Protein 6EEL (pdb70)

Radius of gyration: 20.66 Å; Cα contacts (8 Å, |Δi|>4): 1045; chains: 3; bounding box: 49×52×55 Å

B-factor: mean 29.21, std 15.61, range [9.11, 120.94]

CATH classification: 2.60.40.150

Structure (mmCIF, N/CA/C/O backbone):
data_6EEL
#
_entry.id   6EEL
#
_cell.length_a   47.350
_cell.length_b   83.110
_cell.length_c   94.280
_cell.angle_alpha   90.000
_cell.angle_beta   90.000
_cell.angle_gamma   90.000
#
_symmetry.space_group_name_H-M   'P 21 21 21'
#
loop_
_entity.id
_entity.type
_entity.pdbx_description
1 polymer Myoferlin
2 non-polymer 'STRONTIUM ION'
3 water water
#
loop_
_atom_site.group_PDB
_atom_site.id
_atom_site.type_symbol
_atom_site.label_atom_id
_atom_site.label_alt_id
_atom_site.label_comp_id
_atom_site.label_asym_id
_atom_site.label_entity_id
_atom_site.label_seq_id
_atom_site.pdbx_PDB_ins_code
_atom_site.Cartn_x
_atom_site.Cartn_y
_atom_site.Cartn_z
_atom_site.occupancy
_atom_site.B_iso_or_equiv
_atom_site.auth_seq_id
_atom_site.auth_comp_id
_atom_site.auth_asym_id
_atom_site.auth_atom_id
_atom_site.pdbx_PDB_model_num
ATOM 1 N N . ALA A 1 1 ? 16.147 15.010 -41.292 1.00 91.80 4 ALA A N 1
ATOM 2 C CA . ALA A 1 1 ? 15.532 14.579 -40.020 1.00 84.77 4 ALA A CA 1
ATOM 3 C C . ALA A 1 1 ? 14.209 13.791 -40.283 1.00 81.35 4 ALA A C 1
ATOM 4 O O . ALA A 1 1 ? 13.355 14.164 -41.091 1.00 83.89 4 ALA A O 1
ATOM 6 N N . ILE A 1 2 ? 14.031 12.704 -39.545 1.00 77.96 5 ILE A N 1
ATOM 7 C CA . ILE A 1 2 ? 12.874 11.789 -39.672 1.00 74.23 5 ILE A CA 1
ATOM 8 C C . ILE A 1 2 ? 11.595 12.230 -38.893 1.00 60.81 5 ILE A C 1
ATOM 9 O O . ILE A 1 2 ? 11.679 12.818 -37.816 1.00 65.74 5 ILE A O 1
ATOM 14 N N . THR A 1 3 ? 10.419 11.918 -39.429 1.00 53.18 6 THR A N 1
ATOM 15 C CA . THR A 1 3 ? 9.158 12.187 -38.745 1.00 47.08 6 THR A CA 1
ATOM 16 C C . THR A 1 3 ? 8.862 11.061 -37.758 1.00 41.78 6 THR A C 1
ATOM 17 O O . THR A 1 3 ? 9.139 9.891 -37.992 1.00 44.77 6 THR A O 1
ATOM 21 N N . HIS A 1 4 ? 8.339 11.468 -36.615 1.00 37.11 7 HIS A N 1
ATOM 22 C CA . HIS A 1 4 ? 7.870 10.558 -35.577 1.00 34.83 7 HIS A CA 1
ATOM 23 C C . HIS A 1 4 ? 6.437 10.859 -35.217 1.00 29.41 7 HIS A C 1
ATOM 24 O O . HIS A 1 4 ? 5.992 12.023 -35.355 1.00 27.66 7 HIS A O 1
ATOM 31 N N . MET A 1 5 ? 5.704 9.806 -34.869 1.00 26.94 8 MET A N 1
ATOM 32 C CA . MET A 1 5 ? 4.251 9.922 -34.585 1.00 23.77 8 MET A CA 1
ATOM 33 C C . MET A 1 5 ? 3.946 9.255 -33.261 1.00 22.27 8 MET A C 1
ATOM 34 O O . MET A 1 5 ? 4.598 8.277 -32.899 1.00 24.16 8 MET A O 1
ATOM 39 N N . LEU A 1 6 ? 3.017 9.817 -32.529 1.00 19.54 9 LEU A N 1
ATOM 40 C CA . LEU A 1 6 ? 2.455 9.171 -31.391 1.00 18.11 9 LEU A CA 1
ATOM 41 C C . LEU A 1 6 ? 1.334 8.267 -31.847 1.00 17.07 9 LEU A C 1
ATOM 42 O O . LEU A 1 6 ? 0.392 8.716 -32.493 1.00 16.11 9 LEU A O 1
ATOM 47 N N . ARG A 1 7 ? 1.408 7.000 -31.484 1.00 17.09 10 ARG A N 1
ATOM 48 C CA . ARG A 1 7 ? 0.385 5.998 -31.872 1.00 17.61 10 ARG A CA 1
ATOM 49 C C . ARG A 1 7 ? -0.489 5.697 -30.668 1.00 14.93 10 ARG A C 1
ATOM 50 O O . ARG A 1 7 ? 0.054 5.342 -29.641 1.00 15.57 10 ARG A O 1
ATOM 58 N N . VAL A 1 8 ? -1.793 5.844 -30.808 1.00 13.59 11 VAL A N 1
ATOM 59 C CA . VAL A 1 8 ? -2.748 5.531 -29.730 1.00 12.94 11 VAL A CA 1
ATOM 60 C C . VAL A 1 8 ? -3.738 4.516 -30.211 1.00 13.08 11 VAL A C 1
ATOM 61 O O . VAL A 1 8 ? -4.423 4.739 -31.212 1.00 14.60 11 VAL A O 1
ATOM 65 N N . ILE A 1 9 ? -3.762 3.364 -29.545 1.00 14.42 12 ILE A N 1
ATOM 66 C CA . ILE A 1 9 ? -4.800 2.352 -29.783 1.00 14.29 12 ILE A CA 1
ATOM 67 C C . ILE A 1 9 ? -5.811 2.446 -28.680 1.00 12.86 12 ILE A C 1
ATOM 68 O O . ILE A 1 9 ? -5.466 2.267 -27.485 1.00 12.64 12 ILE A O 1
ATOM 73 N N . VAL A 1 10 ? -7.036 2.772 -29.029 1.00 12.55 13 VAL A N 1
ATOM 74 C CA . VAL A 1 10 ? -8.145 2.828 -28.060 1.00 13.06 13 VAL A CA 1
ATOM 75 C C . VAL A 1 10 ? -8.730 1.419 -28.067 1.00 12.56 13 VAL A C 1
ATOM 76 O O . VAL A 1 10 ? -9.407 1.002 -29.006 1.00 12.71 13 VAL A O 1
ATOM 80 N N . GLU A 1 11 ? -8.507 0.684 -26.990 1.00 13.36 14 GLU A N 1
ATOM 81 C CA . GLU A 1 11 ? -8.883 -0.731 -26.990 1.00 15.70 14 GLU A CA 1
ATOM 82 C C . GLU A 1 11 ? -10.365 -0.902 -26.580 1.00 16.07 14 GLU A C 1
ATOM 83 O O . GLU A 1 11 ? -11.181 -1.380 -27.378 1.00 16.18 14 GLU A O 1
ATOM 89 N N . SER A 1 12 ? -10.694 -0.553 -25.347 1.00 15.34 15 SER A N 1
ATOM 90 C CA . SER A 1 12 ? -12.002 -0.833 -24.752 1.00 17.00 15 SER A CA 1
ATOM 91 C C . SER A 1 12 ? -12.201 0.034 -23.539 1.00 17.41 15 SER A C 1
ATOM 92 O O . SER A 1 12 ? -11.250 0.689 -23.078 1.00 16.66 15 SER A O 1
ATOM 95 N N . ALA A 1 13 ? -13.437 0.063 -23.047 1.00 17.70 16 ALA A N 1
ATOM 96 C CA . ALA A 1 13 ? -13.750 0.628 -21.781 1.00 17.08 16 ALA A CA 1
ATOM 97 C C . ALA A 1 13 ? -14.722 -0.308 -21.053 1.00 19.01 16 ALA A C 1
ATOM 98 O O . ALA A 1 13 ? -15.432 -1.097 -21.690 1.00 22.29 16 ALA A O 1
ATOM 100 N N . SER A 1 14 ? -14.742 -0.200 -19.724 1.00 19.15 17 SER A N 1
ATOM 101 C CA . SER A 1 14 ? -15.547 -1.036 -18.887 1.00 21.43 17 SER A CA 1
ATOM 102 C C . SER A 1 14 ? -16.277 -0.300 -17.834 1.00 23.57 17 SER A C 1
ATOM 103 O O . SER A 1 14 ? -15.810 0.715 -17.362 1.00 22.73 17 SER A O 1
ATOM 106 N N . ASN A 1 15 ? -17.443 -0.832 -17.480 1.00 19.72 18 ASN A N 1
ATOM 107 C CA . ASN A 1 15 ? -18.278 -0.317 -16.380 1.00 24.10 18 ASN A CA 1
ATOM 108 C C . ASN A 1 15 ? -18.646 1.160 -16.598 1.00 22.14 18 ASN A C 1
ATOM 109 O O . ASN A 1 15 ? -18.651 1.941 -15.640 1.00 23.49 18 ASN A O 1
ATOM 114 N N . ILE A 1 16 ? -18.982 1.514 -17.830 1.00 20.40 19 ILE A N 1
ATOM 115 C CA . ILE A 1 16 ? -19.617 2.781 -18.103 1.00 22.44 19 ILE A CA 1
ATOM 116 C C . ILE A 1 16 ? -20.903 2.842 -17.239 1.00 25.16 19 ILE A C 1
ATOM 117 O O . ILE A 1 16 ? -21.680 1.872 -17.219 1.00 26.16 19 ILE A O 1
ATOM 122 N N . PRO A 1 17 ? -21.150 3.959 -16.532 1.00 24.94 20 PRO A N 1
ATOM 123 C CA . PRO A 1 17 ? -22.370 4.027 -15.715 1.00 30.10 20 PRO A CA 1
ATOM 124 C C . PRO A 1 17 ? -23.662 3.893 -16.521 1.00 27.29 20 PRO A C 1
ATOM 125 O O . PRO A 1 17 ? -23.754 4.412 -17.656 1.00 27.06 20 PRO A O 1
ATOM 129 N N . LYS A 1 18 ? -24.614 3.193 -15.936 1.00 29.84 21 LYS A N 1
ATOM 130 C CA . LYS A 1 18 ? -25.940 3.014 -16.540 1.00 32.19 21 LYS A CA 1
ATOM 131 C C . LYS A 1 18 ? -26.667 4.336 -16.613 1.00 35.49 21 LYS A C 1
ATOM 132 O O . LYS A 1 18 ? -26.465 5.209 -15.771 1.00 39.76 21 LYS A O 1
ATOM 138 N N . THR A 1 19 ? -27.548 4.461 -17.586 1.00 35.54 22 THR A N 1
ATOM 139 C CA . THR A 1 19 ? -28.408 5.626 -17.736 1.00 33.37 22 THR A CA 1
ATOM 140 C C . THR A 1 19 ? -29.787 5.238 -17.272 1.00 33.77 22 THR A C 1
ATOM 141 O O . THR A 1 19 ? -30.159 4.080 -17.326 1.00 32.26 22 THR A O 1
ATOM 145 N N . LYS A 1 20 ? -30.567 6.222 -16.853 1.00 34.77 23 LYS A N 1
ATOM 146 C CA . LYS A 1 20 ? -31.888 5.965 -16.290 1.00 37.03 23 LYS A CA 1
ATOM 147 C C . LYS A 1 20 ? -32.782 5.213 -17.305 1.00 36.84 23 LYS A C 1
ATOM 148 O O . LYS A 1 20 ? -33.508 4.262 -16.962 1.00 35.85 23 LYS A O 1
ATOM 154 N N . PHE A 1 21 ? -32.733 5.664 -18.552 1.00 34.72 24 PHE A N 1
ATOM 155 C CA . PHE A 1 21 ? -33.518 5.068 -19.607 1.00 34.38 24 PHE A CA 1
ATOM 156 C C . PHE A 1 21 ? -32.534 4.675 -20.669 1.00 32.67 24 PHE A C 1
ATOM 157 O O . PHE A 1 21 ? -31.513 5.358 -20.858 1.00 34.46 24 PHE A O 1
ATOM 165 N N . GLY A 1 22 ? -32.790 3.527 -21.307 1.00 31.94 25 GLY A N 1
ATOM 166 C CA . GLY A 1 22 ? -31.932 3.039 -22.367 1.00 30.66 25 GLY A CA 1
ATOM 167 C C . GLY A 1 22 ? -30.502 2.785 -21.886 1.00 30.73 25 GLY A C 1
ATOM 168 O O . GLY A 1 22 ? -30.247 2.385 -20.707 1.00 29.10 25 GLY A O 1
ATOM 169 N N . LYS A 1 23 ? -29.565 3.019 -22.796 1.00 27.12 26 LYS A N 1
ATOM 170 C CA . LYS A 1 23 ? -28.157 2.792 -22.552 1.00 26.31 26 LYS A CA 1
ATOM 171 C C . LYS A 1 23 ? -27.306 3.837 -23.217 1.00 24.82 26 LYS A C 1
ATOM 172 O O . LYS A 1 23 ? -27.673 4.358 -24.321 1.00 23.30 26 LYS A O 1
ATOM 178 N N . PRO A 1 24 ? -26.169 4.118 -22.609 1.00 22.32 27 PRO A N 1
ATOM 179 C CA . PRO A 1 24 ? -25.207 5.041 -23.191 1.00 21.56 27 PRO A CA 1
ATOM 180 C C . PRO A 1 24 ? -24.539 4.507 -24.471 1.00 19.92 27 PRO A C 1
ATOM 181 O O . PRO A 1 24 ? -24.520 3.295 -24.733 1.00 22.58 27 PRO A O 1
ATOM 185 N N . ASP A 1 25 ? -24.065 5.447 -25.261 1.00 18.27 28 ASP A N 1
ATOM 186 C CA . ASP A 1 25 ? -23.516 5.234 -26.605 1.00 17.42 28 ASP A CA 1
ATOM 187 C C . ASP A 1 25 ? -22.085 5.817 -26.630 1.00 15.68 28 ASP A C 1
ATOM 188 O O . ASP A 1 25 ? -21.875 6.965 -27.041 1.00 16.06 28 ASP A O 1
ATOM 193 N N . PRO A 1 26 ? -21.131 5.061 -26.098 1.00 14.32 29 PRO A N 1
ATOM 194 C CA . PRO A 1 26 ? -19.812 5.700 -25.873 1.00 15.03 29 PRO A CA 1
ATOM 195 C C . PRO A 1 26 ? -19.005 6.046 -27.103 1.00 14.87 29 PRO A C 1
ATOM 196 O O . PRO A 1 26 ? -18.973 5.297 -28.099 1.00 14.73 29 PRO A O 1
ATOM 200 N N . ILE A 1 27 ? -18.291 7.163 -26.966 1.00 15.72 30 ILE A N 1
ATOM 201 C CA . ILE A 1 27 ? -17.407 7.712 -27.991 1.00 15.47 30 ILE A CA 1
ATOM 202 C C . ILE A 1 27 ? -16.265 8.437 -27.309 1.00 13.78 30 ILE A C 1
ATOM 203 O O . ILE A 1 27 ? -16.454 9.179 -26.298 1.00 16.76 30 ILE A O 1
ATOM 208 N N . VAL A 1 28 ? -15.058 8.181 -27.785 1.00 13.70 31 VAL A N 1
ATOM 209 C CA . VAL A 1 28 ? -13.845 8.625 -27.082 1.00 13.46 31 VAL A CA 1
ATOM 210 C C . VAL A 1 28 ? -13.184 9.693 -27.929 1.00 14.92 31 VAL A C 1
ATOM 211 O O . VAL A 1 28 ? -13.058 9.550 -29.150 1.00 14.12 31 VAL A O 1
ATOM 215 N N . SER A 1 29 ? -12.804 10.778 -27.272 1.00 13.44 32 SER A N 1
ATOM 216 C CA . SER A 1 29 ? -12.009 11.855 -27.874 1.00 14.64 32 SER A CA 1
ATOM 217 C C . SER A 1 29 ? -10.593 11.698 -27.317 1.00 15.22 32 SER A C 1
ATOM 218 O O . SER A 1 29 ? -10.410 11.588 -26.087 1.00 14.46 32 SER A O 1
ATOM 221 N N . VAL A 1 30 ? -9.594 11.682 -28.221 1.00 13.21 33 VAL A N 1
ATOM 222 C CA . VAL A 1 30 ? -8.179 11.595 -27.822 1.00 13.92 33 VAL A CA 1
ATOM 223 C C . VAL A 1 30 ? -7.522 12.890 -28.233 1.00 16.76 33 VAL A C 1
ATOM 224 O O . VAL A 1 30 ? -7.621 13.276 -29.380 1.00 15.72 33 VAL A O 1
ATOM 228 N N . ILE A 1 31 ? -6.911 13.576 -27.259 1.00 15.68 34 ILE A N 1
ATOM 229 C CA . ILE A 1 31 ? -6.388 14.902 -27.487 1.00 17.55 34 ILE A CA 1
ATOM 230 C C . ILE A 1 31 ? -4.925 14.932 -27.150 1.00 19.26 34 ILE A C 1
ATOM 231 O O . ILE A 1 31 ? -4.550 14.670 -26.024 1.00 15.94 34 ILE A O 1
ATOM 236 N N . PHE A 1 32 ? -4.095 15.249 -28.153 1.00 19.16 35 PHE A N 1
ATOM 237 C CA . PHE A 1 32 ? -2.686 15.448 -27.956 1.00 16.99 35 PHE A CA 1
ATOM 238 C C . PHE A 1 32 ? -2.270 16.808 -28.443 1.00 17.35 35 PHE A C 1
ATOM 239 O O . PHE A 1 32 ? -2.408 17.106 -29.601 1.00 15.19 35 PHE A O 1
ATOM 247 N N . LYS A 1 33 ? -1.754 17.630 -27.521 1.00 18.71 36 LYS A N 1
ATOM 248 C CA . LYS A 1 33 ? -1.417 19.041 -27.813 1.00 21.65 36 LYS A CA 1
ATOM 249 C C . LYS A 1 33 ? -2.509 19.790 -28.579 1.00 23.53 36 LYS A C 1
ATOM 250 O O . LYS A 1 33 ? -2.262 20.391 -29.628 1.00 23.81 36 LYS A O 1
ATOM 256 N N . ASP A 1 34 ? -3.726 19.716 -28.076 1.00 24.02 37 ASP A N 1
ATOM 257 C CA . ASP A 1 34 ? -4.898 20.378 -28.671 1.00 29.61 37 ASP A CA 1
ATOM 258 C C . ASP A 1 34 ? -5.358 19.849 -30.076 1.00 29.54 37 ASP A C 1
ATOM 259 O O . ASP A 1 34 ? -6.225 20.421 -30.658 1.00 36.24 37 ASP A O 1
ATOM 264 N N . GLU A 1 35 ? -4.769 18.771 -30.601 1.00 25.38 38 GLU A N 1
ATOM 265 C CA . GLU A 1 35 ? -5.258 18.073 -31.772 1.00 25.78 38 GLU A CA 1
ATOM 266 C C . GLU A 1 35 ? -6.161 16.970 -31.254 1.00 20.37 38 GLU A C 1
ATOM 267 O O . GLU A 1 35 ? -5.700 16.117 -30.489 1.00 16.61 38 GLU A O 1
ATOM 273 N N . LYS A 1 36 ? -7.419 16.979 -31.668 1.00 17.66 39 LYS A N 1
ATOM 274 C CA . LYS A 1 36 ? -8.408 16.021 -31.223 1.00 18.94 39 LYS A CA 1
ATOM 275 C C . LYS A 1 36 ? -8.793 15.017 -32.310 1.00 17.85 39 LYS A C 1
ATOM 276 O O . LYS A 1 36 ? -9.078 15.440 -33.394 1.00 17.16 39 LYS A O 1
ATOM 282 N N . LYS A 1 37 ? -8.739 13.732 -31.995 1.00 15.23 40 LYS A N 1
ATOM 283 C CA . LYS A 1 37 ? -9.285 12.708 -32.914 1.00 15.28 40 LYS A CA 1
ATOM 284 C C . LYS A 1 37 ? -10.249 11.821 -32.170 1.00 15.26 40 LYS A C 1
ATOM 285 O O . LYS A 1 37 ? -9.999 11.457 -31.001 1.00 14.73 40 LYS A O 1
ATOM 291 N N . LYS A 1 38 ? -11.346 11.498 -32.807 1.00 14.32 41 LYS A N 1
ATOM 292 C CA . LYS A 1 38 ? -12.360 10.681 -32.146 1.00 15.90 41 LYS A CA 1
ATOM 293 C C . LYS A 1 38 ? -12.408 9.239 -32.684 1.00 13.45 41 LYS A C 1
ATOM 294 O O . LYS A 1 38 ? -12.086 8.971 -33.854 1.00 14.43 41 LYS A O 1
ATOM 300 N N . THR A 1 39 ? -12.875 8.343 -31.826 1.00 12.96 42 THR A N 1
ATOM 301 C CA . THR A 1 39 ? -13.298 7.002 -32.253 1.00 12.42 42 THR A CA 1
ATOM 302 C C . THR A 1 39 ? -14.686 7.060 -32.825 1.00 15.79 42 THR A C 1
ATOM 303 O O . THR A 1 39 ? -15.400 8.084 -32.732 1.00 13.81 42 THR A O 1
ATOM 307 N N . LYS A 1 40 ? -15.102 5.920 -33.372 1.00 18.52 43 LYS A N 1
ATOM 308 C CA . LYS A 1 40 ? -16.484 5.707 -33.699 1.00 20.57 43 LYS A CA 1
ATOM 309 C C . LYS A 1 40 ? -17.254 5.661 -32.399 1.00 18.92 43 LYS A C 1
ATOM 310 O O . LYS A 1 40 ? -16.675 5.403 -31.311 1.00 14.99 43 LYS A O 1
ATOM 316 N N . LYS A 1 41 ? -18.559 5.898 -32.489 1.00 19.29 44 LYS A N 1
ATOM 317 C CA . LYS A 1 41 ? -19.421 5.573 -31.330 1.00 21.26 44 LYS A CA 1
ATOM 318 C C . LYS A 1 41 ? -19.740 4.076 -31.287 1.00 17.26 44 LYS A C 1
ATOM 319 O O . LYS A 1 41 ? -19.742 3.424 -32.316 1.00 17.85 44 LYS A O 1
ATOM 325 N N . VAL A 1 42 ? -20.027 3.548 -30.110 1.00 16.49 45 VAL A N 1
ATOM 326 C CA . VAL A 1 42 ? -20.575 2.189 -29.971 1.00 20.84 45 VAL A CA 1
ATOM 327 C C . VAL A 1 42 ? -21.966 2.315 -29.371 1.00 21.20 45 VAL A C 1
ATOM 328 O O . VAL A 1 42 ? -22.103 2.940 -28.288 1.00 20.29 45 VAL A O 1
ATOM 332 N N . ASP A 1 43 ? -22.985 1.791 -30.023 1.00 18.16 46 ASP A N 1
ATOM 333 C CA . ASP A 1 43 ? -24.371 1.949 -29.528 1.00 19.72 46 ASP A CA 1
ATOM 334 C C . ASP A 1 43 ? -24.712 1.058 -28.339 1.00 19.53 46 ASP A C 1
ATOM 335 O O . ASP A 1 43 ? -24.330 -0.090 -28.294 1.00 17.86 46 ASP A O 1
ATOM 340 N N . ASN A 1 44 ? -25.390 1.656 -27.364 1.00 20.07 47 ASN A N 1
ATOM 341 C CA . ASN A 1 44 ? -26.057 0.981 -26.252 1.00 23.44 47 ASN A CA 1
ATOM 342 C C . ASN A 1 44 ? -25.199 -0.060 -25.577 1.00 22.23 47 ASN A C 1
ATOM 343 O O . ASN A 1 44 ? -25.488 -1.258 -25.590 1.00 23.22 47 ASN A O 1
ATOM 348 N N . GLU A 1 45 ? -24.127 0.412 -24.983 1.00 21.97 48 GLU A N 1
ATOM 349 C CA . GLU A 1 45 ? -23.094 -0.484 -24.511 1.00 22.66 48 GLU A CA 1
ATOM 350 C C . GLU A 1 45 ? -22.392 0.040 -23.263 1.00 20.96 48 GLU A C 1
ATOM 351 O O . GLU A 1 45 ? -21.920 1.180 -23.235 1.00 20.66 48 GLU A O 1
ATOM 357 N N . LEU A 1 46 ? -22.364 -0.802 -22.213 1.00 21.20 49 LEU A N 1
ATOM 358 C CA . LEU A 1 46 ? -21.703 -0.464 -20.956 1.00 21.12 49 LEU A CA 1
ATOM 359 C C . LEU A 1 46 ? -20.230 -0.846 -20.957 1.00 19.08 49 LEU A C 1
ATOM 360 O O . LEU A 1 46 ? -19.446 -0.322 -20.145 1.00 18.22 49 LEU A O 1
ATOM 365 N N . ASN A 1 47 ? -19.842 -1.735 -21.860 1.00 17.88 50 ASN A N 1
ATOM 366 C CA . ASN A 1 47 ? -18.486 -2.235 -21.915 1.00 18.28 50 ASN A CA 1
ATOM 367 C C . ASN A 1 47 ? -17.970 -2.219 -23.347 1.00 17.68 50 ASN A C 1
ATOM 368 O O . ASN A 1 47 ? -17.726 -3.253 -23.947 1.00 20.19 50 ASN A O 1
ATOM 373 N N . PRO A 1 48 ? -17.853 -1.029 -23.931 1.00 17.04 51 PRO A N 1
ATOM 374 C CA . PRO A 1 48 ? -17.582 -0.968 -25.371 1.00 16.36 51 PRO A CA 1
ATOM 375 C C . PRO A 1 48 ? -16.185 -1.403 -25.766 1.00 16.60 51 PRO A C 1
ATOM 376 O O . PRO A 1 48 ? -15.275 -1.292 -24.985 1.00 17.79 51 PRO A O 1
ATOM 380 N N . VAL A 1 49 ? -16.043 -1.929 -26.968 1.00 16.20 52 VAL A N 1
ATOM 381 C CA . VAL A 1 49 ? -14.765 -2.258 -27.538 1.00 14.80 52 VAL A CA 1
ATOM 382 C C . VAL A 1 49 ? -14.620 -1.526 -28.867 1.00 14.47 52 VAL A C 1
ATOM 383 O O . VAL A 1 49 ? -15.556 -1.552 -29.677 1.00 14.66 52 VAL A O 1
ATOM 387 N N . TRP A 1 50 ? -13.462 -0.911 -29.115 1.00 12.64 53 TRP A N 1
ATOM 388 C CA . TRP A 1 50 ? -13.158 -0.197 -30.348 1.00 12.29 53 TRP A CA 1
ATOM 389 C C . TRP A 1 50 ? -12.028 -0.894 -31.142 1.00 12.60 53 TRP A C 1
ATOM 390 O O . TRP A 1 50 ? -12.194 -1.175 -32.324 1.00 11.63 53 TRP A O 1
ATOM 401 N N . ASN A 1 51 ? -10.874 -1.137 -30.514 1.00 12.39 54 ASN A N 1
ATOM 402 C CA . ASN A 1 51 ? -9.668 -1.560 -31.238 1.00 13.29 54 ASN A CA 1
ATOM 403 C C . ASN A 1 51 ? -9.368 -0.620 -32.459 1.00 13.82 54 ASN A C 1
ATOM 404 O O . ASN A 1 51 ? -9.083 -1.048 -33.596 1.00 13.05 54 ASN A O 1
ATOM 409 N N . GLU A 1 52 ? -9.440 0.673 -32.184 1.00 13.92 55 GLU A N 1
ATOM 410 C CA . GLU A 1 52 ? -9.197 1.697 -33.202 1.00 14.30 55 GLU A CA 1
ATOM 411 C C . GLU A 1 52 ? -7.832 2.367 -32.987 1.00 13.01 55 GLU A C 1
ATOM 412 O O . GLU A 1 52 ? -7.380 2.559 -31.855 1.00 16.25 55 GLU A O 1
ATOM 418 N N . ILE A 1 53 ? -7.140 2.671 -34.050 1.00 14.18 56 ILE A N 1
ATOM 419 C CA . ILE A 1 53 ? -5.782 3.175 -33.985 1.00 14.21 56 ILE A CA 1
ATOM 420 C C . ILE A 1 53 ? -5.769 4.597 -34.557 1.00 15.57 56 ILE A C 1
ATOM 421 O O . ILE A 1 53 ? -6.331 4.846 -35.669 1.00 16.24 56 ILE A O 1
ATOM 426 N N . LEU A 1 54 ? -5.142 5.490 -33.803 1.00 14.76 57 LEU A N 1
ATOM 427 C CA . LEU A 1 54 ? -5.017 6.922 -34.117 1.00 15.52 57 LEU A CA 1
ATOM 428 C C . LEU A 1 54 ? -3.542 7.287 -34.110 1.00 16.29 57 LEU A C 1
ATOM 429 O O . LEU A 1 54 ? -2.795 6.778 -33.273 1.00 15.29 57 LEU A O 1
ATOM 434 N N . GLU A 1 55 ? -3.085 8.125 -35.031 1.00 17.16 58 GLU A N 1
ATOM 435 C CA . GLU A 1 55 ? -1.654 8.532 -34.975 1.00 20.02 58 GLU A CA 1
ATOM 436 C C . GLU A 1 55 ? -1.535 10.048 -35.101 1.00 19.26 58 GLU A C 1
ATOM 437 O O . GLU A 1 55 ? -2.112 10.607 -36.021 1.00 19.11 58 GLU A O 1
ATOM 443 N N . PHE A 1 56 ? -0.766 10.652 -34.206 1.00 16.86 59 PHE A N 1
ATOM 444 C CA . PHE A 1 56 ? -0.524 12.086 -34.174 1.00 18.43 59 PHE A CA 1
ATOM 445 C C . PHE A 1 56 ? 0.916 12.449 -34.610 1.00 19.80 59 PHE A C 1
ATOM 446 O O . PHE A 1 56 ? 1.870 11.925 -34.051 1.00 20.16 59 PHE A O 1
ATOM 454 N N . ASP A 1 57 ? 1.042 13.388 -35.545 1.00 20.82 60 ASP A N 1
ATOM 455 C CA . ASP A 1 57 ? 2.319 13.924 -35.966 1.00 24.31 60 ASP A CA 1
ATOM 456 C C . ASP A 1 57 ? 2.940 14.687 -34.785 1.00 25.08 60 ASP A C 1
ATOM 457 O O . ASP A 1 57 ? 2.319 15.601 -34.255 1.00 23.51 60 ASP A O 1
ATOM 462 N N . LEU A 1 58 ? 4.122 14.277 -34.338 1.00 24.55 61 LEU A N 1
ATOM 463 C CA . LEU A 1 58 ? 4.835 15.019 -33.287 1.00 24.09 61 LEU A CA 1
ATOM 464 C C . LEU A 1 58 ? 5.445 16.337 -33.782 1.00 27.36 61 LEU A C 1
ATOM 465 O O . LEU A 1 58 ? 5.900 17.141 -32.990 1.00 29.68 61 LEU A O 1
ATOM 470 N N . ARG A 1 59 ? 5.539 16.496 -35.078 1.00 28.99 62 ARG A N 1
ATOM 471 C CA . ARG A 1 59 ? 5.985 17.733 -35.723 1.00 32.82 62 ARG A CA 1
ATOM 472 C C . ARG A 1 59 ? 7.373 18.149 -35.270 1.00 34.90 62 ARG A C 1
ATOM 473 O O . ARG A 1 59 ? 7.633 19.312 -35.126 1.00 37.86 62 ARG A O 1
ATOM 481 N N . GLY A 1 60 ? 8.266 17.178 -35.076 1.00 33.43 63 GLY A N 1
ATOM 482 C CA . GLY A 1 60 ? 9.629 17.428 -34.637 1.00 36.73 63 GLY A CA 1
ATOM 483 C C . GLY A 1 60 ? 9.838 17.769 -33.164 1.00 34.59 63 GLY A C 1
ATOM 484 O O . GLY A 1 60 ? 10.917 18.112 -32.782 1.00 35.85 63 GLY A O 1
ATOM 485 N N . ILE A 1 61 ? 8.813 17.682 -32.348 1.00 33.16 64 ILE A N 1
ATOM 486 C CA . ILE A 1 61 ? 8.961 18.009 -30.961 1.00 34.46 64 ILE A CA 1
ATOM 487 C C . ILE A 1 61 ? 8.951 16.703 -30.161 1.00 31.36 64 ILE A C 1
ATOM 488 O O . ILE A 1 61 ? 7.956 15.957 -30.184 1.00 32.83 64 ILE A O 1
ATOM 493 N N . PRO A 1 62 ? 10.045 16.434 -29.435 1.00 30.56 65 PRO A N 1
ATOM 494 C CA . PRO A 1 62 ? 10.114 15.143 -28.755 1.00 29.27 65 PRO A CA 1
ATOM 495 C C . PRO A 1 62 ? 9.203 15.114 -27.554 1.00 25.97 65 PRO A C 1
ATOM 496 O O . PRO A 1 62 ? 8.831 16.146 -27.051 1.00 24.66 65 PRO A O 1
ATOM 500 N N . LEU A 1 63 ? 8.839 13.913 -27.129 1.00 24.52 66 LEU A N 1
ATOM 501 C CA . LEU A 1 63 ? 8.144 13.734 -25.878 1.00 24.39 66 LEU A CA 1
ATOM 502 C C . LEU A 1 63 ? 9.152 14.089 -24.790 1.00 24.04 66 LEU A C 1
ATOM 503 O O . LEU A 1 63 ? 10.362 13.975 -25.011 1.00 26.80 66 LEU A O 1
ATOM 508 N N . ASP A 1 64 ? 8.672 14.585 -23.663 1.00 22.99 67 ASP A N 1
ATOM 509 C CA . ASP A 1 64 ? 9.536 14.942 -22.531 1.00 21.91 67 ASP A CA 1
ATOM 510 C C . ASP A 1 64 ? 8.814 14.579 -21.232 1.00 20.76 67 ASP A C 1
ATOM 511 O O . ASP A 1 64 ? 7.708 14.010 -21.248 1.00 19.56 67 ASP A O 1
ATOM 516 N N . PHE A 1 65 ? 9.439 14.948 -20.109 1.00 21.20 68 PHE A N 1
ATOM 517 C CA . PHE A 1 65 ? 8.886 14.672 -18.789 1.00 21.03 68 PHE A CA 1
ATOM 518 C C . PHE A 1 65 ? 7.431 15.103 -18.562 1.00 19.62 68 PHE A C 1
ATOM 519 O O . PHE A 1 65 ? 6.762 14.528 -17.747 1.00 18.94 68 PHE A O 1
ATOM 527 N N . SER A 1 66 ? 6.978 16.133 -19.272 1.00 19.86 69 SER A N 1
ATOM 528 C CA . SER A 1 66 ? 5.638 16.701 -19.076 1.00 20.09 69 SER A CA 1
ATOM 529 C C . SER A 1 66 ? 4.630 16.242 -20.110 1.00 18.72 69 SER A C 1
ATOM 530 O O . SER A 1 66 ? 3.469 16.612 -20.035 1.00 18.65 69 SER A O 1
ATOM 533 N N . SER A 1 67 ? 5.010 15.424 -21.075 1.00 17.56 70 SER A N 1
ATOM 534 C CA . SER A 1 67 ? 4.061 15.093 -22.174 1.00 16.56 70 SER A CA 1
ATOM 535 C C . SER A 1 67 ? 2.916 14.269 -21.611 1.00 15.78 70 SER A C 1
ATOM 536 O O . SER A 1 67 ? 3.098 13.411 -20.703 1.00 14.90 70 SER A O 1
ATOM 539 N N . SER A 1 68 ? 1.734 14.535 -22.133 1.00 16.19 71 SER A N 1
ATOM 540 C CA . SER A 1 68 ? 0.521 13.886 -21.683 1.00 19.08 71 SER A CA 1
ATOM 541 C C . SER A 1 68 ? -0.506 13.788 -22.794 1.00 18.66 71 SER A C 1
ATOM 542 O O . SER A 1 68 ? -0.431 14.516 -23.779 1.00 22.12 71 SER A O 1
ATOM 545 N N . LEU A 1 69 ? -1.471 12.888 -22.573 1.00 20.46 72 LEU A N 1
ATOM 546 C CA . LEU A 1 69 ? -2.554 12.603 -23.511 1.00 19.13 72 LEU A CA 1
ATOM 547 C C . LEU A 1 69 ? -3.864 12.836 -22.776 1.00 17.63 72 LEU A C 1
ATOM 548 O O . LEU A 1 69 ? -4.003 12.420 -21.624 1.00 17.89 72 LEU A O 1
ATOM 553 N N . GLY A 1 70 ? -4.816 13.495 -23.423 1.00 15.75 73 GLY A N 1
ATOM 554 C CA . GLY A 1 70 ? -6.128 13.729 -22.821 1.00 16.38 73 GLY A CA 1
ATOM 555 C C . GLY A 1 70 ? -7.133 12.720 -23.406 1.00 14.81 73 GLY A C 1
ATOM 556 O O . GLY A 1 70 ? -7.090 12.424 -24.605 1.00 13.84 73 GLY A O 1
ATOM 557 N N . ILE A 1 71 ? -8.024 12.203 -22.552 1.00 14.52 74 ILE A N 1
ATOM 558 C CA . ILE A 1 71 ? -9.072 11.292 -22.962 1.00 16.06 74 ILE A CA 1
ATOM 559 C C . ILE A 1 71 ? -10.387 11.823 -22.447 1.00 14.67 74 ILE A C 1
ATOM 560 O O . ILE A 1 71 ? -10.493 12.189 -21.269 1.00 14.08 74 ILE A O 1
ATOM 565 N N . ILE A 1 72 ? -11.383 11.880 -23.298 1.00 12.80 75 ILE A N 1
ATOM 566 C CA . ILE A 1 72 ? -12.723 12.240 -22.881 1.00 15.33 75 ILE A CA 1
ATOM 567 C C . ILE A 1 72 ? -13.652 11.175 -23.456 1.00 15.17 75 ILE A C 1
ATOM 568 O O . ILE A 1 72 ? -13.619 10.911 -24.672 1.00 15.34 75 ILE A O 1
ATOM 573 N N . VAL A 1 73 ? -14.453 10.549 -22.600 1.00 17.65 76 VAL A N 1
ATOM 574 C CA . VAL A 1 73 ? -15.449 9.541 -23.046 1.00 15.87 76 VAL A CA 1
ATOM 575 C C . VAL A 1 73 ? -16.791 10.191 -22.827 1.00 17.25 76 VAL A C 1
ATOM 576 O O . VAL A 1 73 ? -17.089 10.695 -21.743 1.00 15.21 76 VAL A O 1
ATOM 580 N N . LYS A 1 74 ? -17.591 10.224 -23.892 1.00 17.12 77 LYS A N 1
ATOM 581 C CA . LYS A 1 74 ? -1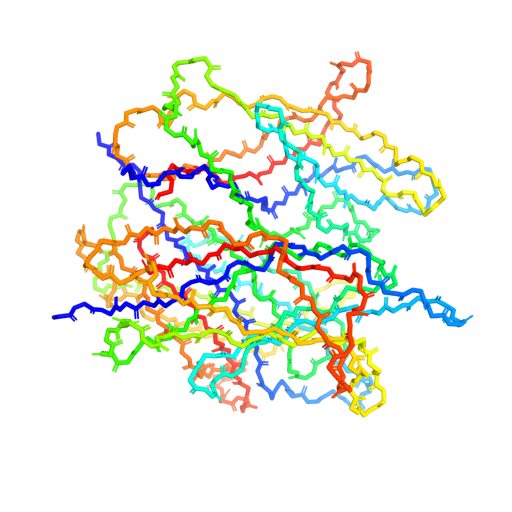8.906 10.819 -23.856 1.00 19.15 77 LYS A CA 1
ATOM 582 C C . LYS A 1 74 ? -19.934 9.813 -24.379 1.00 20.34 77 LYS A C 1
ATOM 583 O O . LYS A 1 74 ? -19.581 8.808 -25.004 1.00 18.21 77 LYS A O 1
ATOM 589 N N . ASP A 1 75 ? -21.198 10.127 -24.103 1.00 17.91 78 ASP A N 1
ATOM 590 C CA . ASP A 1 75 ? -22.377 9.352 -24.486 1.00 18.45 78 ASP A CA 1
ATOM 591 C C . ASP A 1 75 ? -22.971 10.139 -25.647 1.00 19.80 78 ASP A C 1
ATOM 592 O O . ASP A 1 75 ? -23.506 11.269 -25.449 1.00 20.40 78 ASP A O 1
ATOM 597 N N . PHE A 1 76 ? -22.915 9.545 -26.837 1.00 26.74 79 PHE A N 1
ATOM 598 C CA . PHE A 1 76 ? -23.335 10.224 -28.010 1.00 28.70 79 PHE A CA 1
ATOM 599 C C . PHE A 1 76 ? -24.816 10.608 -27.928 1.00 31.59 79 PHE A C 1
ATOM 600 O O . PHE A 1 76 ? -25.668 9.783 -27.581 1.00 31.74 79 PHE A O 1
ATOM 608 N N . GLU A 1 77 ? -25.089 11.871 -28.253 1.00 35.30 80 GLU A N 1
ATOM 609 C CA . GLU A 1 77 ? -26.445 12.414 -28.430 1.00 40.67 80 GLU A CA 1
ATOM 610 C C . GLU A 1 77 ? -26.581 12.823 -29.880 1.00 44.40 80 GLU A C 1
ATOM 611 O O . GLU A 1 77 ? -25.782 13.620 -30.384 1.00 43.82 80 GLU A O 1
ATOM 617 N N . THR A 1 78 ? -27.594 12.277 -30.549 1.00 49.01 81 THR A N 1
ATOM 618 C CA . THR A 1 78 ? -27.886 12.671 -31.910 1.00 54.40 81 THR A CA 1
ATOM 619 C C . THR A 1 78 ? -28.218 14.172 -31.969 1.00 60.17 81 THR A C 1
ATOM 620 O O . THR A 1 78 ? -27.691 14.869 -32.830 1.00 61.48 81 THR A O 1
ATOM 624 N N . ILE A 1 79 ? -29.016 14.672 -31.019 1.00 63.03 82 ILE A N 1
ATOM 625 C CA . ILE A 1 79 ? -29.345 16.106 -30.922 1.00 69.27 82 ILE A CA 1
ATOM 626 C C . ILE A 1 79 ? -28.336 16.918 -30.068 1.00 65.07 82 ILE A C 1
ATOM 627 O O . ILE A 1 79 ? -28.307 16.804 -28.855 1.00 61.34 82 ILE A O 1
ATOM 632 N N . GLY A 1 80 ? -27.499 17.730 -30.718 1.00 66.81 83 GLY A N 1
ATOM 633 C CA . GLY A 1 80 ? -26.573 18.638 -30.034 1.00 67.56 83 GLY A CA 1
ATOM 634 C C . GLY A 1 80 ? -25.383 17.967 -29.340 1.00 60.93 83 GLY A C 1
ATOM 635 O O . GLY A 1 80 ? -24.900 16.893 -29.754 1.00 53.78 83 GLY A O 1
ATOM 636 N N . GLN A 1 81 ? -24.934 18.596 -28.252 1.00 59.08 84 GLN A N 1
ATOM 637 C CA . GLN A 1 81 ? -23.694 18.234 -27.572 1.00 53.78 84 GLN A CA 1
ATOM 638 C C . GLN A 1 81 ? -23.763 16.864 -26.837 1.00 46.68 84 GLN A C 1
ATOM 639 O O . GLN A 1 81 ? -24.726 16.563 -26.137 1.00 46.68 84 GLN A O 1
ATOM 645 N N . ASN A 1 82 ? -22.736 16.032 -27.004 1.00 41.59 85 ASN A N 1
ATOM 646 C CA . ASN A 1 82 ? -22.740 14.735 -26.364 1.00 36.03 85 ASN A CA 1
ATOM 647 C C . ASN A 1 82 ? -22.535 14.868 -24.860 1.00 35.27 85 ASN A C 1
ATOM 648 O O . ASN A 1 82 ? -21.973 15.837 -24.400 1.00 37.02 85 ASN A O 1
ATOM 653 N N . LYS A 1 83 ? -22.944 13.854 -24.112 1.00 32.73 86 LYS A N 1
ATOM 654 C CA . LYS A 1 83 ? -22.923 13.909 -22.678 1.00 32.95 86 LYS A CA 1
ATOM 655 C C . LYS A 1 83 ? -21.665 13.325 -22.079 1.00 27.30 86 LYS A C 1
ATOM 656 O O . LYS A 1 83 ? -21.291 12.164 -22.349 1.00 23.39 86 LYS A O 1
ATOM 662 N N . LEU A 1 84 ? -21.042 14.090 -21.175 1.00 25.63 87 LEU A N 1
ATOM 663 C CA . LEU A 1 84 ? -19.839 13.639 -20.525 1.00 23.38 87 LEU A CA 1
ATOM 664 C C . LEU A 1 84 ? -20.018 12.359 -19.724 1.00 22.47 87 LEU A C 1
ATOM 665 O O . LEU A 1 84 ? -20.949 12.249 -18.931 1.00 23.74 87 LEU A O 1
ATOM 670 N N . ILE A 1 85 ? -19.137 11.383 -19.925 1.00 19.86 88 ILE A N 1
ATOM 671 C CA . ILE A 1 85 ? -19.056 10.252 -19.022 1.00 19.81 88 ILE A CA 1
ATOM 672 C C . ILE A 1 85 ? -17.871 10.442 -18.090 1.00 18.75 88 ILE A C 1
ATOM 673 O O . ILE A 1 85 ? -18.034 10.469 -16.867 1.00 19.08 88 ILE A O 1
ATOM 678 N N . GLY A 1 86 ? -16.696 10.678 -18.668 1.00 17.34 89 GLY A N 1
ATOM 679 C CA . GLY A 1 86 ? -15.565 10.946 -17.848 1.00 16.55 89 GLY A CA 1
ATOM 680 C C . GLY A 1 86 ? -14.316 11.283 -18.645 1.00 16.32 89 GLY A C 1
ATOM 681 O O . GLY A 1 86 ? -14.255 11.059 -19.879 1.00 15.99 89 GLY A O 1
ATOM 682 N N . THR A 1 87 ? -13.337 11.831 -17.947 1.00 15.80 90 THR A N 1
ATOM 683 C CA . THR A 1 87 ? -12.074 12.196 -18.511 1.00 15.15 90 THR A CA 1
ATOM 684 C C . THR A 1 87 ? -10.905 11.467 -17.852 1.00 16.20 90 THR A C 1
ATOM 685 O O . THR A 1 87 ? -11.001 10.973 -16.727 1.00 15.38 90 THR A O 1
ATOM 689 N N . ALA A 1 88 ? -9.782 11.426 -18.563 1.00 16.55 91 ALA A N 1
ATOM 690 C CA . ALA A 1 88 ? -8.495 11.081 -17.947 1.00 15.83 91 ALA A CA 1
ATOM 691 C C . ALA A 1 88 ? -7.374 11.829 -18.634 1.00 17.10 91 ALA A C 1
ATOM 692 O O . ALA A 1 88 ? -7.470 12.101 -19.837 1.00 18.57 91 ALA A O 1
ATOM 694 N N . THR A 1 89 ? -6.320 12.130 -17.874 1.00 15.22 92 THR A N 1
ATOM 695 C CA . THR A 1 89 ? -5.085 12.622 -18.438 1.00 16.85 92 THR A CA 1
ATOM 696 C C . THR A 1 89 ? -4.017 11.551 -18.175 1.00 19.61 92 THR A C 1
ATOM 697 O O . THR A 1 89 ? -3.923 10.995 -17.060 1.00 16.79 92 THR A O 1
ATOM 701 N N . VAL A 1 90 ? -3.256 11.196 -19.212 1.00 16.97 93 VAL A N 1
ATOM 702 C CA . VAL A 1 90 ? -2.344 10.070 -19.117 1.00 18.75 93 VAL A CA 1
ATOM 703 C C . VAL A 1 90 ? -0.912 10.585 -19.311 1.00 18.78 93 VAL A C 1
ATOM 704 O O . VAL A 1 90 ? -0.629 11.187 -20.313 1.00 18.92 93 VAL A O 1
ATOM 708 N N . ALA A 1 91 ? -0.036 10.369 -18.338 1.00 20.02 94 ALA A N 1
ATOM 709 C CA . ALA A 1 91 ? 1.367 10.745 -18.413 1.00 21.39 94 ALA A CA 1
ATOM 710 C C . ALA A 1 91 ? 2.115 9.871 -19.443 1.00 21.65 94 ALA A C 1
ATOM 711 O O . ALA A 1 91 ? 2.015 8.621 -19.424 1.00 21.50 94 ALA A O 1
ATOM 713 N N . LEU A 1 92 ? 2.825 10.533 -20.348 1.00 19.59 95 LEU A N 1
ATOM 714 C CA . LEU A 1 92 ? 3.557 9.852 -21.456 1.00 20.21 95 LEU A CA 1
ATOM 715 C C . LEU A 1 92 ? 5.053 9.790 -21.224 1.00 21.56 95 LEU A C 1
ATOM 716 O O . LEU A 1 92 ? 5.809 9.410 -22.119 1.00 21.27 95 LEU A O 1
ATOM 721 N N . LYS A 1 93 ? 5.487 10.158 -20.031 1.00 21.70 96 LYS A N 1
ATOM 722 C CA . LYS A 1 93 ? 6.913 10.207 -19.732 1.00 25.99 96 LYS A CA 1
ATOM 723 C C . LYS A 1 93 ? 7.601 8.843 -19.895 1.00 25.86 96 LYS A C 1
ATOM 724 O O . LYS A 1 93 ? 8.785 8.848 -20.196 1.00 26.29 96 LYS A O 1
ATOM 730 N N . ASP A 1 94 ? 6.890 7.706 -19.756 1.00 24.07 97 ASP A N 1
ATOM 731 C CA . ASP A 1 94 ? 7.498 6.401 -19.942 1.00 26.94 97 ASP A CA 1
ATOM 732 C C . ASP A 1 94 ? 7.886 6.132 -21.400 1.00 27.40 97 ASP A C 1
ATOM 733 O O . ASP A 1 94 ? 8.697 5.227 -21.656 1.00 29.40 97 ASP A O 1
ATOM 738 N N . LEU A 1 95 ? 7.369 6.937 -22.329 1.00 24.75 98 LEU A N 1
ATOM 739 C CA . LEU A 1 95 ? 7.752 6.828 -23.748 1.00 26.01 98 LEU A CA 1
ATOM 740 C C . LEU A 1 95 ? 8.901 7.710 -24.194 1.00 27.19 98 LEU A C 1
ATOM 741 O O . LEU A 1 95 ? 9.285 7.676 -25.361 1.00 26.94 98 LEU A O 1
ATOM 746 N N . THR A 1 96 ? 9.470 8.493 -23.300 1.00 28.52 99 THR A N 1
ATOM 747 C CA . THR A 1 96 ? 10.564 9.393 -23.670 1.00 31.63 99 THR A CA 1
ATOM 748 C C . THR A 1 96 ? 11.852 8.681 -24.053 1.00 34.95 99 THR A C 1
ATOM 749 O O . THR A 1 96 ? 12.158 7.580 -23.617 1.00 33.62 99 THR A O 1
ATOM 753 N N . GLY A 1 97 ? 12.635 9.370 -24.866 1.00 41.94 100 GLY A N 1
ATOM 754 C CA . GLY A 1 97 ? 13.864 8.851 -25.397 1.00 47.78 100 GLY A CA 1
ATOM 755 C C . GLY A 1 97 ? 13.664 8.577 -26.866 1.00 51.69 100 GLY A C 1
ATOM 756 O O . GLY A 1 97 ? 12.585 8.755 -27.407 1.00 55.64 100 GLY A O 1
ATOM 757 N N . ASP A 1 98 ? 14.692 8.022 -27.476 1.00 61.13 101 ASP A N 1
ATOM 758 C CA . ASP A 1 98 ? 14.781 7.855 -28.931 1.00 63.41 101 ASP A CA 1
ATOM 759 C C . ASP A 1 98 ? 14.466 6.407 -29.381 1.00 63.81 101 ASP A C 1
ATOM 760 O O . ASP A 1 98 ? 14.714 6.034 -30.543 1.00 66.02 101 ASP A O 1
ATOM 765 N N . GLN A 1 99 ? 13.932 5.586 -28.479 1.00 52.69 102 GLN A N 1
ATOM 766 C CA . GLN A 1 99 ? 13.656 4.179 -28.743 1.00 57.76 102 GLN A CA 1
ATOM 767 C C . GLN A 1 99 ? 12.158 4.007 -28.995 1.00 54.88 102 GLN A C 1
ATOM 768 O O . GLN A 1 99 ? 11.367 4.303 -28.109 1.00 48.68 102 GLN A O 1
ATOM 774 N N . SER A 1 100 ? 11.795 3.566 -30.205 1.00 53.97 103 SER A N 1
ATOM 775 C CA . SER A 1 100 ? 10.423 3.185 -30.531 1.00 51.86 103 SER A CA 1
ATOM 776 C C . SER A 1 100 ? 10.020 2.059 -29.589 1.00 53.55 103 SER A C 1
ATOM 777 O O . SER A 1 100 ? 10.735 1.065 -29.409 1.00 51.20 103 SER A O 1
ATOM 780 N N . ARG A 1 101 ? 8.880 2.252 -28.936 1.00 48.87 104 ARG A N 1
ATOM 781 C CA . ARG A 1 101 ? 8.349 1.283 -27.996 1.00 45.65 104 ARG A CA 1
ATOM 782 C C . ARG A 1 101 ? 6.842 1.516 -27.899 1.00 40.77 104 ARG A C 1
ATOM 783 O O . ARG A 1 101 ? 6.421 2.651 -28.127 1.00 40.07 104 ARG A O 1
ATOM 791 N N . SER A 1 102 ? 6.081 0.485 -27.550 1.00 33.84 105 SER A N 1
ATOM 792 C CA . SER A 1 102 ? 4.692 0.661 -27.149 1.00 33.30 105 SER A CA 1
ATOM 793 C C . SER A 1 102 ? 4.494 0.074 -25.767 1.00 26.70 105 SER A C 1
ATOM 794 O O . SER A 1 102 ? 5.187 -0.885 -25.378 1.00 27.10 105 SER A O 1
ATOM 797 N N . LEU A 1 103 ? 3.579 0.679 -25.024 1.00 22.56 106 LEU A N 1
ATOM 798 C CA . LEU A 1 103 ? 3.250 0.244 -23.705 1.00 21.27 106 LEU A CA 1
ATOM 799 C C . LEU A 1 103 ? 1.735 0.132 -23.523 1.00 18.89 106 LEU A C 1
ATOM 800 O O . LEU A 1 103 ? 0.986 0.914 -24.092 1.00 16.98 106 LEU A O 1
ATOM 805 N N . PRO A 1 104 ? 1.299 -0.826 -22.695 1.00 19.11 107 PRO A N 1
ATOM 806 C CA . PRO A 1 104 ? -0.097 -0.879 -22.334 1.00 18.29 107 PRO A CA 1
ATOM 807 C C . PRO A 1 104 ? -0.388 0.162 -21.225 1.00 17.24 107 PRO A C 1
ATOM 808 O O . PRO A 1 104 ? 0.417 0.352 -20.349 1.00 16.68 107 PRO A O 1
ATOM 812 N N . TYR A 1 105 ? -1.548 0.784 -21.316 1.00 16.23 108 TYR A N 1
ATOM 813 C CA . TYR A 1 105 ? -2.088 1.648 -20.287 1.00 18.02 108 TYR A CA 1
ATOM 814 C C . TYR A 1 105 ? -3.507 1.167 -19.910 1.00 18.07 108 TYR A C 1
ATOM 815 O O . TYR A 1 105 ? -4.484 1.576 -20.522 1.00 13.83 108 TYR A O 1
ATOM 824 N N . LYS A 1 106 ? -3.571 0.274 -18.951 1.00 18.69 109 LYS A N 1
ATOM 825 C CA . LYS A 1 106 ? -4.819 -0.411 -18.598 1.00 22.16 109 LYS A CA 1
ATOM 826 C C . LYS A 1 106 ? -5.470 0.176 -17.363 1.00 21.57 109 LYS A C 1
ATOM 827 O O . LYS A 1 106 ? -4.791 0.739 -16.470 1.00 18.10 109 LYS A O 1
ATOM 833 N N . LEU A 1 107 ? -6.774 0.010 -17.295 1.00 18.64 110 LEU A N 1
ATOM 834 C CA . LEU A 1 107 ? -7.573 0.408 -16.146 1.00 20.50 110 LEU A CA 1
ATOM 835 C C . LEU A 1 107 ? -7.366 1.866 -15.748 1.00 19.39 110 LEU A C 1
ATOM 836 O O . LEU A 1 107 ? -7.235 2.209 -14.556 1.00 17.24 110 LEU A O 1
ATOM 841 N N . ILE A 1 108 ? -7.407 2.728 -16.753 1.00 15.61 111 ILE A N 1
ATOM 842 C CA . ILE A 1 108 ? -7.332 4.165 -16.517 1.00 17.81 111 ILE A CA 1
ATOM 843 C C . ILE A 1 108 ? -8.678 4.640 -16.038 1.00 18.80 111 ILE A C 1
ATOM 844 O O . ILE A 1 108 ? -9.661 4.523 -16.783 1.00 15.38 111 ILE A O 1
ATOM 849 N N . SER A 1 109 ? -8.714 5.181 -14.821 1.00 17.66 112 SER A N 1
ATOM 850 C CA . SER A 1 109 ? -9.982 5.675 -14.253 1.00 20.27 112 SER A CA 1
ATOM 851 C C . SER A 1 109 ? -10.490 6.885 -15.018 1.00 18.31 112 SER A C 1
ATOM 852 O O . SER A 1 109 ? -9.728 7.845 -15.285 1.00 18.34 112 SER A O 1
ATOM 855 N N . LEU A 1 110 ? -11.797 6.855 -15.329 1.00 17.33 113 LEU A N 1
ATOM 856 C CA . LEU A 1 110 ? -12.480 8.011 -15.906 1.00 18.49 113 LEU A CA 1
ATOM 857 C C . LEU A 1 110 ? -13.159 8.825 -14.812 1.00 19.99 113 LEU A C 1
ATOM 858 O O . LEU A 1 110 ? -13.858 8.271 -13.969 1.00 19.84 113 LEU A O 1
ATOM 863 N N . LEU A 1 111 ? -12.909 10.147 -14.796 1.00 18.06 114 LEU A N 1
ATOM 864 C CA . LEU A 1 111 ? -13.323 11.011 -13.768 1.00 20.43 114 LEU A CA 1
ATOM 865 C C . LEU A 1 111 ? -14.459 11.901 -14.304 1.00 21.30 114 LEU A C 1
ATOM 866 O O . LEU A 1 111 ? -14.429 12.369 -15.437 1.00 18.92 114 LEU A O 1
ATOM 871 N N . ASN A 1 112 ? -15.453 12.128 -13.470 1.00 24.48 115 ASN A N 1
ATOM 872 C CA . ASN A 1 112 ? -16.606 12.961 -13.868 1.00 27.19 115 ASN A CA 1
ATOM 873 C C . ASN A 1 112 ? -16.225 14.442 -13.749 1.00 28.41 115 ASN A C 1
ATOM 874 O O . ASN A 1 112 ? -15.092 14.777 -13.407 1.00 27.77 115 ASN A O 1
ATOM 879 N N . GLU A 1 113 ? -17.131 15.328 -14.060 1.00 40.12 116 GLU A N 1
ATOM 880 C CA . GLU A 1 113 ? -16.805 16.763 -14.026 1.00 44.50 116 GLU A CA 1
ATOM 881 C C . GLU A 1 113 ? -16.406 17.261 -12.646 1.00 47.26 116 GLU A C 1
ATOM 882 O O . GLU A 1 113 ? -15.599 18.190 -12.554 1.00 44.84 116 GLU A O 1
ATOM 888 N N . LYS A 1 114 ? -16.888 16.631 -11.577 1.00 44.29 117 LYS A N 1
ATOM 889 C CA . LYS A 1 114 ? -16.423 16.966 -10.231 1.00 43.61 117 LYS A CA 1
ATOM 890 C C . LYS A 1 114 ? -15.066 16.347 -9.899 1.00 40.27 117 LYS A C 1
ATOM 891 O O . LYS A 1 114 ? -14.580 16.495 -8.805 1.00 46.20 117 LYS A O 1
ATOM 897 N N . GLY A 1 115 ? -14.435 15.660 -10.833 1.00 34.34 118 GLY A N 1
ATOM 898 C CA . GLY A 1 115 ? -13.170 14.977 -10.567 1.00 33.18 118 GLY A CA 1
ATOM 899 C C . GLY A 1 115 ? -13.281 13.640 -9.810 1.00 32.35 118 GLY A C 1
ATOM 900 O O . GLY A 1 115 ? -12.282 13.107 -9.368 1.00 31.19 118 GLY A O 1
ATOM 901 N N . GLN A 1 116 ? -14.490 13.092 -9.690 1.00 33.61 119 GLN A N 1
ATOM 902 C CA . GLN A 1 116 ? -14.719 11.851 -8.960 1.00 32.25 119 GLN A CA 1
ATOM 903 C C . GLN A 1 116 ? -14.596 10.637 -9.830 1.00 27.73 119 GLN A C 1
ATOM 904 O O . GLN A 1 116 ? -14.968 10.673 -11.012 1.00 27.26 119 GLN A O 1
ATOM 910 N N . ASP A 1 117 ? -14.066 9.565 -9.265 1.00 26.75 120 ASP A N 1
ATOM 911 C CA . ASP A 1 117 ? -14.002 8.289 -10.009 1.00 25.22 120 ASP A CA 1
ATOM 912 C C . ASP A 1 117 ? -15.399 7.773 -10.271 1.00 26.38 120 ASP A C 1
ATOM 913 O O . ASP A 1 117 ? -16.156 7.627 -9.371 1.00 27.64 120 ASP A O 1
ATOM 918 N N . THR A 1 118 ? -15.738 7.517 -11.526 1.00 24.27 121 THR A N 1
ATOM 919 C CA . THR A 1 118 ? -17.058 7.021 -11.894 1.00 25.02 121 THR A CA 1
ATOM 920 C C . THR A 1 118 ? -17.197 5.519 -11.741 1.00 26.91 121 THR A C 1
ATOM 921 O O . THR A 1 118 ? -18.316 4.981 -11.974 1.00 28.70 121 THR A O 1
ATOM 925 N N . GLY A 1 119 ? -16.089 4.819 -11.482 1.00 23.93 122 GLY A N 1
ATOM 926 C CA . GLY A 1 119 ? -16.058 3.374 -11.550 1.00 24.65 122 GLY A CA 1
ATOM 927 C C . GLY A 1 119 ? -15.802 2.862 -12.966 1.00 22.51 122 GLY A C 1
ATOM 928 O O . GLY A 1 119 ? -15.567 1.659 -13.140 1.00 22.69 122 GLY A O 1
ATOM 929 N N . ALA A 1 120 ? -15.827 3.724 -13.971 1.00 19.33 123 ALA A N 1
ATOM 930 C CA . ALA A 1 120 ? -15.522 3.284 -15.338 1.00 18.46 123 ALA A CA 1
ATOM 931 C C . ALA A 1 120 ? -14.057 3.417 -15.624 1.00 17.36 123 ALA A C 1
ATOM 932 O O . ALA A 1 120 ? -13.362 4.269 -14.983 1.00 15.99 123 ALA A O 1
ATOM 934 N N . THR A 1 121 ? -13.574 2.574 -16.521 1.00 15.31 124 THR A N 1
ATOM 935 C CA . THR A 1 121 ? -12.148 2.616 -16.936 1.00 15.85 124 THR A CA 1
ATOM 936 C C . THR A 1 121 ? -12.034 2.538 -18.446 1.00 15.56 124 THR A C 1
ATOM 937 O O . THR A 1 121 ? -12.967 2.035 -19.131 1.00 18.61 124 THR A O 1
ATOM 941 N N . ILE A 1 122 ? -10.869 2.983 -18.946 1.00 13.58 125 ILE A N 1
ATOM 942 C CA . ILE A 1 122 ? -10.506 2.758 -20.316 1.00 14.64 125 ILE A CA 1
ATOM 943 C C . ILE A 1 122 ? -9.116 2.097 -20.426 1.00 14.16 125 ILE A C 1
ATOM 944 O O . ILE A 1 122 ? -8.211 2.365 -19.583 1.00 14.76 125 ILE A O 1
ATOM 949 N N . ASP A 1 123 ? -8.961 1.233 -21.451 1.00 14.45 126 ASP A N 1
ATOM 950 C CA . ASP A 1 123 ? -7.673 0.594 -21.769 1.00 14.39 126 ASP A CA 1
ATOM 951 C C . ASP A 1 123 ? -7.142 1.103 -23.090 1.00 14.15 126 ASP A C 1
ATOM 952 O O . ASP A 1 123 ? -7.865 1.072 -24.130 1.00 13.98 126 ASP A O 1
ATOM 957 N N . LEU A 1 124 ? -5.870 1.535 -23.068 1.00 14.93 127 LEU A N 1
ATOM 958 C CA . LEU A 1 124 ? -5.137 2.001 -24.247 1.00 15.02 127 LEU A CA 1
ATOM 959 C C . LEU A 1 124 ? -3.834 1.249 -24.423 1.00 16.22 127 LEU A C 1
ATOM 960 O O . LEU A 1 124 ? -3.325 0.575 -23.506 1.00 16.54 127 LEU A O 1
ATOM 965 N N . VAL A 1 125 ? -3.321 1.335 -25.652 1.00 16.66 128 VAL A N 1
ATOM 966 C CA . VAL A 1 125 ? -1.938 1.066 -25.957 1.00 18.04 128 VAL A CA 1
ATOM 967 C C . VAL A 1 125 ? -1.387 2.351 -26.583 1.00 18.21 128 VAL A C 1
ATOM 968 O O . VAL A 1 125 ? -1.973 2.867 -27.505 1.00 19.58 128 VAL A O 1
ATOM 972 N N . ILE A 1 126 ? -0.271 2.851 -26.080 1.00 18.87 129 ILE A N 1
ATOM 973 C CA . ILE A 1 126 ? 0.326 4.074 -26.570 1.00 19.29 129 ILE A CA 1
ATOM 974 C C . ILE A 1 126 ? 1.746 3.760 -26.919 1.00 20.99 129 ILE A C 1
ATOM 975 O O . ILE A 1 126 ? 2.466 3.083 -26.144 1.00 20.35 129 ILE A O 1
ATOM 980 N N . GLY A 1 127 ? 2.170 4.238 -28.086 1.00 21.33 130 GLY A N 1
ATOM 981 C CA . GLY A 1 127 ? 3.527 4.101 -28.529 1.00 22.58 130 GLY A CA 1
ATOM 982 C C . GLY A 1 127 ? 4.125 5.324 -29.237 1.00 26.17 130 GLY A C 1
ATOM 983 O O . GLY A 1 127 ? 3.434 6.232 -29.691 1.00 21.86 130 GLY A O 1
ATOM 984 N N . TYR A 1 128 ? 5.449 5.322 -29.265 1.00 30.44 131 TYR A N 1
ATOM 985 C CA . TYR A 1 128 ? 6.309 6.363 -29.841 1.00 34.30 131 TYR A CA 1
ATOM 986 C C . TYR A 1 128 ? 6.729 5.688 -31.129 1.00 36.95 131 TYR A C 1
ATOM 987 O O . TYR A 1 128 ? 7.557 4.802 -31.114 1.00 36.19 131 TYR A O 1
ATOM 996 N N . ASP A 1 129 ? 6.062 6.044 -32.239 1.00 48.59 132 ASP A N 1
ATOM 997 C CA . ASP A 1 129 ? 5.738 5.193 -33.403 1.00 53.20 132 ASP A CA 1
ATOM 998 C C . ASP A 1 129 ? 5.791 3.702 -33.216 1.00 57.00 132 ASP A C 1
ATOM 999 O O . ASP A 1 129 ? 5.022 3.061 -33.826 1.00 60.12 132 ASP A O 1
ATOM 1004 N N . ALA B 1 1 ? 14.988 -14.401 -45.534 1.00 49.21 4 ALA B N 1
ATOM 1005 C CA . ALA B 1 1 ? 14.402 -13.220 -46.300 1.00 58.73 4 ALA B CA 1
ATOM 1006 C C . ALA B 1 1 ? 13.477 -12.363 -45.396 1.00 48.49 4 ALA B C 1
ATOM 1007 O O . ALA B 1 1 ? 12.549 -12.904 -44.826 1.00 52.70 4 ALA B O 1
ATOM 1009 N N . ILE B 1 2 ? 13.780 -11.079 -45.204 1.00 47.85 5 ILE B N 1
ATOM 1010 C CA . ILE B 1 2 ? 13.158 -10.280 -44.096 1.00 48.91 5 ILE B CA 1
ATOM 1011 C C . ILE B 1 2 ? 11.857 -9.550 -44.527 1.00 52.64 5 ILE B C 1
ATOM 1012 O O . ILE B 1 2 ? 11.773 -9.079 -45.667 1.00 42.67 5 ILE B O 1
ATOM 1017 N N . THR B 1 3 ? 10.836 -9.515 -43.662 1.00 40.27 6 THR B N 1
ATOM 1018 C CA . THR B 1 3 ? 9.493 -9.080 -44.137 1.00 38.90 6 THR B CA 1
ATOM 1019 C C . THR B 1 3 ? 9.386 -7.597 -43.914 1.00 34.35 6 THR B C 1
ATOM 1020 O O . THR B 1 3 ? 9.800 -7.135 -42.861 1.00 31.40 6 THR B O 1
ATOM 1024 N N . HIS B 1 4 ? 8.874 -6.857 -44.877 1.00 28.56 7 HIS B N 1
ATOM 1025 C CA . HIS B 1 4 ? 8.541 -5.420 -44.719 1.00 25.92 7 HIS B CA 1
ATOM 1026 C C . HIS B 1 4 ? 7.137 -5.229 -45.271 1.00 23.68 7 HIS B C 1
ATOM 1027 O O . HIS B 1 4 ? 6.750 -5.911 -46.254 1.00 20.85 7 HIS B O 1
ATOM 1034 N N . MET B 1 5 ? 6.342 -4.391 -44.601 1.00 21.60 8 MET B N 1
ATOM 1035 C CA . MET B 1 5 ? 4.940 -4.195 -44.972 1.00 21.56 8 MET B CA 1
ATOM 1036 C C . MET B 1 5 ? 4.615 -2.741 -45.069 1.00 20.35 8 MET B C 1
ATOM 1037 O O . MET B 1 5 ? 5.149 -1.970 -44.283 1.00 20.82 8 MET B O 1
ATOM 1042 N N . LEU B 1 6 ? 3.777 -2.380 -46.033 1.00 18.90 9 LEU B N 1
ATOM 1043 C CA . LEU B 1 6 ? 3.214 -1.084 -46.078 1.00 19.03 9 LEU B CA 1
ATOM 1044 C C . LEU B 1 6 ? 1.987 -1.067 -45.172 1.00 18.24 9 LEU B C 1
ATOM 1045 O O . LEU B 1 6 ? 1.057 -1.861 -45.326 1.00 17.50 9 LEU B O 1
ATOM 1050 N N . ARG B 1 7 ? 1.975 -0.115 -44.251 1.00 17.78 10 ARG B N 1
ATOM 1051 C CA . ARG B 1 7 ? 0.923 0.020 -43.255 1.00 18.46 10 ARG B CA 1
ATOM 1052 C C . ARG B 1 7 ? 0.069 1.225 -43.656 1.00 16.63 10 ARG B C 1
ATOM 1053 O O . ARG B 1 7 ? 0.606 2.329 -43.800 1.00 16.91 10 ARG B O 1
ATOM 1061 N N . VAL B 1 8 ? -1.227 1.032 -43.819 1.00 15.25 11 VAL B N 1
ATOM 1062 C CA . VAL B 1 8 ? -2.147 2.127 -44.149 1.00 14.73 11 VAL B CA 1
ATOM 1063 C C . VAL B 1 8 ? -3.212 2.218 -43.070 1.00 14.64 11 VAL B C 1
ATOM 1064 O O . VAL B 1 8 ? -3.928 1.253 -42.851 1.00 14.73 11 VAL B O 1
ATOM 1068 N N . ILE B 1 9 ? -3.254 3.359 -42.387 1.00 14.89 12 ILE B N 1
ATOM 1069 C CA . ILE B 1 9 ? -4.304 3.688 -41.494 1.00 15.02 12 ILE B CA 1
ATOM 1070 C C . ILE B 1 9 ? -5.305 4.587 -42.180 1.00 14.52 12 ILE B C 1
ATOM 1071 O O . ILE B 1 9 ? -4.952 5.660 -42.636 1.00 14.73 12 ILE B O 1
ATOM 1076 N N . VAL B 1 10 ? -6.541 4.103 -42.292 1.00 14.22 13 VAL B N 1
ATOM 1077 C CA . VAL B 1 10 ? -7.621 4.873 -42.856 1.00 13.95 13 VAL B CA 1
ATOM 1078 C C . VAL B 1 10 ? -8.259 5.617 -41.707 1.00 14.39 13 VAL B C 1
ATOM 1079 O O . VAL B 1 10 ? -8.931 5.016 -40.874 1.00 14.58 13 VAL B O 1
ATOM 1083 N N . GLU B 1 11 ? -8.051 6.922 -41.624 1.00 14.93 14 GLU B N 1
ATOM 1084 C CA . GLU B 1 11 ? -8.526 7.638 -40.431 1.00 16.31 14 GLU B CA 1
ATOM 1085 C C . GLU B 1 11 ? -10.003 8.078 -40.558 1.00 15.86 14 GLU B C 1
ATOM 1086 O O . GLU B 1 11 ? -10.853 7.618 -39.819 1.00 15.50 14 GLU B O 1
ATOM 1092 N N . SER B 1 12 ? -10.287 8.946 -41.531 1.00 16.08 15 SER B N 1
ATOM 1093 C CA . SER B 1 12 ? -11.601 9.593 -41.653 1.00 16.29 15 SER B CA 1
ATOM 1094 C C . SER B 1 12 ? -11.711 10.259 -43.014 1.00 16.61 15 SER B C 1
ATOM 1095 O O . SER B 1 12 ? -10.733 10.368 -43.725 1.00 16.49 15 SER B O 1
ATOM 1098 N N . ALA B 1 13 ? -12.929 10.651 -43.332 1.00 16.82 16 ALA B N 1
ATOM 1099 C CA . ALA B 1 13 ? -13.212 11.470 -44.481 1.00 18.30 16 ALA B CA 1
ATOM 1100 C C . ALA B 1 13 ? -14.206 12.550 -44.104 1.00 19.61 16 ALA B C 1
ATOM 1101 O O . ALA B 1 13 ? -14.948 12.382 -43.146 1.00 19.14 16 ALA B O 1
ATOM 1103 N N . SER B 1 14 ? -14.187 13.643 -44.869 1.00 21.82 17 SER B N 1
ATOM 1104 C CA A SER B 1 14 ? -15.010 14.796 -44.598 0.29 23.56 17 SER B CA 1
ATOM 1105 C CA B SER B 1 14 ? -15.014 14.793 -44.597 0.71 23.46 17 SER B CA 1
ATOM 1106 C C . SER B 1 14 ? -15.698 15.302 -45.839 1.00 24.72 17 SER B C 1
ATOM 1107 O O . SER B 1 14 ? -15.155 15.219 -46.940 1.00 23.06 17 SER B O 1
ATOM 1112 N N . ASN B 1 15 ? -16.888 15.857 -45.625 1.00 22.78 18 ASN B N 1
ATOM 1113 C CA . ASN B 1 15 ? -17.676 16.472 -46.676 1.00 23.39 18 ASN B CA 1
ATOM 1114 C C . ASN B 1 15 ? -18.002 15.527 -47.821 1.00 23.03 18 ASN B C 1
ATOM 1115 O O . ASN B 1 15 ? -17.993 15.917 -48.968 1.00 21.26 18 ASN B O 1
ATOM 1120 N N . ILE B 1 16 ? -18.334 14.282 -47.481 1.00 23.91 19 ILE B N 1
ATOM 1121 C CA . ILE B 1 16 ? -18.928 13.370 -48.457 1.00 23.11 19 ILE B CA 1
ATOM 1122 C C . ILE B 1 16 ? -20.185 14.029 -49.020 1.00 25.15 19 ILE B C 1
ATOM 1123 O O . ILE B 1 16 ? -20.988 14.498 -48.238 1.00 23.48 19 ILE B O 1
ATOM 1128 N N . PRO B 1 17 ? -20.379 14.043 -50.366 1.00 23.95 20 PRO B N 1
ATOM 1129 C CA . PRO B 1 17 ? -21.589 14.646 -50.915 1.00 26.62 20 PRO B CA 1
ATOM 1130 C C . PRO B 1 17 ? -22.884 14.035 -50.398 1.00 27.89 20 PRO B C 1
ATOM 1131 O O . PRO B 1 17 ? -22.966 12.794 -50.247 1.00 26.61 20 PRO B O 1
ATOM 1135 N N . LYS B 1 18 ? -23.855 14.892 -50.133 1.00 29.48 21 LYS B N 1
ATOM 1136 C CA . LYS B 1 18 ? -25.174 14.469 -49.698 1.00 34.82 21 LYS B CA 1
ATOM 1137 C C . LYS B 1 18 ? -25.845 13.675 -50.810 1.00 34.92 21 LYS B C 1
ATOM 1138 O O . LYS B 1 18 ? -25.603 13.895 -52.012 1.00 35.45 21 LYS B O 1
ATOM 1144 N N . THR B 1 19 ? -26.732 12.783 -50.395 1.00 35.45 22 THR B N 1
ATOM 1145 C CA . THR B 1 19 ? -27.565 12.037 -51.306 1.00 38.06 22 THR B CA 1
ATOM 1146 C C . THR B 1 19 ? -28.925 12.702 -51.289 1.00 43.90 22 THR B C 1
ATOM 1147 O O . THR B 1 19 ? -29.317 13.319 -50.275 1.00 49.84 22 THR B O 1
ATOM 1151 N N . LYS B 1 20 ? -29.646 12.546 -52.390 1.00 44.49 23 LYS B N 1
ATOM 1152 C CA . LYS B 1 20 ? -30.939 13.129 -52.535 1.00 47.64 23 LYS B CA 1
ATOM 1153 C C . LYS B 1 20 ? -31.883 12.769 -51.364 1.00 48.15 23 LYS B C 1
ATOM 1154 O O . LYS B 1 20 ? -32.619 13.626 -50.828 1.00 46.52 23 LYS B O 1
ATOM 1160 N N . PHE B 1 21 ? -31.883 11.488 -51.014 1.00 42.04 24 PHE B N 1
ATOM 1161 C CA . PHE B 1 21 ? -32.724 10.984 -49.934 1.00 42.65 24 PHE B CA 1
ATOM 1162 C C . PHE B 1 21 ? -31.779 10.284 -48.995 1.00 40.08 24 PHE B C 1
ATOM 1163 O O . PHE B 1 21 ? -30.778 9.705 -49.444 1.00 37.10 24 PHE B O 1
ATOM 1171 N N . GLY B 1 22 ? -32.041 10.366 -47.695 1.00 39.55 25 GLY B N 1
ATOM 1172 C CA . GLY B 1 22 ? -31.226 9.732 -46.692 1.00 38.41 25 GLY B CA 1
ATOM 1173 C C . GLY B 1 22 ? -29.771 10.145 -46.720 1.00 37.40 25 GLY B C 1
ATOM 1174 O O . GLY B 1 22 ? -29.479 11.339 -46.962 1.00 35.88 25 GLY B O 1
ATOM 1175 N N . LYS B 1 23 ? -28.870 9.182 -46.472 1.00 36.46 26 LYS B N 1
ATOM 1176 C CA . LYS B 1 23 ? -27.450 9.491 -46.357 1.00 37.14 26 LYS 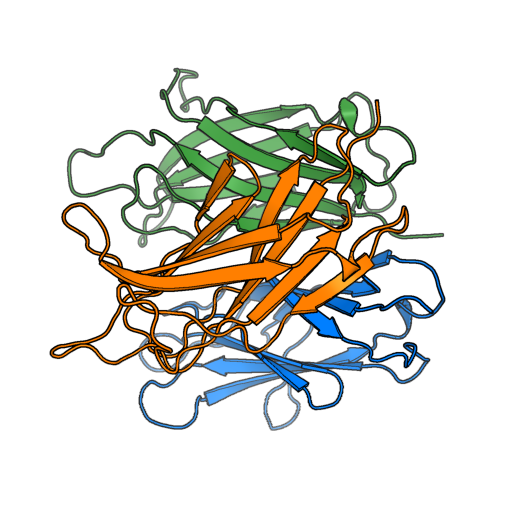B CA 1
ATOM 1177 C C . LYS B 1 23 ? -26.593 8.385 -46.913 1.00 33.91 26 LYS B C 1
ATOM 1178 O O . LYS B 1 23 ? -26.953 7.204 -46.851 1.00 33.08 26 LYS B O 1
ATOM 1184 N N . PRO B 1 24 ? -25.432 8.762 -47.435 1.00 32.41 27 PRO B N 1
ATOM 1185 C CA . PRO B 1 24 ? -24.475 7.794 -47.949 1.00 26.18 27 PRO B CA 1
ATOM 1186 C C . PRO B 1 24 ? -23.821 6.981 -46.829 1.00 25.31 27 PRO B C 1
ATOM 1187 O O . PRO B 1 24 ? -23.823 7.362 -45.634 1.00 24.24 27 PRO B O 1
ATOM 1191 N N . ASP B 1 25 ? -23.319 5.822 -47.241 1.00 23.86 28 ASP B N 1
ATOM 1192 C CA . ASP B 1 25 ? -22.808 4.775 -46.374 1.00 24.45 28 ASP B CA 1
ATOM 1193 C C . ASP B 1 25 ? -21.355 4.476 -46.844 1.00 23.26 28 ASP B C 1
ATOM 1194 O O . ASP B 1 25 ? -21.111 3.531 -47.599 1.00 22.93 28 ASP B O 1
ATOM 1199 N N . PRO B 1 26 ? -20.417 5.323 -46.443 1.00 23.36 29 PRO B N 1
ATOM 1200 C CA . PRO B 1 26 ? -19.088 5.216 -47.071 1.00 22.81 29 PRO B CA 1
ATOM 1201 C C . PRO B 1 26 ? -18.273 3.994 -46.714 1.00 19.20 29 PRO B C 1
ATOM 1202 O O . PRO B 1 26 ? -18.273 3.499 -45.567 1.00 19.57 29 PRO B O 1
ATOM 1206 N N . ILE B 1 27 ? -17.519 3.555 -47.712 1.00 17.36 30 ILE B N 1
ATOM 1207 C CA . ILE B 1 27 ? -16.607 2.400 -47.595 1.00 17.04 30 ILE B CA 1
ATOM 1208 C C . ILE B 1 27 ? -15.427 2.632 -48.509 1.00 15.60 30 ILE B C 1
ATOM 1209 O O . ILE B 1 27 ? -15.584 3.095 -49.691 1.00 16.85 30 ILE B O 1
ATOM 1214 N N . VAL B 1 28 ? -14.243 2.374 -47.970 1.00 14.30 31 VAL B N 1
ATOM 1215 C CA . VAL B 1 28 ? -12.987 2.776 -48.659 1.00 14.21 31 VAL B CA 1
ATOM 1216 C C . VAL B 1 28 ? -12.295 1.496 -49.165 1.00 13.78 31 VAL B C 1
ATOM 1217 O O . VAL B 1 28 ? -12.217 0.519 -48.447 1.00 10.89 31 VAL B O 1
ATOM 1221 N N . SER B 1 29 ? -11.872 1.531 -50.419 1.00 14.94 32 SER B N 1
ATOM 1222 C CA . SER B 1 29 ? -11.024 0.516 -51.031 1.00 13.91 32 SER B CA 1
ATOM 1223 C C . SER B 1 29 ? -9.585 1.102 -51.067 1.00 15.30 32 SER B C 1
ATOM 1224 O O . SER B 1 29 ? -9.387 2.226 -51.551 1.00 15.19 32 SER B O 1
ATOM 1227 N N . VAL B 1 30 ? -8.603 0.341 -50.581 1.00 14.37 33 VAL B N 1
ATOM 1228 C CA . VAL B 1 30 ? -7.207 0.670 -50.693 1.00 16.08 33 VAL B CA 1
ATOM 1229 C C . VAL B 1 30 ? -6.531 -0.313 -51.616 1.00 15.82 33 VAL B C 1
ATOM 1230 O O . VAL B 1 30 ? -6.596 -1.504 -51.396 1.00 16.68 33 VAL B O 1
ATOM 1234 N N . ILE B 1 31 ? -5.880 0.210 -52.659 1.00 15.72 34 ILE B N 1
ATOM 1235 C CA . ILE B 1 31 ? -5.234 -0.607 -53.666 1.00 18.74 34 ILE B CA 1
ATOM 1236 C C . ILE B 1 31 ? -3.768 -0.331 -53.692 1.00 19.11 34 ILE B C 1
ATOM 1237 O O . ILE B 1 31 ? -3.384 0.784 -53.938 1.00 19.06 34 ILE B O 1
ATOM 1242 N N . PHE B 1 32 ? -2.971 -1.373 -53.440 1.00 18.49 35 PHE B N 1
ATOM 1243 C CA . PHE B 1 32 ? -1.548 -1.269 -53.568 1.00 17.10 35 PHE B CA 1
ATOM 1244 C C . PHE B 1 32 ? -1.065 -2.366 -54.481 1.00 17.78 35 PHE B C 1
ATOM 1245 O O . PHE B 1 32 ? -1.230 -3.526 -54.173 1.00 17.46 35 PHE B O 1
ATOM 1253 N N . LYS B 1 33 ? -0.447 -1.977 -55.616 1.00 19.45 36 LYS B N 1
ATOM 1254 C CA . LYS B 1 33 ? -0.101 -2.873 -56.686 1.00 21.58 36 LYS B CA 1
ATOM 1255 C C . LYS B 1 33 ? -1.375 -3.663 -57.042 1.00 22.50 36 LYS B C 1
ATOM 1256 O O . LYS B 1 33 ? -2.471 -3.058 -57.113 1.00 23.11 36 LYS B O 1
ATOM 1262 N N . ASP B 1 34 ? -1.272 -4.965 -57.177 1.00 22.87 37 ASP B N 1
ATOM 1263 C CA . ASP B 1 34 ? -2.437 -5.740 -57.620 1.00 23.47 37 ASP B CA 1
ATOM 1264 C C . ASP B 1 34 ? -3.227 -6.283 -56.405 1.00 22.83 37 ASP B C 1
ATOM 1265 O O . ASP B 1 34 ? -3.796 -7.343 -56.492 1.00 22.64 37 ASP B O 1
ATOM 1270 N N . GLU B 1 35 ? -3.382 -5.522 -55.331 1.00 22.17 38 GLU B N 1
ATOM 1271 C CA . GLU B 1 35 ? -4.010 -6.027 -54.109 1.00 23.45 38 GLU B CA 1
ATOM 1272 C C . GLU B 1 35 ? -4.985 -5.003 -53.584 1.00 19.33 38 GLU B C 1
ATOM 1273 O O . GLU B 1 35 ? -4.625 -3.872 -53.434 1.00 20.39 38 GLU B O 1
ATOM 1279 N N . LYS B 1 36 ? -6.214 -5.401 -53.331 1.00 19.29 39 LYS B N 1
ATOM 1280 C CA . LYS B 1 36 ? -7.271 -4.502 -52.880 1.00 19.23 39 LYS B CA 1
ATOM 1281 C C . LYS B 1 36 ? -7.737 -4.913 -51.510 1.00 17.51 39 LYS B C 1
ATOM 1282 O O . LYS B 1 36 ? -8.070 -6.105 -51.346 1.00 16.95 39 LYS B O 1
ATOM 1288 N N . LYS B 1 37 ? -7.834 -3.981 -50.569 1.00 14.20 40 LYS B N 1
ATOM 1289 C CA . LYS B 1 37 ? -8.408 -4.260 -49.251 1.00 14.55 40 LYS B CA 1
ATOM 1290 C C . LYS B 1 37 ? -9.391 -3.196 -48.895 1.00 16.15 40 LYS B C 1
ATOM 1291 O O . LYS B 1 37 ? -9.145 -2.011 -49.136 1.00 16.76 40 LYS B O 1
ATOM 1297 N N . LYS B 1 38 ? -10.492 -3.583 -48.274 1.00 15.84 41 LYS B N 1
ATOM 1298 C CA . LYS B 1 38 ? -11.552 -2.627 -47.953 1.00 16.98 41 LYS B CA 1
ATOM 1299 C C . LYS B 1 38 ? -11.673 -2.407 -46.441 1.00 15.45 41 LYS B C 1
ATOM 1300 O O . LYS B 1 38 ? -11.309 -3.269 -45.609 1.00 15.64 41 LYS B O 1
ATOM 1306 N N . THR B 1 39 ? -12.202 -1.252 -46.082 1.00 15.03 42 THR B N 1
ATOM 1307 C CA . THR B 1 39 ? -12.569 -0.948 -44.691 1.00 14.29 42 THR B CA 1
ATOM 1308 C C . THR B 1 39 ? -13.970 -1.513 -44.445 1.00 14.86 42 THR B C 1
ATOM 1309 O O . THR B 1 39 ? -14.663 -1.937 -45.385 1.00 12.95 42 THR B O 1
ATOM 1313 N N . LYS B 1 40 ? -14.425 -1.391 -43.190 1.00 13.93 43 LYS B N 1
ATOM 1314 C CA . LYS B 1 40 ? -15.793 -1.541 -42.865 1.00 14.21 43 LYS B CA 1
ATOM 1315 C C . LYS B 1 40 ? -16.575 -0.403 -43.565 1.00 14.48 43 LYS B C 1
ATOM 1316 O O . LYS B 1 40 ? -16.008 0.669 -43.908 1.00 13.89 43 LYS B O 1
ATOM 1322 N N . LYS B 1 41 ? -17.863 -0.621 -43.771 1.00 17.01 44 LYS B N 1
ATOM 1323 C CA . LYS B 1 41 ? -18.731 0.534 -44.134 1.00 19.78 44 LYS B CA 1
ATOM 1324 C C . LYS B 1 41 ? -19.101 1.340 -42.899 1.00 20.17 44 LYS B C 1
ATOM 1325 O O . LYS B 1 41 ? -19.169 0.787 -41.799 1.00 21.96 44 LYS B O 1
ATOM 1331 N N . VAL B 1 42 ? -19.374 2.634 -43.066 1.00 23.53 45 VAL B N 1
ATOM 1332 C CA . VAL B 1 42 ? -19.957 3.448 -41.998 1.00 23.70 45 VAL B CA 1
ATOM 1333 C C . VAL B 1 42 ? -21.342 3.862 -42.485 1.00 25.03 45 VAL B C 1
ATOM 1334 O O . VAL B 1 42 ? -21.466 4.469 -43.542 1.00 23.16 45 VAL B O 1
ATOM 1338 N N . ASP B 1 43 ? -22.378 3.544 -41.714 1.00 25.62 46 ASP B N 1
ATOM 1339 C CA . ASP B 1 43 ? -23.750 3.874 -42.110 1.00 29.47 46 ASP B CA 1
ATOM 1340 C C . ASP B 1 43 ? -24.085 5.361 -41.929 1.00 29.54 46 ASP B C 1
ATOM 1341 O O . ASP B 1 43 ? -23.703 5.970 -40.921 1.00 28.54 46 ASP B O 1
ATOM 1346 N N . ASN B 1 44 ? -24.770 5.896 -42.938 1.00 31.52 47 ASN B N 1
ATOM 1347 C CA . ASN B 1 44 ? -25.424 7.199 -42.907 1.00 32.22 47 ASN B CA 1
ATOM 1348 C C . ASN B 1 44 ? -24.574 8.301 -42.305 1.00 35.52 47 ASN B C 1
ATOM 1349 O O . ASN B 1 44 ? -24.890 8.876 -41.247 1.00 34.01 47 ASN B O 1
ATOM 1354 N N . GLU B 1 45 ? -23.492 8.603 -43.002 1.00 28.80 48 GLU B N 1
ATOM 1355 C CA . GLU B 1 45 ? -22.530 9.521 -42.471 1.00 29.25 48 GLU B CA 1
ATOM 1356 C C . GLU B 1 45 ? -21.819 10.349 -43.536 1.00 28.93 48 GLU B C 1
ATOM 1357 O O . GLU B 1 45 ? -21.317 9.791 -44.515 1.00 26.66 48 GLU B O 1
ATOM 1363 N N . LEU B 1 46 ? -21.808 11.678 -43.370 1.00 26.36 49 LEU B N 1
ATOM 1364 C CA . LEU B 1 46 ? -21.131 12.595 -44.282 1.00 25.23 49 LEU B CA 1
ATOM 1365 C C . LEU B 1 46 ? -19.665 12.810 -43.909 1.00 24.77 49 LEU B C 1
ATOM 1366 O O . LEU B 1 46 ? -18.868 13.237 -44.750 1.00 20.01 49 LEU B O 1
ATOM 1371 N N . ASN B 1 47 ? -19.319 12.494 -42.660 1.00 22.57 50 ASN B N 1
ATOM 1372 C CA . ASN B 1 47 ? -17.992 12.697 -42.152 1.00 21.60 50 ASN B CA 1
ATOM 1373 C C . ASN B 1 47 ? -17.510 11.443 -41.426 1.00 22.07 50 ASN B C 1
ATOM 1374 O O . ASN B 1 47 ? -17.311 11.429 -40.219 1.00 23.49 50 ASN B O 1
ATOM 1379 N N . PRO B 1 48 ? -17.390 10.337 -42.147 1.00 19.31 51 PRO B N 1
ATOM 1380 C CA . PRO B 1 48 ? -17.153 9.049 -41.506 1.00 18.00 51 PRO B CA 1
ATOM 1381 C C . PRO B 1 48 ? -15.784 8.919 -40.880 1.00 17.41 51 PRO B C 1
ATOM 1382 O O . PRO B 1 48 ? -14.847 9.583 -41.295 1.00 16.15 51 PRO B O 1
ATOM 1386 N N . VAL B 1 49 ? -15.725 8.115 -39.835 1.00 18.62 52 VAL B N 1
ATOM 1387 C CA . VAL B 1 49 ? -14.467 7.814 -39.175 1.00 18.34 52 VAL B CA 1
ATOM 1388 C C . VAL B 1 49 ? -14.311 6.291 -39.161 1.00 16.40 52 VAL B C 1
ATOM 1389 O O . VAL B 1 49 ? -15.274 5.575 -38.851 1.00 16.90 52 VAL B O 1
ATOM 1393 N N . TRP B 1 50 ? -13.125 5.813 -39.488 1.00 15.31 53 TRP B N 1
ATOM 1394 C CA . TRP B 1 50 ? -12.798 4.370 -39.485 1.00 14.93 53 TRP B CA 1
ATOM 1395 C C . TRP B 1 50 ? -11.743 4.033 -38.419 1.00 13.75 53 TRP B C 1
ATOM 1396 O O . TRP B 1 50 ? -11.957 3.149 -37.612 1.00 13.10 53 TRP B O 1
ATOM 1407 N N . ASN B 1 51 ? -10.600 4.719 -38.451 1.00 12.59 54 ASN B N 1
ATOM 1408 C CA . ASN B 1 51 ? -9.441 4.349 -37.610 1.00 12.51 54 ASN B CA 1
ATOM 1409 C C . ASN B 1 51 ? -9.081 2.866 -37.742 1.00 11.27 54 ASN B C 1
ATOM 1410 O O . ASN B 1 51 ? -8.859 2.149 -36.761 1.00 13.00 54 ASN B O 1
ATOM 1415 N N . GLU B 1 52 ? -9.016 2.416 -38.972 1.00 15.44 55 GLU B N 1
ATOM 1416 C CA . GLU B 1 52 ? -8.689 1.035 -39.309 1.00 15.23 55 GLU B CA 1
ATOM 1417 C C . GLU B 1 52 ? -7.288 0.911 -39.885 1.00 14.82 55 GLU B C 1
ATOM 1418 O O . GLU B 1 52 ? -6.797 1.814 -40.573 1.00 14.65 55 GLU B O 1
ATOM 1424 N N . ILE B 1 53 ? -6.646 -0.224 -39.694 1.00 15.24 56 ILE B N 1
ATOM 1425 C CA . ILE B 1 53 ? -5.287 -0.427 -40.142 1.00 15.45 56 ILE B CA 1
ATOM 1426 C C . ILE B 1 53 ? -5.316 -1.598 -41.138 1.00 15.26 56 ILE B C 1
ATOM 1427 O O . ILE B 1 53 ? -5.870 -2.670 -40.856 1.00 15.23 56 ILE B O 1
ATOM 1432 N N . LEU B 1 54 ? -4.635 -1.385 -42.259 1.00 15.04 57 LEU B N 1
ATOM 1433 C CA . LEU B 1 54 ? -4.423 -2.356 -43.339 1.00 16.67 57 LEU B CA 1
ATOM 1434 C C . LEU B 1 54 ? -2.950 -2.541 -43.578 1.00 17.78 57 LEU B C 1
ATOM 1435 O O . LEU B 1 54 ? -2.214 -1.590 -43.496 1.00 19.38 57 LEU B O 1
ATOM 1440 N N . GLU B 1 55 ? -2.491 -3.767 -43.815 1.00 18.64 58 GLU B N 1
ATOM 1441 C CA . GLU B 1 55 ? -1.078 -3.983 -44.082 1.00 18.28 58 GLU B CA 1
ATOM 1442 C C . GLU B 1 55 ? -0.882 -4.808 -45.355 1.00 19.67 58 GLU B C 1
ATOM 1443 O O . GLU B 1 55 ? -1.546 -5.847 -45.531 1.00 18.90 58 GLU B O 1
ATOM 1449 N N . PHE B 1 56 ? -0.017 -4.317 -46.240 1.00 16.61 59 PHE B N 1
ATOM 1450 C CA . PHE B 1 56 ? 0.320 -5.000 -47.482 1.00 16.74 59 PHE B CA 1
ATOM 1451 C C . PHE B 1 56 ? 1.782 -5.486 -47.449 1.00 17.90 59 PHE B C 1
ATOM 1452 O O . PHE B 1 56 ? 2.726 -4.692 -47.227 1.00 16.72 59 PHE B O 1
ATOM 1460 N N . ASP B 1 57 ? 2.009 -6.798 -47.617 1.00 18.09 60 ASP B N 1
ATOM 1461 C CA . ASP B 1 57 ? 3.360 -7.338 -47.611 1.00 19.39 60 ASP B CA 1
ATOM 1462 C C . ASP B 1 57 ? 4.026 -6.853 -48.927 1.00 19.61 60 ASP B C 1
ATOM 1463 O O . ASP B 1 57 ? 3.500 -7.041 -50.003 1.00 19.87 60 ASP B O 1
ATOM 1468 N N . LEU B 1 58 ? 5.144 -6.173 -48.825 1.00 18.88 61 LEU B N 1
ATOM 1469 C CA . LEU B 1 58 ? 5.909 -5.696 -49.966 1.00 21.28 61 LEU B CA 1
ATOM 1470 C C . LEU B 1 58 ? 6.659 -6.831 -50.673 1.00 21.63 61 LEU B C 1
ATOM 1471 O O . LEU B 1 58 ? 7.131 -6.630 -51.809 1.00 21.57 61 LEU B O 1
ATOM 1476 N N . ARG B 1 59 ? 6.828 -7.984 -49.984 1.00 20.45 62 ARG B N 1
ATOM 1477 C CA . ARG B 1 59 ? 7.336 -9.195 -50.623 1.00 22.57 62 ARG B CA 1
ATOM 1478 C C . ARG B 1 59 ? 8.713 -8.980 -51.283 1.00 23.12 62 ARG B C 1
ATOM 1479 O O . ARG B 1 59 ? 8.977 -9.470 -52.367 1.00 23.60 62 ARG B O 1
ATOM 1487 N N . GLY B 1 60 ? 9.563 -8.219 -50.591 1.00 22.57 63 GLY B N 1
ATOM 1488 C CA . GLY B 1 60 ? 10.917 -7.959 -51.003 1.00 22.82 63 GLY B CA 1
ATOM 1489 C C . GLY B 1 60 ? 11.100 -6.901 -52.059 1.00 24.71 63 GLY B C 1
ATOM 1490 O O . GLY B 1 60 ? 12.229 -6.718 -52.518 1.00 26.58 63 GLY B O 1
ATOM 1491 N N . ILE B 1 61 ? 10.055 -6.201 -52.482 1.00 23.73 64 ILE B N 1
ATOM 1492 C CA . ILE B 1 61 ? 10.240 -5.158 -53.436 1.00 24.89 64 ILE B CA 1
ATOM 1493 C C . ILE B 1 61 ? 10.105 -3.823 -52.707 1.00 25.60 64 ILE B C 1
ATOM 1494 O O . ILE B 1 61 ? 9.010 -3.511 -52.197 1.00 22.54 64 ILE B O 1
ATOM 1499 N N . PRO B 1 62 ? 11.176 -3.016 -52.673 1.00 28.18 65 PRO B N 1
ATOM 1500 C CA . PRO B 1 62 ? 11.077 -1.776 -51.904 1.00 29.85 65 PRO B CA 1
ATOM 1501 C C . PRO B 1 62 ? 10.216 -0.744 -52.615 1.00 27.74 65 PRO B C 1
ATOM 1502 O O . PRO B 1 62 ? 9.999 -0.840 -53.771 1.00 24.87 65 PRO B O 1
ATOM 1506 N N . LEU B 1 63 ? 9.748 0.222 -51.854 1.00 27.22 66 LEU B N 1
ATOM 1507 C CA . LEU B 1 63 ? 9.083 1.387 -52.408 1.00 27.76 66 LEU B CA 1
ATOM 1508 C C . LEU B 1 63 ? 10.157 2.166 -53.163 1.00 30.68 66 LEU B C 1
ATOM 1509 O O . LEU B 1 63 ? 11.349 2.040 -52.855 1.00 29.61 66 LEU B O 1
ATOM 1514 N N . ASP B 1 64 ? 9.748 2.904 -54.182 1.00 29.86 67 ASP B N 1
ATOM 1515 C CA . ASP B 1 64 ? 10.655 3.778 -54.937 1.00 33.88 67 ASP B CA 1
ATOM 1516 C C . ASP B 1 64 ? 9.966 5.103 -55.253 1.00 34.66 67 ASP B C 1
ATOM 1517 O O . ASP B 1 64 ? 8.810 5.333 -54.827 1.00 30.44 67 ASP B O 1
ATOM 1522 N N . PHE B 1 65 ? 10.643 5.951 -55.999 1.00 34.64 68 PHE B N 1
ATOM 1523 C CA . PHE B 1 65 ? 10.103 7.268 -56.371 1.00 40.03 68 PHE B CA 1
ATOM 1524 C C . PHE B 1 65 ? 8.715 7.250 -57.031 1.00 35.67 68 PHE B C 1
ATOM 1525 O O . PHE B 1 65 ? 7.990 8.215 -56.934 1.00 34.04 68 PHE B O 1
ATOM 1533 N N . SER B 1 66 ? 8.359 6.156 -57.689 1.00 34.75 69 SER B N 1
ATOM 1534 C CA . SER B 1 66 ? 7.085 6.050 -58.403 1.00 36.12 69 SER B CA 1
ATOM 1535 C C . SER B 1 66 ? 5.997 5.304 -57.641 1.00 31.04 69 SER B C 1
ATOM 1536 O O . SER B 1 66 ? 4.878 5.221 -58.109 1.00 31.92 69 SER B O 1
ATOM 1539 N N . SER B 1 67 ? 6.266 4.821 -56.440 1.00 28.56 70 SER B N 1
ATOM 1540 C CA . SER B 1 67 ? 5.254 4.043 -55.702 1.00 25.64 70 SER B CA 1
ATOM 1541 C C . SER B 1 67 ? 4.071 4.913 -55.374 1.00 25.12 70 SER B C 1
ATOM 1542 O O . SER B 1 67 ? 4.198 6.121 -55.104 1.00 25.14 70 SER B O 1
ATOM 1545 N N . SER B 1 68 ? 2.896 4.300 -55.409 1.00 24.77 71 SER B N 1
ATOM 1546 C CA . SER B 1 68 ? 1.650 4.990 -55.162 1.00 24.31 71 SER B CA 1
ATOM 1547 C C . SER B 1 68 ? 0.596 4.064 -54.612 1.00 24.46 71 SER B C 1
ATOM 1548 O O . SER B 1 68 ? 0.713 2.839 -54.713 1.00 24.04 71 SER B O 1
ATOM 1551 N N . LEU B 1 69 ? -0.424 4.689 -54.025 1.00 22.81 72 LEU B N 1
ATOM 1552 C CA . LEU B 1 69 ? -1.543 4.018 -53.374 1.00 23.80 72 LEU B CA 1
ATOM 1553 C C . LEU B 1 69 ? -2.814 4.510 -54.028 1.00 22.44 72 LEU B C 1
ATOM 1554 O O . LEU B 1 69 ? -2.961 5.698 -54.309 1.00 24.28 72 LEU B O 1
ATOM 1559 N N . GLY B 1 70 ? -3.734 3.605 -54.305 1.00 20.51 73 GLY B N 1
ATOM 1560 C CA . GLY B 1 70 ? -5.024 3.948 -54.919 1.00 20.89 73 GLY B CA 1
ATOM 1561 C C . GLY B 1 70 ? -6.095 3.956 -53.804 1.00 19.41 73 GLY B C 1
ATOM 1562 O O . GLY B 1 70 ? -6.103 3.094 -52.974 1.00 18.11 73 GLY B O 1
ATOM 1563 N N . ILE B 1 71 ? -6.998 4.936 -53.828 1.00 18.68 74 ILE B N 1
ATOM 1564 C CA . ILE B 1 71 ? -8.083 5.066 -52.898 1.00 18.50 74 ILE B CA 1
ATOM 1565 C C . ILE B 1 71 ? -9.386 5.186 -53.678 1.00 18.07 74 ILE B C 1
ATOM 1566 O O . ILE B 1 71 ? -9.459 5.953 -54.640 1.00 18.70 74 ILE B O 1
ATOM 1571 N N . ILE B 1 72 ? -10.392 4.427 -53.268 1.00 16.81 75 ILE B N 1
ATOM 1572 C CA . ILE B 1 72 ? -11.721 4.532 -53.865 1.00 17.89 75 ILE B CA 1
ATOM 1573 C C . ILE B 1 72 ? -12.679 4.619 -52.704 1.00 16.86 75 ILE B C 1
ATOM 1574 O O . ILE B 1 72 ? -12.614 3.762 -51.799 1.00 17.13 75 ILE B O 1
ATOM 1579 N N . VAL B 1 73 ? -13.542 5.622 -52.675 1.00 17.71 76 VAL B N 1
ATOM 1580 C CA . VAL B 1 73 ? -14.611 5.708 -51.650 1.00 16.89 76 VAL B CA 1
ATOM 1581 C C . VAL B 1 73 ? -15.891 5.472 -52.409 1.00 17.85 76 VAL B C 1
ATOM 1582 O O . VAL B 1 73 ? -16.167 6.109 -53.421 1.00 18.22 76 VAL B O 1
ATOM 1586 N N . LYS B 1 74 ? -16.690 4.550 -51.903 1.00 18.05 77 LYS B N 1
ATOM 1587 C CA . LYS B 1 74 ? -17.998 4.231 -52.452 1.00 19.71 77 LYS B CA 1
ATOM 1588 C C . LYS B 1 74 ? -19.058 4.311 -51.365 1.00 19.64 77 LYS B C 1
ATOM 1589 O O . LYS B 1 74 ? -18.741 4.307 -50.183 1.00 19.61 77 LYS B O 1
ATOM 1595 N N . ASP B 1 75 ? -20.303 4.370 -51.806 1.00 21.86 78 ASP B N 1
ATOM 1596 C CA . ASP B 1 75 ? -21.506 4.431 -50.989 1.00 21.71 78 ASP B CA 1
ATOM 1597 C C . ASP B 1 75 ? -22.103 3.036 -51.066 1.00 22.52 78 ASP B C 1
ATOM 1598 O O . ASP B 1 75 ? -22.606 2.622 -52.146 1.00 23.06 78 ASP B O 1
ATOM 1603 N N . PHE B 1 76 ? -22.078 2.332 -49.937 1.00 29.18 79 PHE B N 1
ATOM 1604 C CA . PHE B 1 76 ? -22.529 0.981 -49.891 1.00 31.10 79 PHE B CA 1
ATOM 1605 C C . PHE B 1 76 ? -23.974 0.832 -50.351 1.00 33.85 79 PHE B C 1
ATOM 1606 O O . PHE B 1 76 ? -24.850 1.565 -49.901 1.00 35.55 79 PHE B O 1
ATOM 1614 N N . GLU B 1 77 ? -24.178 -0.128 -51.256 1.00 36.37 80 GLU B N 1
ATOM 1615 C CA . GLU B 1 77 ? -25.498 -0.597 -51.694 1.00 43.15 80 GLU B CA 1
ATOM 1616 C C . GLU B 1 77 ? -25.636 -2.050 -51.235 1.00 44.59 80 GLU B C 1
ATOM 1617 O O . GLU B 1 77 ? -24.786 -2.900 -51.563 1.00 42.44 80 GLU B O 1
ATOM 1623 N N . THR B 1 78 ? -26.709 -2.323 -50.502 1.00 47.24 81 THR B N 1
ATOM 1624 C CA . THR B 1 78 ? -27.040 -3.671 -50.091 1.00 52.26 81 THR B CA 1
ATOM 1625 C C . THR B 1 78 ? -27.202 -4.596 -51.313 1.00 54.51 81 THR B C 1
ATOM 1626 O O . THR B 1 78 ? -26.640 -5.663 -51.315 1.00 54.65 81 THR B O 1
ATOM 1630 N N . ILE B 1 79 ? -27.915 -4.143 -52.347 1.00 58.11 82 ILE B N 1
ATOM 1631 C CA . ILE B 1 79 ? -28.101 -4.911 -53.590 1.00 63.43 82 ILE B CA 1
ATOM 1632 C C . ILE B 1 79 ? -26.993 -4.603 -54.651 1.00 60.65 82 ILE B C 1
ATOM 1633 O O . ILE B 1 79 ? -26.964 -3.504 -55.242 1.00 60.90 82 ILE B O 1
ATOM 1638 N N . GLY B 1 80 ? -26.076 -5.557 -54.865 1.00 58.07 83 GLY B N 1
ATOM 1639 C CA . GLY B 1 80 ? -25.099 -5.449 -55.961 1.00 56.79 83 GLY B CA 1
ATOM 1640 C C . GLY B 1 80 ? -23.961 -4.445 -55.748 1.00 50.01 83 GLY B C 1
ATOM 1641 O O . GLY B 1 80 ? -23.572 -4.163 -54.600 1.00 46.35 83 GLY B O 1
ATOM 1642 N N . GLN B 1 81 ? -23.467 -3.870 -56.853 1.00 48.74 84 GLN B N 1
ATOM 1643 C CA . GLN B 1 81 ? -22.250 -3.041 -56.852 1.00 43.86 84 GLN B CA 1
ATOM 1644 C C . GLN B 1 81 ? -22.447 -1.681 -56.121 1.00 38.55 84 GLN B C 1
ATOM 1645 O O . GLN B 1 81 ? -23.441 -0.987 -56.308 1.00 39.02 84 GLN B O 1
ATOM 1651 N N . ASN B 1 82 ? -21.495 -1.299 -55.276 1.00 34.65 85 ASN B N 1
ATOM 1652 C CA . ASN B 1 82 ? -21.628 -0.057 -54.527 1.00 31.12 85 ASN B CA 1
ATOM 1653 C C . ASN B 1 82 ? -21.437 1.136 -55.443 1.00 31.84 85 ASN B C 1
ATOM 1654 O O . ASN B 1 82 ? -20.828 1.028 -56.504 1.00 33.67 85 ASN B O 1
ATOM 1659 N N . LYS B 1 83 ? -21.918 2.297 -55.015 1.00 31.17 86 LYS B N 1
ATOM 1660 C CA . LYS B 1 83 ? -21.867 3.493 -55.844 1.00 32.24 86 LYS B CA 1
ATOM 1661 C C . LYS B 1 83 ? -20.637 4.330 -55.616 1.00 30.67 86 LYS B C 1
ATOM 1662 O O . LYS B 1 83 ? -20.332 4.735 -54.478 1.00 28.45 86 LYS B O 1
ATOM 1668 N N . LEU B 1 84 ? -19.948 4.678 -56.714 1.00 23.60 87 LEU B N 1
ATOM 1669 C CA . LEU B 1 84 ? -18.757 5.500 -56.638 1.00 22.41 87 LEU B CA 1
ATOM 1670 C C . LEU B 1 84 ? -19.017 6.869 -56.004 1.00 21.34 87 LEU B C 1
ATOM 1671 O O . LEU B 1 84 ? -19.942 7.562 -56.372 1.00 21.72 87 LEU B O 1
ATOM 1676 N N . ILE B 1 85 ? -18.187 7.242 -55.039 1.00 20.00 88 ILE B N 1
ATOM 1677 C CA . ILE B 1 85 ? -18.184 8.604 -54.518 1.00 19.98 88 ILE B CA 1
ATOM 1678 C C . ILE B 1 85 ? -16.988 9.337 -55.146 1.00 20.01 88 ILE B C 1
ATOM 1679 O O . ILE B 1 85 ? -17.166 10.355 -55.808 1.00 19.88 88 ILE B O 1
ATOM 1684 N N . GLY B 1 86 ? -15.798 8.763 -54.992 1.00 19.29 89 GLY B N 1
ATOM 1685 C CA . GLY B 1 86 ? -14.659 9.375 -55.536 1.00 20.01 89 GLY B CA 1
ATOM 1686 C C . GLY B 1 86 ? -13.387 8.599 -55.347 1.00 20.09 89 GLY B C 1
ATOM 1687 O O . GLY B 1 86 ? -13.339 7.653 -54.562 1.00 19.34 89 GLY B O 1
ATOM 1688 N N . THR B 1 87 ? -12.364 8.990 -56.104 1.00 20.42 90 THR B N 1
ATOM 1689 C CA . THR B 1 87 ? -11.095 8.292 -56.121 1.00 20.42 90 THR B CA 1
ATOM 1690 C C . THR B 1 87 ? -9.936 9.239 -55.796 1.00 21.90 90 THR B C 1
ATOM 1691 O O . THR B 1 87 ? -10.059 10.462 -55.922 1.00 23.75 90 THR B O 1
ATOM 1695 N N . ALA B 1 88 ? -8.786 8.669 -55.455 1.00 21.70 91 ALA B N 1
ATOM 1696 C CA . ALA B 1 88 ? -7.535 9.414 -55.337 1.00 22.70 91 ALA B CA 1
ATOM 1697 C C . ALA B 1 88 ? -6.349 8.469 -55.558 1.00 20.79 91 ALA B C 1
ATOM 1698 O O . ALA B 1 88 ? -6.434 7.275 -55.221 1.00 19.95 91 ALA B O 1
ATOM 1700 N N . THR B 1 89 ? -5.251 9.035 -56.027 1.00 20.23 92 THR B N 1
ATOM 1701 C CA . THR B 1 89 ? -3.975 8.374 -56.057 1.00 19.57 92 THR B CA 1
ATOM 1702 C C . THR B 1 89 ? -3.052 9.164 -55.130 1.00 19.76 92 THR B C 1
ATOM 1703 O O . THR B 1 89 ? -2.993 10.365 -55.176 1.00 19.92 92 THR B O 1
ATOM 1707 N N . VAL B 1 90 ? -2.318 8.444 -54.276 1.00 19.07 93 VAL B N 1
ATOM 1708 C CA . VAL B 1 90 ? -1.476 9.062 -53.289 1.00 19.70 93 VAL B CA 1
ATOM 1709 C C . VAL 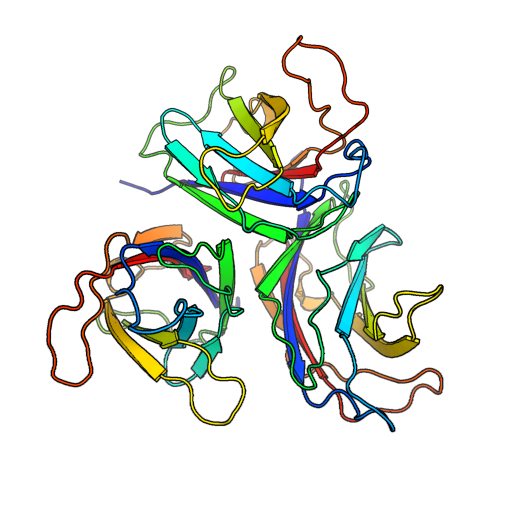B 1 90 ? -0.025 8.684 -53.587 1.00 19.58 93 VAL B C 1
ATOM 1710 O O . VAL B 1 90 ? 0.297 7.509 -53.606 1.00 19.18 93 VAL B O 1
ATOM 1714 N N . ALA B 1 91 ? 0.854 9.665 -53.832 1.00 20.95 94 ALA B N 1
ATOM 1715 C CA . ALA B 1 91 ? 2.271 9.401 -54.070 1.00 21.23 94 ALA B CA 1
ATOM 1716 C C . ALA B 1 91 ? 2.951 8.974 -52.764 1.00 20.58 94 ALA B C 1
ATOM 1717 O O . ALA B 1 91 ? 2.796 9.651 -51.734 1.00 21.20 94 ALA B O 1
ATOM 1719 N N . LEU B 1 92 ? 3.701 7.859 -52.821 1.00 25.97 95 LEU B N 1
ATOM 1720 C CA . LEU B 1 92 ? 4.385 7.287 -51.653 1.00 25.05 95 LEU B CA 1
ATOM 1721 C C . LEU B 1 92 ? 5.877 7.541 -51.641 1.00 26.43 95 LEU B C 1
ATOM 1722 O O . LEU B 1 92 ? 6.605 6.981 -50.804 1.00 25.89 95 LEU B O 1
ATOM 1727 N N . LYS B 1 93 ? 6.345 8.407 -52.544 1.00 28.33 96 LYS B N 1
ATOM 1728 C CA . LYS B 1 93 ? 7.756 8.672 -52.663 1.00 31.00 96 LYS B CA 1
ATOM 1729 C C . LYS B 1 93 ? 8.402 9.189 -51.393 1.00 30.69 96 LYS B C 1
ATOM 1730 O O . LYS B 1 93 ? 9.545 8.941 -51.188 1.00 30.95 96 LYS B O 1
ATOM 1736 N N . ASP B 1 94 ? 7.664 9.862 -50.527 1.00 30.06 97 ASP B N 1
ATOM 1737 C CA . ASP B 1 94 ? 8.218 10.399 -49.256 1.00 32.08 97 ASP B CA 1
ATOM 1738 C C . ASP B 1 94 ? 8.527 9.269 -48.254 1.00 30.86 97 ASP B C 1
ATOM 1739 O O . ASP B 1 94 ? 9.257 9.507 -47.306 1.00 32.15 97 ASP B O 1
ATOM 1744 N N . LEU B 1 95 ? 8.059 8.050 -48.508 1.00 28.77 98 LEU B N 1
ATOM 1745 C CA . LEU B 1 95 ? 8.426 6.887 -47.697 1.00 30.03 98 LEU B CA 1
ATOM 1746 C C . LEU B 1 95 ? 9.621 6.076 -48.178 1.00 32.48 98 LEU B C 1
ATOM 1747 O O . LEU B 1 95 ? 9.963 5.069 -47.610 1.00 32.80 98 LEU B O 1
ATOM 1752 N N . THR B 1 96 ? 10.261 6.498 -49.262 1.00 35.88 99 THR B N 1
ATOM 1753 C CA . THR B 1 96 ? 11.476 5.836 -49.751 1.00 37.90 99 THR B CA 1
ATOM 1754 C C . THR B 1 96 ? 12.670 5.900 -48.810 1.00 41.85 99 THR B C 1
ATOM 1755 O O . THR B 1 96 ? 12.844 6.821 -48.081 1.00 39.52 99 THR B O 1
ATOM 1759 N N . GLY B 1 97 ? 13.520 4.898 -48.909 1.00 49.92 100 GLY B N 1
ATOM 1760 C CA . GLY B 1 97 ? 14.688 4.764 -48.052 1.00 67.17 100 GLY B CA 1
ATOM 1761 C C . GLY B 1 97 ? 14.435 3.596 -47.109 1.00 78.79 100 GLY B C 1
ATOM 1762 O O . GLY B 1 97 ? 13.363 2.982 -47.129 1.00 93.99 100 GLY B O 1
ATOM 1763 N N . ASP B 1 98 ? 15.405 3.307 -46.262 1.00 90.34 101 ASP B N 1
ATOM 1764 C CA . ASP B 1 98 ? 15.442 2.036 -45.511 1.00 81.78 101 ASP B CA 1
ATOM 1765 C C . ASP B 1 98 ? 14.976 2.178 -44.044 1.00 74.28 101 ASP B C 1
ATOM 1766 O O . ASP B 1 98 ? 15.092 1.235 -43.266 1.00 70.97 101 ASP B O 1
ATOM 1771 N N . GLN B 1 99 ? 14.423 3.339 -43.694 1.00 70.55 102 GLN B N 1
ATOM 1772 C CA . GLN B 1 99 ? 14.114 3.674 -42.306 1.00 68.75 102 GLN B CA 1
ATOM 1773 C C . GLN B 1 99 ? 12.603 3.567 -42.127 1.00 56.62 102 GLN B C 1
ATOM 1774 O O . GLN B 1 99 ? 11.831 4.227 -42.853 1.00 52.60 102 GLN B O 1
ATOM 1780 N N . SER B 1 100 ? 12.195 2.691 -41.196 1.00 51.46 103 SER B N 1
ATOM 1781 C CA . SER B 1 100 ? 10.809 2.578 -40.774 1.00 47.16 103 SER B CA 1
ATOM 1782 C C . SER B 1 100 ? 10.353 3.956 -40.254 1.00 44.23 103 SER B C 1
ATOM 1783 O O . SER B 1 100 ? 11.024 4.584 -39.417 1.00 46.97 103 SER B O 1
ATOM 1786 N N . ARG B 1 101 ? 9.250 4.427 -40.801 1.00 36.93 104 ARG B N 1
ATOM 1787 C CA . ARG B 1 101 ? 8.696 5.706 -40.478 1.00 35.24 104 ARG B CA 1
ATOM 1788 C C . ARG B 1 101 ? 7.260 5.741 -40.973 1.00 30.56 104 ARG B C 1
ATOM 1789 O O . ARG B 1 101 ? 6.921 5.017 -41.895 1.00 28.51 104 ARG B O 1
ATOM 1797 N N . SER B 1 102 ? 6.456 6.604 -40.382 1.00 28.15 105 SER B N 1
ATOM 1798 C CA . SER B 1 102 ? 5.106 6.889 -40.828 1.00 25.75 105 SER B CA 1
ATOM 1799 C C . SER B 1 102 ? 4.954 8.360 -41.083 1.00 24.47 105 SER B C 1
ATOM 1800 O O . SER B 1 102 ? 5.629 9.158 -40.468 1.00 24.61 105 SER B O 1
ATOM 1803 N N . LEU B 1 103 ? 4.071 8.690 -42.024 1.00 22.70 106 LEU B N 1
ATOM 1804 C CA . LEU B 1 103 ? 3.715 10.059 -42.270 1.00 22.61 106 LEU B CA 1
ATOM 1805 C C . LEU B 1 103 ? 2.212 10.254 -42.353 1.00 20.38 106 LEU B C 1
ATOM 1806 O O . LEU B 1 103 ? 1.501 9.363 -42.777 1.00 19.54 106 LEU B O 1
ATOM 1811 N N . PRO B 1 104 ? 1.728 11.456 -41.949 1.00 20.48 107 PRO B N 1
ATOM 1812 C CA . PRO B 1 104 ? 0.355 11.790 -42.206 1.00 20.04 107 PRO B CA 1
ATOM 1813 C C . PRO B 1 104 ? 0.147 12.187 -43.642 1.00 20.54 107 PRO B C 1
ATOM 1814 O O . PRO B 1 104 ? 1.004 12.884 -44.209 1.00 22.76 107 PRO B O 1
ATOM 1818 N N . TYR B 1 105 ? -0.989 11.794 -44.207 1.00 20.39 108 TYR B N 1
ATOM 1819 C CA . TYR B 1 105 ? -1.433 12.270 -45.526 1.00 21.38 108 TYR B CA 1
ATOM 1820 C C . TYR B 1 105 ? -2.865 12.802 -45.358 1.00 21.77 108 TYR B C 1
ATOM 1821 O O . TYR B 1 105 ? -3.875 12.066 -45.473 1.00 18.89 108 TYR B O 1
ATOM 1830 N N . LYS B 1 106 ? -2.923 14.120 -45.105 1.00 22.09 109 LYS B N 1
ATOM 1831 C CA . LYS B 1 106 ? -4.196 14.773 -44.810 1.00 24.40 109 LYS B CA 1
ATOM 1832 C C . LYS B 1 106 ? -4.800 15.443 -46.029 1.00 22.67 109 LYS B C 1
ATOM 1833 O O . LYS B 1 106 ? -4.107 15.851 -46.932 1.00 22.07 109 LYS B O 1
ATOM 1839 N N . LEU B 1 107 ? -6.117 15.582 -45.990 1.00 22.12 110 LEU B N 1
ATOM 1840 C CA . LEU B 1 107 ? -6.850 16.390 -46.966 1.00 23.09 110 LEU B CA 1
ATOM 1841 C C . LEU B 1 107 ? -6.601 15.945 -48.405 1.00 20.98 110 LEU B C 1
ATOM 1842 O O . LEU B 1 107 ? -6.397 16.767 -49.300 1.00 22.33 110 LEU B O 1
ATOM 1847 N N . ILE B 1 108 ? -6.661 14.640 -48.614 1.00 18.17 111 ILE B N 1
ATOM 1848 C CA . ILE B 1 108 ? -6.532 14.068 -49.950 1.00 19.00 111 ILE B CA 1
ATOM 1849 C C . ILE B 1 108 ? -7.860 14.246 -50.665 1.00 18.48 111 ILE B C 1
ATOM 1850 O O . ILE B 1 108 ? -8.878 13.704 -50.213 1.00 15.58 111 ILE B O 1
ATOM 1855 N N . SER B 1 109 ? -7.845 15.017 -51.752 1.00 18.92 112 SER B N 1
ATOM 1856 C CA A SER B 1 109 ? -9.066 15.279 -52.522 0.50 20.38 112 SER B CA 1
ATOM 1857 C CA B SER B 1 109 ? -9.064 15.273 -52.510 0.50 20.19 112 SER B CA 1
ATOM 1858 C C . SER B 1 109 ? -9.561 14.019 -53.221 1.00 19.37 112 SER B C 1
ATOM 1859 O O . SER B 1 109 ? -8.771 13.300 -53.873 1.00 20.93 112 SER B O 1
ATOM 1864 N N . LEU B 1 110 ? -10.856 13.767 -53.124 1.00 20.62 113 LEU B N 1
ATOM 1865 C CA . LEU B 1 110 ? -11.527 12.682 -53.855 1.00 19.45 113 LEU B CA 1
ATOM 1866 C C . LEU B 1 110 ? -12.164 13.212 -55.155 1.00 22.52 113 LEU B C 1
ATOM 1867 O O . LEU B 1 110 ? -12.840 14.207 -55.133 1.00 24.49 113 LEU B O 1
ATOM 1872 N N . LEU B 1 111 ? -11.916 12.556 -56.268 1.00 21.75 114 LEU B N 1
ATOM 1873 C CA A LEU B 1 111 ? -12.385 12.955 -57.583 0.17 23.29 114 LEU B CA 1
ATOM 1874 C CA B LEU B 1 111 ? -12.400 12.972 -57.598 0.83 23.74 114 LEU B CA 1
ATOM 1875 C C . LEU B 1 111 ? -13.535 12.046 -58.044 1.00 22.98 114 LEU B C 1
ATOM 1876 O O . LEU B 1 111 ? -13.495 10.851 -57.847 1.00 23.14 114 LEU B O 1
ATOM 1885 N N . ASN B 1 112 ? -14.560 12.636 -58.636 1.00 23.15 115 ASN B N 1
ATOM 1886 C CA . ASN B 1 112 ? -15.783 11.911 -58.979 1.00 24.58 115 ASN B CA 1
ATOM 1887 C C . ASN B 1 112 ? -15.585 11.174 -60.297 1.00 25.12 115 ASN B C 1
ATOM 1888 O O . ASN B 1 112 ? -14.500 11.226 -60.869 1.00 24.62 115 ASN B O 1
ATOM 1893 N N . GLU B 1 113 ? -16.598 10.460 -60.773 1.00 28.31 116 GLU B N 1
ATOM 1894 C CA . GLU B 1 113 ? -16.392 9.669 -61.995 1.00 35.31 116 GLU B CA 1
ATOM 1895 C C . GLU B 1 113 ? -16.064 10.519 -63.217 1.00 35.14 116 GLU B C 1
ATOM 1896 O O . GLU B 1 113 ? -15.355 10.054 -64.117 1.00 39.16 116 GLU B O 1
ATOM 1902 N N . LYS B 1 114 ? -16.513 11.775 -63.247 1.00 33.04 117 LYS B N 1
ATOM 1903 C CA . LYS B 1 114 ? -16.104 12.679 -64.332 1.00 34.65 117 LYS B CA 1
ATOM 1904 C C . LYS B 1 114 ? -14.705 13.273 -64.113 1.00 33.08 117 LYS B C 1
ATOM 1905 O O . LYS B 1 114 ? -14.271 14.098 -64.863 1.00 35.39 117 LYS B O 1
ATOM 1911 N N . GLY B 1 115 ? -14.005 12.861 -63.096 1.00 30.36 118 GLY B N 1
ATOM 1912 C CA . GLY B 1 115 ? -12.680 13.425 -62.776 1.00 31.95 118 GLY B CA 1
ATOM 1913 C C . GLY B 1 115 ? -12.672 14.786 -62.069 1.00 34.31 118 GLY B C 1
ATOM 1914 O O . GLY B 1 115 ? -11.630 15.411 -61.976 1.00 34.99 118 GLY B O 1
ATOM 1915 N N . GLN B 1 116 ? -13.818 15.234 -61.560 1.00 31.35 119 GLN B N 1
ATOM 1916 C CA . GLN B 1 116 ? -13.963 16.548 -60.939 1.00 32.96 119 GLN B CA 1
ATOM 1917 C C . GLN B 1 116 ? -13.814 16.487 -59.422 1.00 33.41 119 GLN B C 1
ATOM 1918 O O . GLN B 1 116 ? -14.024 15.468 -58.816 1.00 25.87 119 GLN B O 1
ATOM 1924 N N . ASP B 1 117 ? -13.438 17.571 -58.765 1.00 30.46 120 ASP B N 1
ATOM 1925 C CA . ASP B 1 117 ? -13.351 17.580 -57.310 1.00 30.60 120 ASP B CA 1
ATOM 1926 C C . ASP B 1 117 ? -14.752 17.394 -56.698 1.00 33.43 120 ASP B C 1
ATOM 1927 O O . ASP B 1 117 ? -15.628 18.155 -57.037 1.00 32.06 120 ASP B O 1
ATOM 1932 N N . THR B 1 118 ? -14.934 16.414 -55.814 1.00 26.21 121 THR B N 1
ATOM 1933 C CA . THR B 1 118 ? -16.231 16.231 -55.158 1.00 26.31 121 THR B CA 1
ATOM 1934 C C . THR B 1 118 ? -16.489 17.182 -53.989 1.00 27.38 121 THR B C 1
ATOM 1935 O O . THR B 1 118 ? -17.570 17.211 -53.464 1.00 27.03 121 THR B O 1
ATOM 1939 N N . GLY B 1 119 ? -15.450 17.889 -53.561 1.00 28.12 122 GLY B N 1
ATOM 1940 C CA . GLY B 1 119 ? -15.439 18.618 -52.316 1.00 27.69 122 GLY B CA 1
ATOM 1941 C C . GLY B 1 119 ? -15.131 17.739 -51.113 1.00 24.43 122 GLY B C 1
ATOM 1942 O O . GLY B 1 119 ? -14.954 18.259 -50.051 1.00 26.55 122 GLY B O 1
ATOM 1943 N N . ALA B 1 120 ? -15.057 16.424 -51.266 1.00 22.83 123 ALA B N 1
ATOM 1944 C CA . ALA B 1 120 ? -14.743 15.545 -50.143 1.00 21.07 123 ALA B CA 1
ATOM 1945 C C . ALA B 1 120 ? -13.243 15.315 -50.068 1.00 20.75 123 ALA B C 1
ATOM 1946 O O . ALA B 1 120 ? -12.533 15.349 -51.081 1.00 18.86 123 ALA B O 1
ATOM 1948 N N . THR B 1 121 ? -12.806 14.994 -48.859 1.00 19.99 124 THR B N 1
ATOM 1949 C CA . THR B 1 121 ? -11.405 14.588 -48.606 1.00 20.43 124 THR B CA 1
ATOM 1950 C C . THR B 1 121 ? -11.326 13.391 -47.716 1.00 19.66 124 THR B C 1
ATOM 1951 O O . THR B 1 121 ? -12.280 13.087 -46.980 1.00 20.54 124 THR B O 1
ATOM 1955 N N . ILE B 1 122 ? -10.172 12.733 -47.757 1.00 18.55 125 ILE B N 1
ATOM 1956 C CA . ILE B 1 122 ? -9.858 11.644 -46.861 1.00 18.96 125 ILE B CA 1
ATOM 1957 C C . ILE B 1 122 ? -8.482 11.886 -46.200 1.00 15.81 125 ILE B C 1
ATOM 1958 O O . ILE B 1 122 ? -7.572 12.459 -46.815 1.00 16.64 125 ILE B O 1
ATOM 1963 N N . ASP B 1 123 ? -8.370 11.457 -44.955 1.00 16.50 126 ASP B N 1
ATOM 1964 C CA . ASP B 1 123 ? -7.134 11.516 -44.165 1.00 16.88 126 ASP B CA 1
ATOM 1965 C C . ASP B 1 123 ? -6.621 10.093 -43.898 1.00 15.78 126 ASP B C 1
ATOM 1966 O O . ASP B 1 123 ? -7.383 9.223 -43.376 1.00 14.57 126 ASP B O 1
ATOM 1971 N N . LEU B 1 124 ? -5.331 9.894 -44.229 1.00 16.59 127 LEU B N 1
ATOM 1972 C CA . LEU B 1 124 ? -4.617 8.662 -43.980 1.00 15.66 127 LEU B CA 1
ATOM 1973 C C . LEU B 1 124 ? -3.356 8.881 -43.165 1.00 15.13 127 LEU B C 1
ATOM 1974 O O . LEU B 1 124 ? -2.841 9.988 -43.081 1.00 16.60 127 LEU B O 1
ATOM 1979 N N . VAL B 1 125 ? -2.862 7.787 -42.586 1.00 15.02 128 VAL B N 1
ATOM 1980 C CA . VAL B 1 125 ? -1.480 7.693 -42.129 1.00 16.02 128 VAL B CA 1
ATOM 1981 C C . VAL B 1 125 ? -0.876 6.489 -42.814 1.00 15.98 128 VAL B C 1
ATOM 1982 O O . VAL B 1 125 ? -1.440 5.437 -42.819 1.00 16.57 128 VAL B O 1
ATOM 1986 N N . ILE B 1 126 ? 0.269 6.663 -43.434 1.00 17.34 129 ILE B N 1
ATOM 1987 C CA . ILE B 1 126 ? 0.904 5.612 -44.244 1.00 17.59 129 ILE B CA 1
ATOM 1988 C C . ILE B 1 126 ? 2.296 5.476 -43.742 1.00 19.66 129 ILE B C 1
ATOM 1989 O O . ILE B 1 126 ? 2.993 6.485 -43.533 1.00 20.97 129 ILE B O 1
ATOM 1994 N N . GLY B 1 127 ? 2.702 4.226 -43.531 1.00 20.81 130 GLY B N 1
ATOM 1995 C CA . GLY B 1 127 ? 4.013 3.911 -43.063 1.00 23.53 130 GLY B CA 1
ATOM 1996 C C . GLY B 1 127 ? 4.649 2.666 -43.638 1.00 27.71 130 GLY B C 1
ATOM 1997 O O . GLY B 1 127 ? 4.016 1.842 -44.309 1.00 26.51 130 GLY B O 1
ATOM 1998 N N . TYR B 1 128 ? 5.954 2.621 -43.478 1.00 34.39 131 TYR B N 1
ATOM 1999 C CA . TYR B 1 128 ? 6.855 1.602 -44.047 1.00 43.39 131 TYR B CA 1
ATOM 2000 C C . TYR B 1 128 ? 7.190 0.832 -42.777 1.00 48.29 131 TYR B C 1
ATOM 2001 O O . TYR B 1 128 ? 7.989 1.301 -42.005 1.00 42.50 131 TYR B O 1
ATOM 2010 N N . ASP B 1 129 ? 6.493 -0.282 -42.555 1.00 64.67 132 ASP B N 1
ATOM 2011 C CA . ASP B 1 129 ? 6.224 -0.815 -41.195 1.00 72.86 132 ASP B CA 1
ATOM 2012 C C . ASP B 1 129 ? 7.529 -1.120 -40.400 1.00 71.20 132 ASP B C 1
ATOM 2013 O O . ASP B 1 129 ? 7.857 -2.252 -40.018 1.00 76.22 132 ASP B O 1
ATOM 2018 N N . ALA C 1 1 ? 15.263 -1.831 -19.345 1.00 81.86 4 ALA C N 1
ATOM 2019 C CA . ALA C 1 1 ? 14.832 -3.019 -20.160 1.00 78.92 4 ALA C CA 1
ATOM 2020 C C . ALA C 1 1 ? 13.412 -2.784 -20.749 1.00 78.19 4 ALA C C 1
ATOM 2021 O O . ALA C 1 1 ? 12.479 -2.334 -20.060 1.00 74.11 4 ALA C O 1
ATOM 2023 N N . ILE C 1 2 ? 13.271 -3.068 -22.040 1.00 77.03 5 ILE C N 1
ATOM 2024 C CA . ILE C 1 2 ? 12.114 -2.594 -22.847 1.00 82.32 5 ILE C CA 1
ATOM 2025 C C . ILE C 1 2 ? 10.886 -3.544 -22.821 1.00 68.50 5 ILE C C 1
ATOM 2026 O O . ILE C 1 2 ? 11.031 -4.761 -22.776 1.00 88.66 5 ILE C O 1
ATOM 2031 N N . THR C 1 3 ? 9.676 -2.985 -22.884 1.00 59.53 6 THR C N 1
ATOM 2032 C CA . THR C 1 3 ? 8.460 -3.785 -22.983 1.00 50.18 6 THR C CA 1
ATOM 2033 C C . THR C 1 3 ? 8.230 -4.144 -24.452 1.00 45.88 6 THR C C 1
ATOM 2034 O O . THR C 1 3 ? 8.500 -3.365 -25.382 1.00 41.76 6 THR C O 1
ATOM 2038 N N . HIS C 1 4 ? 7.769 -5.381 -24.632 1.00 41.96 7 HIS C N 1
ATOM 2039 C CA . HIS C 1 4 ? 7.378 -5.885 -25.931 1.00 39.28 7 HIS C CA 1
ATOM 2040 C C . HIS C 1 4 ? 5.961 -6.434 -25.858 1.00 32.81 7 HIS C C 1
ATOM 2041 O O . HIS C 1 4 ? 5.486 -6.891 -24.765 1.00 30.37 7 HIS C O 1
ATOM 2048 N N . MET C 1 5 ? 5.257 -6.264 -26.991 1.00 27.25 8 MET C N 1
ATOM 2049 C CA . MET C 1 5 ? 3.854 -6.636 -27.088 1.00 25.47 8 MET C CA 1
ATOM 2050 C C . MET C 1 5 ? 3.663 -7.490 -28.329 1.00 22.20 8 MET C C 1
ATOM 2051 O O . MET C 1 5 ? 4.377 -7.334 -29.328 1.00 25.63 8 MET C O 1
ATOM 2056 N N . LEU C 1 6 ? 2.776 -8.468 -28.233 1.00 19.77 9 LEU C N 1
ATOM 2057 C CA . LEU C 1 6 ? 2.351 -9.190 -29.375 1.00 17.99 9 LEU C CA 1
ATOM 2058 C C . LEU C 1 6 ? 1.236 -8.382 -30.062 1.00 17.83 9 LEU C C 1
ATOM 2059 O O . LEU C 1 6 ? 0.210 -8.030 -29.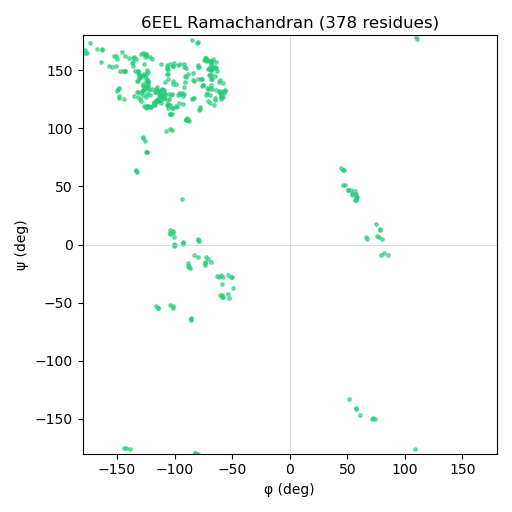429 1.00 16.46 9 LEU C O 1
ATOM 2064 N N . ARG C 1 7 ? 1.413 -8.122 -31.354 1.00 18.22 10 ARG C N 1
ATOM 2065 C CA . ARG C 1 7 ? 0.478 -7.285 -32.085 1.00 20.58 10 ARG C CA 1
ATOM 2066 C C . ARG C 1 7 ? -0.307 -8.160 -33.042 1.00 19.41 10 ARG C C 1
ATOM 2067 O O . ARG C 1 7 ? 0.316 -8.919 -33.834 1.00 17.17 10 ARG C O 1
ATOM 2075 N N . VAL C 1 8 ? -1.626 -8.092 -32.970 1.00 15.24 11 VAL C N 1
ATOM 2076 C CA . VAL C 1 8 ? -2.478 -8.911 -33.837 1.00 15.14 11 VAL C CA 1
ATOM 2077 C C . VAL C 1 8 ? -3.436 -8.009 -34.590 1.00 14.27 11 VAL C C 1
ATOM 2078 O O . VAL C 1 8 ? -4.207 -7.277 -33.969 1.00 14.58 11 VAL C O 1
ATOM 2082 N N . ILE C 1 9 ? -3.345 -8.027 -35.926 1.00 14.83 12 ILE C N 1
ATOM 2083 C CA . ILE C 1 9 ? -4.328 -7.408 -36.767 1.00 14.30 12 ILE C CA 1
ATOM 2084 C C . ILE C 1 9 ? -5.291 -8.442 -37.276 1.00 13.95 12 ILE C C 1
ATOM 2085 O O . ILE C 1 9 ? -4.899 -9.420 -37.919 1.00 12.32 12 ILE C O 1
ATOM 2090 N N . VAL C 1 10 ? -6.558 -8.250 -36.928 1.00 12.71 13 VAL C N 1
ATOM 2091 C CA . VAL C 1 10 ? -7.631 -9.131 -37.417 1.00 11.92 13 VAL C CA 1
ATOM 2092 C C . VAL C 1 10 ? -8.088 -8.472 -38.716 1.00 12.39 13 VAL C C 1
ATOM 2093 O O . VAL C 1 10 ? -8.728 -7.403 -38.706 1.00 14.07 13 VAL C O 1
ATOM 2097 N N . GLU C 1 11 ? -7.761 -9.065 -39.843 1.00 12.91 14 GLU C N 1
ATOM 2098 C CA . GLU C 1 11 ? -8.054 -8.428 -41.099 1.00 15.79 14 GLU C CA 1
ATOM 2099 C C . GLU C 1 11 ? -9.496 -8.729 -41.584 1.00 16.62 14 GLU C C 1
ATOM 2100 O O . GLU C 1 11 ? -10.315 -7.813 -41.698 1.00 17.38 14 GLU C O 1
ATOM 2106 N N . SER C 1 12 ? -9.771 -10.014 -41.876 1.00 17.39 15 SER C N 1
ATOM 2107 C CA . SER C 1 12 ? -11.044 -10.404 -42.487 1.00 17.30 15 SER C CA 1
ATOM 2108 C C . SER C 1 12 ? -11.268 -11.887 -42.324 1.00 17.16 15 SER C C 1
ATOM 2109 O O . SER C 1 12 ? -10.371 -12.621 -41.941 1.00 14.10 15 SER C O 1
ATOM 2112 N N . ALA C 1 13 ? -12.498 -12.308 -42.607 1.00 16.89 16 ALA C N 1
ATOM 2113 C CA . ALA C 1 13 ? -12.843 -13.705 -42.718 1.00 15.46 16 ALA C CA 1
ATOM 2114 C C . ALA C 1 13 ? -13.731 -13.894 -43.945 1.00 17.55 16 ALA C C 1
ATOM 2115 O O . ALA C 1 13 ? -14.373 -12.933 -44.412 1.00 16.86 16 ALA C O 1
ATOM 2117 N N . SER C 1 14 ? -13.684 -15.104 -44.492 1.00 18.40 17 SER C N 1
ATOM 2118 C CA . SER C 1 14 ? -14.402 -15.420 -45.709 1.00 21.22 17 SER C CA 1
ATOM 2119 C C . SER C 1 14 ? -15.181 -16.691 -45.577 1.00 21.10 17 SER C C 1
ATOM 2120 O O . SER C 1 14 ? -14.773 -17.624 -44.869 1.00 18.57 17 SER C O 1
ATOM 2123 N N . ASN C 1 15 ? -16.283 -16.721 -46.303 1.00 20.14 18 ASN C N 1
ATOM 2124 C CA . ASN C 1 15 ? -17.149 -17.905 -46.418 1.00 22.23 18 ASN C CA 1
ATOM 2125 C C . ASN C 1 15 ? -17.648 -18.377 -45.056 1.00 20.62 18 ASN C C 1
ATOM 2126 O O . ASN C 1 15 ? -17.713 -19.578 -44.786 1.00 23.21 18 ASN C O 1
ATOM 2131 N N . ILE C 1 16 ? -18.054 -17.426 -44.228 1.00 20.70 19 ILE C N 1
ATOM 2132 C CA . ILE C 1 16 ? -18.833 -17.768 -43.035 1.00 20.08 19 ILE C CA 1
ATOM 2133 C C . ILE C 1 16 ? -20.105 -18.481 -43.515 1.00 20.71 19 ILE C C 1
ATOM 2134 O O . ILE C 1 16 ? -20.753 -17.987 -44.428 1.00 23.48 19 ILE C O 1
ATOM 2139 N N . PRO C 1 17 ? -20.481 -19.641 -42.932 1.00 21.94 20 PRO C N 1
ATOM 2140 C CA . PRO C 1 17 ? -21.679 -20.340 -43.439 1.00 23.44 20 PRO C CA 1
ATOM 2141 C C . PRO C 1 17 ? -22.964 -19.528 -43.311 1.00 25.53 20 PRO C C 1
ATOM 2142 O O . PRO C 1 17 ? -23.146 -18.807 -42.298 1.00 24.41 20 PRO C O 1
ATOM 2146 N N . LYS C 1 18 ? -23.812 -19.598 -44.334 1.00 27.42 21 LYS C N 1
ATOM 2147 C CA . LYS C 1 18 ? -25.115 -18.962 -44.323 1.00 29.50 21 LYS C CA 1
ATOM 2148 C C . LYS C 1 18 ? -26.003 -19.538 -43.243 1.00 33.98 21 LYS C C 1
ATOM 2149 O O . LYS C 1 18 ? -25.885 -20.704 -42.903 1.00 36.59 21 LYS C O 1
ATOM 2155 N N . THR C 1 19 ? -26.892 -18.718 -42.716 1.00 36.40 22 THR C N 1
ATOM 2156 C CA . THR C 1 19 ? -27.806 -19.117 -41.658 1.00 36.99 22 THR C CA 1
ATOM 2157 C C . THR C 1 19 ? -29.157 -19.265 -42.295 1.00 40.05 22 THR C C 1
ATOM 2158 O O . THR C 1 19 ? -29.482 -18.614 -43.283 1.00 34.08 22 THR C O 1
ATOM 2162 N N . LYS C 1 20 ? -29.958 -20.141 -41.712 1.00 46.78 23 LYS C N 1
ATOM 2163 C CA . LYS C 1 20 ? -31.317 -20.394 -42.180 1.00 48.08 23 LYS C CA 1
ATOM 2164 C C . LYS C 1 20 ? -32.151 -19.110 -42.295 1.00 47.35 23 LYS C C 1
ATOM 2165 O O . LYS C 1 20 ? -32.889 -18.934 -43.254 1.00 45.92 23 LYS C O 1
ATOM 2171 N N . PHE C 1 21 ? -32.032 -18.230 -41.313 1.00 51.64 24 PHE C N 1
ATOM 2172 C CA . PHE C 1 21 ? -32.786 -16.984 -41.302 1.00 54.66 24 PHE C CA 1
ATOM 2173 C C . PHE C 1 21 ? -31.769 -15.883 -41.183 1.00 48.34 24 PHE C C 1
ATOM 2174 O O . PHE C 1 21 ? -30.775 -16.062 -40.494 1.00 43.95 24 PHE C O 1
ATOM 2182 N N . GLY C 1 22 ? -31.973 -14.801 -41.935 1.00 46.42 25 GLY C N 1
ATOM 2183 C CA . GLY C 1 22 ? -31.069 -13.654 -41.894 1.00 46.24 25 GLY C CA 1
ATOM 2184 C C . GLY C 1 22 ? -29.623 -13.985 -42.219 1.00 41.37 25 GLY C C 1
ATOM 2185 O O . GLY C 1 22 ? -29.352 -14.796 -43.093 1.00 38.58 25 GLY C O 1
ATOM 2186 N N . LYS C 1 23 ? -28.711 -13.352 -41.484 1.00 37.97 26 LYS C N 1
ATOM 2187 C CA . LYS C 1 23 ? -27.283 -13.518 -41.664 1.00 34.89 26 LYS C CA 1
ATOM 2188 C C . LYS C 1 23 ? -26.570 -13.485 -40.333 1.00 29.97 26 LYS C C 1
ATOM 2189 O O . LYS C 1 23 ? -26.979 -12.770 -39.411 1.00 28.39 26 LYS C O 1
ATOM 2195 N N . PRO C 1 24 ? -25.457 -14.209 -40.261 1.00 26.86 27 PRO C N 1
ATOM 2196 C CA . PRO C 1 24 ? -24.611 -14.178 -39.078 1.00 23.96 27 PRO C CA 1
ATOM 2197 C C . PRO C 1 24 ? -23.878 -12.823 -38.904 1.00 21.43 27 PRO C C 1
ATOM 2198 O O . PRO C 1 24 ? -23.756 -12.001 -39.850 1.00 21.42 27 PRO C O 1
ATOM 2202 N N . ASP C 1 25 ? -23.499 -12.585 -37.659 1.00 19.81 28 ASP C N 1
ATOM 2203 C CA . ASP C 1 25 ? -22.958 -11.314 -37.175 1.00 19.73 28 ASP C CA 1
ATOM 2204 C C . ASP C 1 25 ? -21.586 -11.611 -36.540 1.00 18.34 28 ASP C C 1
ATOM 2205 O O . ASP C 1 25 ? -21.461 -11.798 -35.319 1.00 19.43 28 ASP C O 1
ATOM 2210 N N . PRO C 1 26 ? -20.560 -11.757 -37.371 1.00 16.52 29 PRO C N 1
ATOM 2211 C CA . PRO C 1 26 ? -19.310 -12.306 -36.834 1.00 15.52 29 PRO C CA 1
ATOM 2212 C C . PRO C 1 26 ? -18.546 -11.420 -35.860 1.00 14.80 29 PRO C C 1
ATOM 2213 O O . PRO C 1 26 ? -18.502 -10.168 -36.007 1.00 16.20 29 PRO C O 1
ATOM 2217 N N . ILE C 1 27 ? -17.925 -12.102 -34.920 1.00 13.53 30 ILE C N 1
ATOM 2218 C CA . ILE C 1 27 ? -17.121 -11.492 -33.853 1.00 14.96 30 ILE C CA 1
ATOM 2219 C C . ILE C 1 27 ? -16.014 -12.463 -33.462 1.00 14.04 30 ILE C C 1
ATOM 2220 O O . ILE C 1 27 ? -16.222 -13.700 -33.361 1.00 14.28 30 ILE C O 1
ATOM 2225 N N . VAL C 1 28 ? -14.803 -11.932 -33.375 1.00 13.92 31 VAL C N 1
ATOM 2226 C CA . VAL C 1 28 ? -13.603 -12.805 -33.239 1.00 14.11 31 VAL C CA 1
ATOM 2227 C C . VAL C 1 28 ? -13.073 -12.586 -31.803 1.00 12.77 31 VAL C C 1
ATOM 2228 O O . VAL C 1 28 ? -12.944 -11.442 -31.365 1.00 14.50 31 VAL C O 1
ATOM 2232 N N . SER C 1 29 ? -12.785 -13.675 -31.125 1.00 12.62 32 SER C N 1
ATOM 2233 C CA . SER C 1 29 ? -12.063 -13.664 -29.852 1.00 12.92 32 SER C CA 1
ATOM 2234 C C . SER C 1 29 ? -10.614 -14.099 -30.158 1.00 13.60 32 SER C C 1
ATOM 2235 O O . SER C 1 29 ? -10.389 -15.147 -30.794 1.00 12.58 32 SER C O 1
ATOM 2238 N N . VAL C 1 30 ? -9.638 -13.310 -29.696 1.00 13.40 33 VAL C N 1
ATOM 2239 C CA . VAL C 1 30 ? -8.206 -13.617 -29.843 1.00 12.55 33 VAL C CA 1
ATOM 2240 C C . VAL C 1 30 ? -7.653 -13.873 -28.465 1.00 14.46 33 VAL C C 1
ATOM 2241 O O . VAL C 1 30 ? -7.832 -13.066 -27.567 1.00 12.17 33 VAL C O 1
ATOM 2245 N N . ILE C 1 31 ? -7.046 -15.047 -28.290 1.00 13.91 34 ILE C N 1
ATOM 2246 C CA . ILE C 1 31 ? -6.659 -15.492 -26.962 1.00 16.19 34 ILE C CA 1
ATOM 2247 C C . ILE C 1 31 ? -5.183 -15.821 -26.965 1.00 15.26 34 ILE C C 1
ATOM 2248 O O . ILE C 1 31 ? -4.751 -16.692 -27.692 1.00 18.21 34 ILE C O 1
ATOM 2253 N N . PHE C 1 32 ? -4.424 -15.086 -26.173 1.00 15.30 35 PHE C N 1
ATOM 2254 C CA . PHE C 1 32 ? -3.033 -15.328 -25.964 1.00 15.84 35 PHE C CA 1
ATOM 2255 C C . PHE C 1 32 ? -2.745 -15.587 -24.503 1.00 17.41 35 PHE C C 1
ATOM 2256 O O . PHE C 1 32 ? -2.949 -14.712 -23.684 1.00 15.55 35 PHE C O 1
ATOM 2264 N N . LYS C 1 33 ? -2.244 -16.775 -24.204 1.00 17.59 36 LYS C N 1
ATOM 2265 C CA . LYS C 1 33 ? -1.972 -17.196 -22.793 1.00 22.41 36 LYS C CA 1
ATOM 2266 C C . LYS C 1 33 ? -3.148 -16.922 -21.854 1.00 21.50 36 LYS C C 1
ATOM 2267 O O . LYS C 1 33 ? -3.022 -16.295 -20.812 1.00 19.81 36 LYS C O 1
ATOM 2273 N N . ASP C 1 34 ? -4.326 -17.391 -22.278 1.00 20.84 37 ASP C N 1
ATOM 2274 C CA . ASP C 1 34 ? -5.569 -17.220 -21.536 1.00 21.90 37 ASP C CA 1
ATOM 2275 C C . ASP C 1 34 ? -6.123 -15.761 -21.406 1.00 19.77 37 ASP C C 1
ATOM 2276 O O . ASP C 1 34 ? -7.097 -15.596 -20.739 1.00 19.28 37 ASP C O 1
ATOM 2281 N N . GLU C 1 35 ? -5.510 -14.766 -22.040 1.00 16.86 38 GLU C N 1
ATOM 2282 C CA . GLU C 1 35 ? -6.005 -13.402 -22.053 1.00 17.63 38 GLU C CA 1
ATOM 2283 C C . GLU C 1 35 ? -6.788 -13.269 -23.338 1.00 15.52 38 GLU C C 1
ATOM 2284 O O . GLU C 1 35 ? -6.209 -13.451 -24.421 1.00 12.92 38 GLU C O 1
ATOM 2290 N N . LYS C 1 36 ? -8.067 -12.922 -23.216 1.00 14.06 39 LYS C N 1
ATOM 2291 C CA . LYS C 1 36 ? -8.949 -12.831 -24.374 1.00 16.36 39 LYS C CA 1
ATOM 2292 C C . LYS C 1 36 ? -9.315 -11.396 -24.717 1.00 14.91 39 LYS C C 1
ATOM 2293 O O . LYS C 1 36 ? -9.679 -10.659 -23.827 1.00 13.61 39 LYS C O 1
ATOM 2299 N N . LYS C 1 37 ? -9.161 -11.034 -25.986 1.00 12.68 40 LYS C N 1
ATOM 2300 C CA . LYS C 1 37 ? -9.588 -9.745 -26.481 1.00 13.79 40 LYS C CA 1
ATOM 2301 C C . LYS C 1 37 ? -10.470 -9.953 -27.694 1.00 15.25 40 LYS C C 1
ATOM 2302 O O . LYS C 1 37 ? -10.162 -10.783 -28.542 1.00 17.14 40 LYS C O 1
ATOM 2308 N N . LYS C 1 38 ? -11.566 -9.207 -27.754 1.00 12.99 41 LYS C N 1
ATOM 2309 C CA . LYS C 1 38 ? -12.493 -9.394 -28.849 1.00 13.69 41 LYS C CA 1
ATOM 2310 C C . LYS C 1 38 ? -12.398 -8.217 -29.853 1.00 13.31 41 LYS C C 1
ATOM 2311 O O . LYS C 1 38 ? -12.082 -7.055 -29.476 1.00 12.63 41 LYS C O 1
ATOM 2317 N N . THR C 1 39 ? -12.742 -8.527 -31.108 1.00 12.26 42 THR C N 1
ATOM 2318 C CA . THR C 1 39 ? -13.055 -7.480 -32.072 1.00 12.45 42 THR C CA 1
ATOM 2319 C C . THR C 1 39 ? -14.465 -6.976 -31.848 1.00 14.94 42 THR C C 1
ATOM 2320 O O . THR C 1 39 ? -15.264 -7.539 -31.044 1.00 14.85 42 THR C O 1
ATOM 2324 N N . LYS C 1 40 ? -14.812 -5.945 -32.599 1.00 12.68 43 LYS C N 1
ATOM 2325 C CA . LYS C 1 40 ? -16.177 -5.538 -32.726 1.00 15.20 43 LYS C CA 1
ATOM 2326 C C . LYS C 1 40 ? -16.900 -6.645 -33.480 1.00 14.98 43 LYS C C 1
ATOM 2327 O O . LYS C 1 40 ? -16.293 -7.493 -34.184 1.00 13.99 43 LYS C O 1
ATOM 2333 N N . LYS C 1 41 ? -18.219 -6.687 -33.311 1.00 15.51 44 LYS C N 1
ATOM 2334 C CA . LYS C 1 41 ? -19.033 -7.484 -34.217 1.00 16.43 44 LYS C CA 1
ATOM 2335 C C . LYS C 1 41 ? -19.254 -6.761 -35.555 1.00 18.22 44 LYS C C 1
ATOM 2336 O O . LYS C 1 41 ? -19.207 -5.511 -35.624 1.00 17.21 44 LYS C O 1
ATOM 2342 N N . VAL C 1 42 ? -19.468 -7.514 -36.614 1.00 18.37 45 VAL C N 1
ATOM 2343 C CA . VAL C 1 42 ? -19.878 -6.973 -37.905 1.00 20.93 45 VAL C CA 1
ATOM 2344 C C . VAL C 1 42 ? -21.228 -7.558 -38.203 1.00 21.46 45 VAL C C 1
ATOM 2345 O O . VAL C 1 42 ? -21.373 -8.785 -38.254 1.00 22.49 45 VAL C O 1
ATOM 2349 N N . ASP C 1 43 ? -22.232 -6.705 -38.414 1.00 22.70 46 ASP C N 1
ATOM 2350 C CA . ASP C 1 43 ? -23.595 -7.169 -38.647 1.00 24.28 46 ASP C CA 1
ATOM 2351 C C . ASP C 1 43 ? -23.805 -7.744 -40.058 1.00 24.80 46 ASP C C 1
ATOM 2352 O O . ASP C 1 43 ? -23.298 -7.200 -41.048 1.00 25.23 46 ASP C O 1
ATOM 2357 N N . ASN C 1 44 ? -24.537 -8.868 -40.083 1.00 24.38 47 ASN C N 1
ATOM 2358 C CA . ASN C 1 44 ? -25.071 -9.477 -41.263 1.00 25.70 47 ASN C CA 1
ATOM 2359 C C . ASN C 1 44 ? -24.089 -9.589 -42.407 1.00 25.85 47 ASN C C 1
ATOM 2360 O O . ASN C 1 44 ? -24.248 -8.971 -43.485 1.00 27.45 47 ASN C O 1
ATOM 2365 N N . GLU C 1 45 ? -23.050 -10.375 -42.163 1.00 21.77 48 GLU C N 1
ATOM 2366 C CA . GLU C 1 45 ? -21.957 -10.431 -43.088 1.00 22.95 48 GLU C CA 1
ATOM 2367 C C . GLU C 1 45 ? -21.326 -11.825 -43.220 1.00 19.82 48 GLU C C 1
ATOM 2368 O O . GLU C 1 45 ? -21.014 -12.453 -42.220 1.00 19.88 48 GLU C O 1
ATOM 2374 N N . LEU C 1 46 ? -21.255 -12.344 -44.454 1.00 21.38 49 LEU C N 1
ATOM 2375 C CA . LEU C 1 46 ? -20.636 -13.652 -44.734 1.00 21.83 49 LEU C CA 1
ATOM 2376 C C . LEU C 1 46 ? -19.124 -13.541 -44.948 1.00 19.32 49 LEU C C 1
ATOM 2377 O O . LEU C 1 46 ? -18.381 -14.525 -44.792 1.00 19.10 49 LEU C O 1
ATOM 2382 N N . ASN C 1 47 ? -18.675 -12.331 -45.274 1.00 18.54 50 ASN C N 1
ATOM 2383 C CA . ASN C 1 47 ? -17.282 -12.077 -45.566 1.00 18.28 50 ASN C CA 1
ATOM 2384 C C . ASN C 1 47 ? -16.796 -10.854 -44.849 1.00 18.04 50 ASN C C 1
ATOM 2385 O O . ASN C 1 47 ? -16.459 -9.865 -45.482 1.00 16.93 50 ASN C O 1
ATOM 2390 N N . PRO C 1 48 ? -16.807 -10.889 -43.525 1.00 15.63 51 PRO C N 1
ATOM 2391 C CA . PRO C 1 48 ? -16.590 -9.635 -42.758 1.00 16.36 51 PRO C CA 1
ATOM 2392 C C . PRO C 1 48 ? -15.169 -9.138 -42.870 1.00 15.42 51 PRO C C 1
ATOM 2393 O O . PRO C 1 48 ? -14.249 -9.932 -43.046 1.00 14.06 51 PRO C O 1
ATOM 2397 N N . VAL C 1 49 ? -15.019 -7.833 -42.752 1.00 15.19 52 VAL C N 1
ATOM 2398 C CA . VAL C 1 49 ? -13.737 -7.240 -42.589 1.00 14.80 52 VAL C CA 1
ATOM 2399 C C . VAL C 1 49 ? -13.764 -6.419 -41.287 1.00 13.61 52 VAL C C 1
ATOM 2400 O O . VAL C 1 49 ? -14.772 -5.793 -40.954 1.00 13.46 52 VAL C O 1
ATOM 2404 N N . TRP C 1 50 ? -12.650 -6.472 -40.555 1.00 11.67 53 TRP C N 1
ATOM 2405 C CA . TRP C 1 50 ? -12.485 -5.725 -39.312 1.00 13.04 53 TRP C CA 1
ATOM 2406 C C . TRP C 1 50 ? -11.371 -4.693 -39.414 1.00 11.53 53 TRP C C 1
ATOM 2407 O O . TRP C 1 50 ? -11.604 -3.506 -39.119 1.00 12.82 53 TRP C O 1
ATOM 2418 N N . ASN C 1 51 ? -10.175 -5.122 -39.836 1.00 12.84 54 ASN C N 1
ATOM 2419 C CA . ASN C 1 51 ? -8.989 -4.212 -39.838 1.00 11.93 54 ASN C CA 1
ATOM 2420 C C . ASN C 1 51 ? -8.781 -3.600 -38.460 1.00 11.73 54 ASN C C 1
ATOM 2421 O O . ASN C 1 51 ? -8.465 -2.432 -38.358 1.00 13.06 54 ASN C O 1
ATOM 2426 N N . GLU C 1 52 ? -8.916 -4.410 -37.419 1.00 11.48 55 GLU C N 1
ATOM 2427 C CA . GLU C 1 52 ? -8.714 -3.981 -36.036 1.00 13.38 55 GLU C CA 1
ATOM 2428 C C . GLU C 1 52 ? -7.401 -4.532 -35.472 1.00 12.24 55 GLU C C 1
ATOM 2429 O O . GLU C 1 52 ? -6.940 -5.620 -35.816 1.00 14.21 55 GLU C O 1
ATOM 2435 N N . ILE C 1 53 ? -6.782 -3.731 -34.600 1.00 12.17 56 ILE C N 1
ATOM 2436 C CA . ILE C 1 53 ? -5.489 -4.065 -34.044 1.00 12.38 56 ILE C CA 1
ATOM 2437 C C . ILE C 1 53 ? -5.675 -4.315 -32.534 1.00 12.28 56 ILE C C 1
ATOM 2438 O O . ILE C 1 53 ? -6.277 -3.523 -31.848 1.00 13.01 56 ILE C O 1
ATOM 2443 N N . LEU C 1 54 ? -5.098 -5.423 -32.096 1.00 15.22 57 LEU C N 1
ATOM 2444 C CA . LEU C 1 54 ? -5.080 -5.878 -30.682 1.00 16.83 57 LEU C CA 1
ATOM 2445 C C . LEU C 1 54 ? -3.661 -6.072 -30.221 1.00 15.99 57 LEU C C 1
ATOM 2446 O O . LEU C 1 54 ? -2.857 -6.494 -30.999 1.00 17.60 57 LEU C O 1
ATOM 2451 N N . GLU C 1 55 ? -3.328 -5.696 -28.989 1.00 15.16 58 GLU C N 1
ATOM 2452 C CA . GLU C 1 55 ? -1.975 -5.861 -28.508 1.00 15.84 58 GLU C CA 1
ATOM 2453 C C . GLU C 1 55 ? -1.942 -6.492 -27.137 1.00 18.82 58 GLU C C 1
ATOM 2454 O O . GLU C 1 55 ? -2.660 -6.043 -26.258 1.00 15.83 58 GLU C O 1
ATOM 2460 N N . PHE C 1 56 ? -1.098 -7.528 -26.977 1.00 14.33 59 PHE C N 1
ATOM 2461 C CA . PHE C 1 56 ? -0.940 -8.213 -25.708 1.00 15.53 59 PHE C CA 1
ATOM 2462 C C . PHE C 1 56 ? 0.434 -7.970 -25.068 1.00 16.39 59 PHE C C 1
ATOM 2463 O O . PHE C 1 56 ? 1.478 -8.164 -25.715 1.00 18.55 59 PHE C O 1
ATOM 2471 N N . ASP C 1 57 ? 0.418 -7.666 -23.772 1.00 17.16 60 ASP C N 1
ATOM 2472 C CA . ASP C 1 57 ? 1.618 -7.500 -22.995 1.00 18.88 60 ASP C CA 1
ATOM 2473 C C . ASP C 1 57 ? 2.265 -8.899 -22.854 1.00 16.79 60 ASP C C 1
ATOM 2474 O O . ASP C 1 57 ? 1.623 -9.827 -22.369 1.00 15.44 60 ASP C O 1
ATOM 2479 N N . LEU C 1 58 ? 3.514 -9.027 -23.311 1.00 15.86 61 LEU C N 1
ATOM 2480 C CA . LEU C 1 58 ? 4.231 -10.303 -23.167 1.00 17.65 61 LEU C CA 1
ATOM 2481 C C . LEU C 1 58 ? 4.689 -10.561 -21.716 1.00 18.66 61 LEU C C 1
ATOM 2482 O O . LEU C 1 58 ? 5.115 -11.677 -21.384 1.00 19.63 61 LEU C O 1
ATOM 2487 N N . ARG C 1 59 ? 4.682 -9.516 -20.891 1.00 19.93 62 ARG C N 1
ATOM 2488 C CA . ARG C 1 59 ? 4.985 -9.609 -19.478 1.00 24.53 62 ARG C CA 1
ATOM 2489 C C . ARG C 1 59 ? 6.367 -10.226 -19.222 1.00 26.17 62 ARG C C 1
ATOM 2490 O O . ARG C 1 59 ? 6.540 -10.972 -18.296 1.00 23.95 62 ARG C O 1
ATOM 2498 N N . GLY C 1 60 ? 7.328 -9.863 -20.074 1.00 27.64 63 GLY C N 1
ATOM 2499 C CA . GLY C 1 60 ? 8.701 -10.291 -19.986 1.00 29.10 63 GLY C CA 1
ATOM 2500 C C . GLY C 1 60 ? 9.009 -11.695 -20.453 1.00 30.86 63 GLY C C 1
ATOM 2501 O O . GLY C 1 60 ? 10.131 -12.168 -20.274 1.00 33.44 63 GLY C O 1
ATOM 2502 N N . ILE C 1 61 ? 8.043 -12.401 -21.040 1.00 27.74 64 ILE C N 1
ATOM 2503 C CA . ILE C 1 61 ? 8.282 -13.718 -21.482 1.00 26.51 64 ILE C CA 1
ATOM 2504 C C . ILE C 1 61 ? 8.394 -13.725 -22.994 1.00 23.49 64 ILE C C 1
ATOM 2505 O O . ILE C 1 61 ? 7.435 -13.383 -23.669 1.00 20.06 64 ILE C O 1
ATOM 2510 N N . PRO C 1 62 ? 9.547 -14.149 -23.529 1.00 25.14 65 PRO C N 1
ATOM 2511 C CA . PRO C 1 62 ? 9.685 -14.113 -24.989 1.00 27.33 65 PRO C CA 1
ATOM 2512 C C . PRO C 1 62 ? 8.855 -15.177 -25.649 1.00 26.50 65 PRO C C 1
ATOM 2513 O O . PRO C 1 62 ? 8.503 -16.151 -25.017 1.00 23.03 65 PRO C O 1
ATOM 2517 N N . LEU C 1 63 ? 8.531 -14.970 -26.916 1.00 24.78 66 LEU C N 1
ATOM 2518 C CA . LEU C 1 63 ? 7.906 -15.994 -27.707 1.00 22.17 66 LEU C CA 1
ATOM 2519 C C . LEU C 1 63 ? 8.953 -17.096 -27.905 1.00 21.76 66 LEU C C 1
ATOM 2520 O O . LEU C 1 63 ? 10.163 -16.820 -27.824 1.00 23.26 66 LEU C O 1
ATOM 2525 N N . ASP C 1 64 ? 8.491 -18.329 -28.040 1.00 19.17 67 ASP C N 1
ATOM 2526 C CA . ASP C 1 64 ? 9.387 -19.492 -28.198 1.00 20.03 67 ASP C CA 1
ATOM 2527 C C . ASP C 1 64 ? 8.741 -20.483 -29.165 1.00 18.90 67 ASP C C 1
ATOM 2528 O O . ASP C 1 64 ? 7.663 -20.219 -29.716 1.00 18.84 67 ASP C O 1
ATOM 2533 N N . PHE C 1 65 ? 9.387 -21.626 -29.335 1.00 19.34 68 PHE C N 1
ATOM 2534 C CA . PHE C 1 65 ? 8.909 -22.703 -30.203 1.00 19.09 68 PHE C CA 1
ATOM 2535 C C . PHE C 1 65 ? 7.435 -23.132 -29.990 1.00 18.35 68 PHE C C 1
ATOM 2536 O O . PHE C 1 65 ? 6.817 -23.642 -30.898 1.00 17.73 68 PHE C O 1
ATOM 2544 N N . SER C 1 66 ? 6.907 -22.975 -28.792 1.00 17.42 69 SER C N 1
ATOM 2545 C CA . SER C 1 66 ? 5.574 -23.410 -28.434 1.00 16.04 69 SER C CA 1
ATOM 2546 C C . SER C 1 66 ? 4.552 -22.302 -28.414 1.00 16.10 69 SER C C 1
ATOM 2547 O O . SER C 1 66 ? 3.374 -22.576 -28.213 1.00 16.87 69 SER C O 1
ATOM 2550 N N . SER C 1 67 ? 4.920 -21.063 -28.714 1.00 17.07 70 SER C N 1
ATOM 2551 C CA . SER C 1 67 ? 3.933 -19.956 -28.546 1.00 16.55 70 SER C CA 1
ATOM 2552 C C . SER C 1 67 ? 2.829 -20.114 -29.581 1.00 16.07 70 SER C C 1
ATOM 2553 O O . SER C 1 67 ? 3.072 -20.546 -30.725 1.00 14.03 70 SER C O 1
ATOM 2556 N N . SER C 1 68 ? 1.609 -19.805 -29.162 1.00 15.13 71 SER C N 1
ATOM 2557 C CA . SER C 1 68 ? 0.457 -19.956 -30.016 1.00 16.16 71 SER C CA 1
ATOM 2558 C C . SER C 1 68 ? -0.628 -18.969 -29.705 1.00 18.22 71 SER C C 1
ATOM 2559 O O . SER C 1 68 ? -0.666 -18.431 -28.590 1.00 15.13 71 SER C O 1
ATOM 2562 N N . LEU C 1 69 ? -1.500 -18.787 -30.700 1.00 14.26 72 LEU C N 1
ATOM 2563 C CA . LEU C 1 69 ? -2.625 -17.842 -30.612 1.00 16.28 72 LEU C CA 1
ATOM 2564 C C . LEU C 1 69 ? -3.891 -18.603 -30.842 1.00 17.73 72 LEU C C 1
ATOM 2565 O O . LEU C 1 69 ? -3.966 -19.422 -31.754 1.00 18.41 72 LEU C O 1
ATOM 2570 N N . GLY C 1 70 ? -4.879 -18.388 -29.990 1.00 14.64 73 GLY C N 1
ATOM 2571 C CA . GLY C 1 70 ? -6.191 -19.063 -30.146 1.00 19.55 73 GLY C CA 1
ATOM 2572 C C . GLY C 1 70 ? -7.159 -18.099 -30.833 1.00 16.40 73 GLY C C 1
ATOM 2573 O O . GLY C 1 70 ? -7.140 -16.898 -30.510 1.00 15.40 73 GLY C O 1
ATOM 2574 N N . ILE C 1 71 ? -7.960 -18.593 -31.775 1.00 12.92 74 ILE C N 1
ATOM 2575 C CA . ILE C 1 71 ? -8.943 -17.768 -32.489 1.00 16.45 74 ILE C CA 1
ATOM 2576 C C . ILE C 1 71 ? -10.292 -18.442 -32.380 1.00 15.15 74 ILE C C 1
ATOM 2577 O O . ILE C 1 71 ? -10.410 -19.670 -32.648 1.00 15.78 74 ILE C O 1
ATOM 2582 N N . ILE C 1 72 ? -11.306 -17.693 -31.958 1.00 14.82 75 ILE C N 1
ATOM 2583 C CA . ILE C 1 72 ? -12.672 -18.245 -31.928 1.00 14.92 75 ILE C CA 1
ATOM 2584 C C . ILE C 1 72 ? -13.551 -17.233 -32.649 1.00 15.65 75 ILE C C 1
ATOM 2585 O O . ILE C 1 72 ? -13.553 -16.024 -32.280 1.00 15.38 75 ILE C O 1
ATOM 2590 N N . VAL C 1 73 ? -14.258 -17.681 -33.683 1.00 15.36 76 VAL C N 1
ATOM 2591 C CA . VAL C 1 73 ? -15.163 -16.797 -34.443 1.00 13.89 76 VAL C CA 1
ATOM 2592 C C . VAL C 1 73 ? -16.568 -17.247 -34.102 1.00 14.08 76 VAL C C 1
ATOM 2593 O O . VAL C 1 73 ? -16.878 -18.433 -34.172 1.00 14.51 76 VAL C O 1
ATOM 2597 N N . LYS C 1 74 ? -17.392 -16.313 -33.662 1.00 16.01 77 LYS C N 1
ATOM 2598 C CA . LYS C 1 74 ? -18.749 -16.571 -33.229 1.00 17.63 77 LYS C CA 1
ATOM 2599 C C . LYS C 1 74 ? -19.687 -15.601 -33.934 1.00 18.57 77 LYS C C 1
ATOM 2600 O O . LYS C 1 74 ? -19.268 -14.583 -34.481 1.00 18.09 77 LYS C O 1
ATOM 2606 N N . ASP C 1 75 ? -20.971 -15.925 -33.898 1.00 19.04 78 ASP C N 1
ATOM 2607 C CA . ASP C 1 75 ? -22.075 -15.165 -34.452 1.00 17.76 78 ASP C CA 1
ATOM 2608 C C . ASP C 1 75 ? -22.725 -14.461 -33.241 1.00 17.35 78 ASP C C 1
ATOM 2609 O O . ASP C 1 75 ? -23.312 -15.117 -32.390 1.00 19.54 78 ASP C O 1
ATOM 2614 N N . PHE C 1 76 ? -22.614 -13.146 -33.202 1.00 39.05 79 PHE C N 1
ATOM 2615 C CA . PHE C 1 76 ? -23.083 -12.394 -32.080 1.00 40.04 79 PHE C CA 1
ATOM 2616 C C . PHE C 1 76 ? -24.587 -12.586 -31.866 1.00 42.56 79 PHE C C 1
ATOM 2617 O O . PHE C 1 76 ? -25.364 -12.487 -32.799 1.00 43.60 79 PHE C O 1
ATOM 2625 N N . GLU C 1 77 ? -24.948 -12.869 -30.619 1.00 44.46 80 GLU C N 1
ATOM 2626 C CA . GLU C 1 77 ? -26.340 -12.881 -30.129 1.00 48.48 80 GLU C CA 1
ATOM 2627 C C . GLU C 1 77 ? -26.501 -11.791 -29.101 1.00 50.04 80 GLU C C 1
ATOM 2628 O O . GLU C 1 77 ? -25.741 -11.763 -28.126 1.00 49.95 80 GLU C O 1
ATOM 2634 N N . THR C 1 78 ? -27.457 -10.896 -29.304 1.00 52.90 81 THR C N 1
ATOM 2635 C CA . THR C 1 78 ? -27.730 -9.843 -28.324 1.00 57.26 81 THR C CA 1
ATOM 2636 C C . THR C 1 78 ? -28.106 -10.437 -26.966 1.00 59.52 81 THR C C 1
ATOM 2637 O O . THR C 1 78 ? -27.577 -10.020 -25.955 1.00 60.33 81 THR C O 1
ATOM 2641 N N . ILE C 1 79 ? -28.971 -11.446 -26.967 1.00 63.54 82 ILE C N 1
ATOM 2642 C CA . ILE C 1 79 ? -29.385 -12.166 -25.742 1.00 65.94 82 ILE C CA 1
ATOM 2643 C C . ILE C 1 79 ? -28.453 -13.361 -25.375 1.00 61.73 82 ILE C C 1
ATOM 2644 O O . ILE C 1 79 ? -28.453 -14.390 -26.062 1.00 63.57 82 ILE C O 1
ATOM 2649 N N . GLY C 1 80 ? -27.635 -13.199 -24.331 1.00 58.84 83 GLY C N 1
ATOM 2650 C CA . GLY C 1 80 ? -26.766 -14.278 -23.838 1.00 57.02 83 GLY C CA 1
ATOM 2651 C C . GLY C 1 80 ? -25.571 -14.662 -24.722 1.00 54.31 83 GLY C C 1
ATOM 2652 O O . GLY C 1 80 ? -25.038 -13.860 -25.458 1.00 53.06 83 GLY C O 1
ATOM 2653 N N . GLN C 1 81 ? -25.187 -15.932 -24.643 1.00 53.45 84 GLN C N 1
ATOM 2654 C CA . GLN C 1 81 ? -23.920 -16.440 -25.186 1.00 50.82 84 GLN C CA 1
ATOM 2655 C C . GLN C 1 81 ? -23.921 -16.498 -26.747 1.00 47.64 84 GLN C C 1
ATOM 2656 O O . GLN C 1 81 ? -24.890 -16.900 -27.393 1.00 47.64 84 GLN C O 1
ATOM 2662 N N . ASN C 1 82 ? -22.846 -16.034 -27.367 1.00 44.39 85 ASN C N 1
ATOM 2663 C CA . ASN C 1 82 ? -22.794 -15.985 -28.827 1.00 42.42 85 ASN C CA 1
ATOM 2664 C C . ASN C 1 82 ? -22.640 -17.378 -29.414 1.00 43.96 85 ASN C C 1
ATOM 2665 O O . ASN C 1 82 ? -22.220 -18.282 -28.762 1.00 44.86 85 ASN C O 1
ATOM 2670 N N . LYS C 1 83 ? -22.983 -17.532 -30.673 1.00 24.18 86 LYS C N 1
ATOM 2671 C CA . LYS C 1 83 ? -22.993 -18.829 -31.332 1.00 26.22 86 LYS C CA 1
ATOM 2672 C C . LYS C 1 83 ? -21.712 -19.174 -32.045 1.00 22.93 86 LYS C C 1
ATOM 2673 O O . LYS C 1 83 ? -21.257 -18.424 -32.910 1.00 21.93 86 LYS C O 1
ATOM 2679 N N . LEU C 1 84 ? -21.162 -20.335 -31.757 1.00 21.53 87 LEU C N 1
ATOM 2680 C CA . LEU C 1 84 ? -19.886 -20.721 -32.330 1.00 20.99 87 LEU C CA 1
ATOM 2681 C C . LEU C 1 84 ? -19.935 -20.873 -33.858 1.00 20.21 87 LEU C C 1
ATOM 2682 O O . LEU C 1 84 ? -20.839 -21.518 -34.395 1.00 19.76 87 LEU C O 1
ATOM 2687 N N . ILE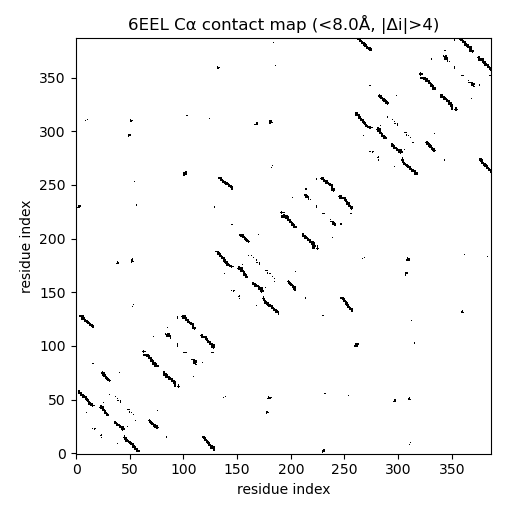 C 1 85 ? -18.968 -20.303 -34.548 1.00 17.45 88 ILE C N 1
ATOM 2688 C CA . ILE C 1 85 ? -18.783 -20.578 -35.973 1.00 18.16 88 ILE C CA 1
ATOM 2689 C C . ILE C 1 85 ? -17.608 -21.510 -36.134 1.00 18.02 88 ILE C C 1
ATOM 2690 O O . ILE C 1 85 ? -17.754 -22.580 -36.707 1.00 20.07 88 ILE C O 1
ATOM 2695 N N . GLY C 1 86 ? -16.463 -21.183 -35.548 1.00 16.06 89 GLY C N 1
ATOM 2696 C CA . GLY C 1 86 ? -15.351 -22.056 -35.580 1.00 16.09 89 GLY C CA 1
ATOM 2697 C C . GLY C 1 86 ? -14.151 -21.576 -34.841 1.00 15.16 89 GLY C C 1
ATOM 2698 O O . GLY C 1 86 ? -14.086 -20.374 -34.441 1.00 15.94 89 GLY C O 1
ATOM 2699 N N . THR C 1 87 ? -13.203 -22.500 -34.640 1.00 15.64 90 THR C N 1
ATOM 2700 C CA . THR C 1 87 ? -11.974 -22.174 -33.941 1.00 15.13 90 THR C CA 1
ATOM 2701 C C . THR C 1 87 ? -10.729 -22.446 -34.815 1.00 15.85 90 THR C C 1
ATOM 2702 O O . THR C 1 87 ? -10.784 -23.236 -35.769 1.00 16.04 90 THR C O 1
ATOM 2706 N N . ALA C 1 88 ? -9.607 -21.833 -34.421 1.00 14.50 91 ALA C N 1
ATOM 2707 C CA . ALA C 1 88 ? -8.286 -22.215 -34.898 1.00 16.56 91 ALA C CA 1
ATOM 2708 C C . ALA C 1 88 ? -7.216 -21.914 -33.855 1.00 14.97 91 ALA C C 1
ATOM 2709 O O . ALA C 1 88 ? -7.373 -20.980 -33.070 1.00 13.86 91 ALA C O 1
ATOM 2711 N N . THR C 1 89 ? -6.116 -22.653 -33.903 1.00 15.93 92 THR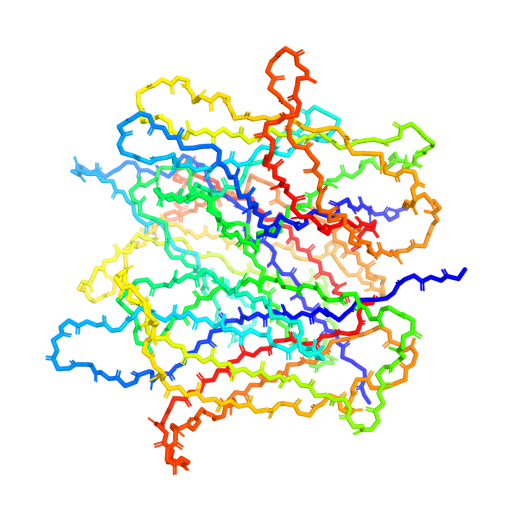 C N 1
ATOM 2712 C CA . THR C 1 89 ? -4.916 -22.329 -33.159 1.00 17.05 92 THR C CA 1
ATOM 2713 C C . THR C 1 89 ? -3.806 -22.016 -34.141 1.00 17.40 92 THR C C 1
ATOM 2714 O O . THR C 1 89 ? -3.649 -22.714 -35.107 1.00 20.80 92 THR C O 1
ATOM 2718 N N . VAL C 1 90 ? -3.053 -20.962 -33.910 1.00 16.00 93 VAL C N 1
ATOM 2719 C CA . VAL C 1 90 ? -2.058 -20.489 -34.867 1.00 16.68 93 VAL C CA 1
ATOM 2720 C C . VAL C 1 90 ? -0.679 -20.594 -34.211 1.00 16.90 93 VAL C C 1
ATOM 2721 O O . VAL C 1 90 ? -0.470 -19.987 -33.149 1.00 16.81 93 VAL C O 1
ATOM 2725 N N . ALA C 1 91 ? 0.248 -21.353 -34.815 1.00 16.82 94 ALA C N 1
ATOM 2726 C CA . ALA C 1 91 ? 1.606 -21.468 -34.294 1.00 17.88 94 ALA C CA 1
ATOM 2727 C C . ALA C 1 91 ? 2.397 -20.192 -34.535 1.00 17.81 94 ALA C C 1
ATOM 2728 O O . ALA C 1 91 ? 2.388 -19.671 -35.678 1.00 18.61 94 ALA C O 1
ATOM 2730 N N . LEU C 1 92 ? 3.019 -19.646 -33.484 1.00 23.41 95 LEU C N 1
ATOM 2731 C CA . LEU C 1 92 ? 3.775 -18.380 -33.551 1.00 22.87 95 LEU C CA 1
ATOM 2732 C C . LEU C 1 92 ? 5.281 -18.587 -33.561 1.00 25.14 95 LEU C C 1
ATOM 2733 O O . LEU C 1 92 ? 6.036 -17.654 -33.406 1.00 25.74 95 LEU C O 1
ATOM 2738 N N . LYS C 1 93 ? 5.716 -19.828 -33.768 1.00 27.34 96 LYS C N 1
ATOM 2739 C CA . LYS C 1 93 ? 7.094 -20.220 -33.809 1.00 31.46 96 LYS C CA 1
ATOM 2740 C C . LYS C 1 93 ? 7.985 -19.333 -34.731 1.00 32.99 96 LYS C C 1
ATOM 2741 O O . LYS C 1 93 ? 9.136 -19.048 -34.431 1.00 34.90 96 LYS C O 1
ATOM 2747 N N . ASP C 1 94 ? 7.399 -18.918 -35.861 1.00 32.31 97 ASP C N 1
ATOM 2748 C CA . ASP C 1 94 ? 8.152 -18.130 -36.867 1.00 35.13 97 ASP C CA 1
ATOM 2749 C C . ASP C 1 94 ? 8.418 -16.699 -36.390 1.00 34.38 97 ASP C C 1
ATOM 2750 O O . ASP C 1 94 ? 9.228 -16.023 -36.986 1.00 37.64 97 ASP C O 1
ATOM 2755 N N . LEU C 1 95 ? 7.798 -16.278 -35.310 1.00 31.05 98 LEU C N 1
ATOM 2756 C CA . LEU C 1 95 ? 8.072 -14.972 -34.687 1.00 32.20 98 LEU C CA 1
ATOM 2757 C C . LEU C 1 95 ? 9.124 -14.977 -33.582 1.00 35.27 98 LEU C C 1
ATOM 2758 O O . LEU C 1 95 ? 9.452 -13.919 -33.050 1.00 37.07 98 LEU C O 1
ATOM 2763 N N . THR C 1 96 ? 9.715 -16.120 -33.284 1.00 36.45 99 THR C N 1
ATOM 2764 C CA . THR C 1 96 ? 10.800 -16.166 -32.294 1.00 39.94 99 THR C CA 1
ATOM 2765 C C . THR C 1 96 ? 12.079 -15.455 -32.771 1.00 46.40 99 THR C C 1
ATOM 2766 O O . THR C 1 96 ? 12.374 -15.368 -33.957 1.00 48.40 99 THR C O 1
ATOM 2770 N N . GLY C 1 97 ? 12.867 -14.994 -31.825 1.00 51.18 100 GLY C N 1
ATOM 2771 C CA . GLY C 1 97 ? 14.077 -14.245 -32.125 1.00 60.06 100 GLY C CA 1
ATOM 2772 C C . GLY C 1 97 ? 13.834 -12.813 -31.703 1.00 64.16 100 GLY C C 1
ATOM 2773 O O . GLY C 1 97 ? 12.740 -12.451 -31.277 1.00 64.51 100 GLY C O 1
ATOM 2774 N N . ASP C 1 98 ? 14.859 -11.994 -31.837 1.00 78.51 101 ASP C N 1
ATOM 2775 C CA . ASP C 1 98 ? 14.911 -10.691 -31.137 1.00 86.77 101 ASP C CA 1
ATOM 2776 C C . ASP C 1 98 ? 14.545 -9.496 -32.040 1.00 88.52 101 ASP C C 1
ATOM 2777 O O . ASP C 1 98 ? 14.641 -8.352 -31.600 1.00 91.03 101 ASP C O 1
ATOM 2782 N N . GLN C 1 99 ? 14.097 -9.784 -33.272 1.00 85.49 102 GLN C N 1
ATOM 2783 C CA . GLN C 1 99 ? 13.874 -8.755 -34.278 1.00 88.49 102 GLN C CA 1
ATOM 2784 C C . GLN C 1 99 ? 12.363 -8.520 -34.391 1.00 77.41 102 GLN C C 1
ATOM 2785 O O . GLN C 1 99 ? 11.601 -9.444 -34.675 1.00 69.81 102 GLN C O 1
ATOM 2791 N N . SER C 1 100 ? 11.955 -7.282 -34.119 1.00 76.30 103 SER C N 1
ATOM 2792 C CA . SER C 1 100 ? 10.587 -6.836 -34.359 1.00 72.94 103 SER C CA 1
ATOM 2793 C C . SER C 1 100 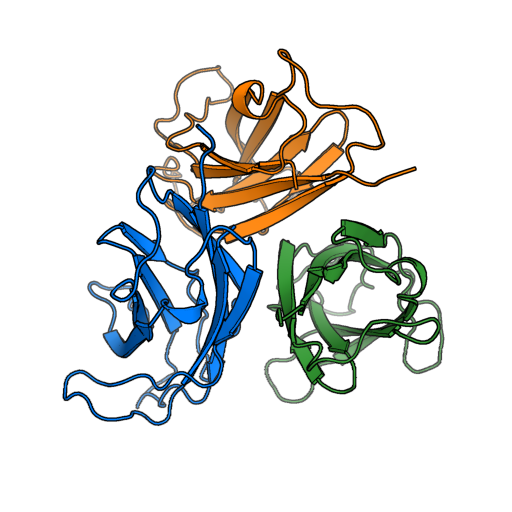? 10.291 -6.987 -35.841 1.00 71.94 103 SER C C 1
ATOM 2794 O O . SER C 1 100 ? 11.061 -6.504 -36.673 1.00 78.65 103 SER C O 1
ATOM 2797 N N . ARG C 1 101 ? 9.223 -7.702 -36.163 1.00 63.26 104 ARG C N 1
ATOM 2798 C CA . ARG C 1 101 ? 8.691 -7.740 -37.509 1.00 60.81 104 ARG C CA 1
ATOM 2799 C C . ARG C 1 101 ? 7.363 -8.551 -37.415 1.00 49.80 104 ARG C C 1
ATOM 2800 O O . ARG C 1 101 ? 6.942 -9.049 -36.342 1.00 44.77 104 ARG C O 1
ATOM 2808 N N . SER C 1 102 ? 6.665 -8.567 -38.537 1.00 43.91 105 SER C N 1
ATOM 2809 C CA . SER C 1 102 ? 5.355 -9.107 -38.672 1.00 37.64 105 SER C CA 1
ATOM 2810 C C . SER C 1 102 ? 5.321 -10.118 -39.799 1.00 35.27 105 SER C C 1
ATOM 2811 O O . SER C 1 102 ? 6.113 -10.044 -40.725 1.00 38.15 105 SER C O 1
ATOM 2814 N N . LEU C 1 103 ? 4.365 -11.035 -39.702 1.00 30.01 106 LEU C N 1
ATOM 2815 C CA . LEU C 1 103 ? 4.073 -11.953 -40.765 1.00 29.39 106 LEU C CA 1
ATOM 2816 C C . LEU C 1 103 ? 2.581 -11.986 -41.069 1.00 25.92 106 LEU C C 1
ATOM 2817 O O . LEU C 1 103 ? 1.768 -11.850 -40.174 1.00 22.99 106 LEU C O 1
ATOM 2822 N N . PRO C 1 104 ? 2.222 -12.200 -42.347 1.00 26.79 107 PRO C N 1
ATOM 2823 C CA . PRO C 1 104 ? 0.835 -12.505 -42.650 1.00 24.63 107 PRO C CA 1
ATOM 2824 C C . PRO C 1 104 ? 0.520 -13.958 -42.284 1.00 23.49 107 PRO C C 1
ATOM 2825 O O . PRO C 1 104 ? 1.331 -14.814 -42.523 1.00 25.38 107 PRO C O 1
ATOM 2829 N N . TYR C 1 105 ? -0.666 -14.195 -41.768 1.00 21.69 108 TYR C N 1
ATOM 2830 C CA . TYR C 1 105 ? -1.205 -15.521 -41.543 1.00 22.37 108 TYR C CA 1
ATOM 2831 C C . TYR C 1 105 ? -2.592 -15.628 -42.195 1.00 23.37 108 TYR C C 1
ATOM 2832 O O . TYR C 1 105 ? -3.610 -15.288 -41.625 1.00 21.89 108 TYR C O 1
ATOM 2841 N N . LYS C 1 106 ? -2.572 -16.077 -43.432 1.00 16.47 109 LYS C N 1
ATOM 2842 C CA . LYS C 1 106 ? -3.731 -16.086 -44.314 1.00 18.15 109 LYS C CA 1
ATOM 2843 C C . LYS C 1 106 ? -4.375 -17.460 -44.397 1.00 18.57 109 LYS C C 1
ATOM 2844 O O . LYS C 1 106 ? -3.736 -18.474 -44.177 1.00 20.13 109 LYS C O 1
ATOM 2850 N N . LEU C 1 107 ? -5.648 -17.473 -44.739 1.00 18.02 110 LEU C N 1
ATOM 2851 C CA . LEU C 1 107 ? -6.397 -18.709 -44.994 1.00 18.94 110 LEU C CA 1
ATOM 2852 C C . LEU C 1 107 ? -6.345 -19.708 -43.858 1.00 20.79 110 LEU C C 1
ATOM 2853 O O . LEU C 1 107 ? -6.145 -20.925 -44.087 1.00 20.55 110 LEU C O 1
ATOM 2858 N N . ILE C 1 108 ? -6.520 -19.207 -42.640 1.00 16.68 111 ILE C N 1
ATOM 2859 C CA . ILE C 1 108 ? -6.549 -20.075 -41.470 1.00 19.02 111 ILE C CA 1
ATOM 2860 C C . ILE C 1 108 ? -7.922 -20.717 -41.392 1.00 16.69 111 ILE C C 1
ATOM 2861 O O . ILE C 1 108 ? -8.911 -19.994 -41.245 1.00 15.17 111 ILE C O 1
ATOM 2866 N N . SER C 1 109 ? -7.969 -22.056 -41.538 1.00 18.93 112 SER C N 1
ATOM 2867 C CA . SER C 1 109 ? -9.248 -22.754 -41.506 1.00 19.09 112 SER C CA 1
ATOM 2868 C C . SER C 1 109 ? -9.886 -22.729 -40.121 1.00 16.83 112 SER C C 1
ATOM 2869 O O . SER C 1 109 ? -9.207 -22.975 -39.127 1.00 19.27 112 SER C O 1
ATOM 2872 N N . LEU C 1 110 ? -11.187 -22.486 -40.091 1.00 17.39 113 LEU C N 1
ATOM 2873 C CA . LEU C 1 110 ? -11.985 -22.530 -38.845 1.00 16.87 113 LEU C CA 1
ATOM 2874 C C . LEU C 1 110 ? -12.685 -23.902 -38.709 1.00 17.99 113 LEU C C 1
ATOM 2875 O O . LEU C 1 110 ? -13.392 -24.295 -39.643 1.00 19.40 113 LEU C O 1
ATOM 2880 N N . LEU C 1 111 ? -12.541 -24.575 -37.563 1.00 17.38 114 LEU C N 1
ATOM 2881 C CA . LEU C 1 111 ? -13.249 -25.844 -37.334 1.00 18.25 114 LEU C CA 1
ATOM 2882 C C . LEU C 1 111 ? -14.432 -25.690 -36.358 1.00 18.88 114 LEU C C 1
ATOM 2883 O O . LEU C 1 111 ? -14.296 -24.926 -35.385 1.00 17.84 114 LEU C O 1
ATOM 2888 N N . ASN C 1 112 ? -15.526 -26.464 -36.533 1.00 19.01 115 ASN C N 1
ATOM 2889 C CA . ASN C 1 112 ? -16.627 -26.350 -35.601 1.00 20.04 115 ASN C CA 1
ATOM 2890 C C . ASN C 1 112 ? -16.355 -27.177 -34.334 1.00 23.23 115 ASN C C 1
ATOM 2891 O O . ASN C 1 112 ? -15.331 -27.794 -34.220 1.00 21.19 115 ASN C O 1
ATOM 2896 N N . GLU C 1 113 ? -17.288 -27.183 -33.392 1.00 28.95 116 GLU C N 1
ATOM 2897 C CA . GLU C 1 113 ? -17.107 -27.886 -32.134 1.00 34.68 116 GLU C CA 1
ATOM 2898 C C . GLU C 1 113 ? -16.847 -29.383 -32.318 1.00 31.88 116 GLU C C 1
ATOM 2899 O O . GLU C 1 113 ? -16.130 -29.989 -31.533 1.00 30.71 116 GLU C O 1
ATOM 2905 N N . LYS C 1 114 ? -17.451 -29.968 -33.338 1.00 28.69 117 LYS C N 1
ATOM 2906 C CA . LYS C 1 114 ? -17.236 -31.379 -33.644 1.00 30.31 117 LYS C CA 1
ATOM 2907 C C . LYS C 1 114 ? -15.928 -31.609 -34.383 1.00 26.21 117 LYS C C 1
ATOM 2908 O O . LYS C 1 114 ? -15.647 -32.721 -34.744 1.00 26.47 117 LYS C O 1
ATOM 2914 N N . GLY C 1 115 ? -15.116 -30.575 -34.598 1.00 23.75 118 GLY C N 1
ATOM 2915 C CA . GLY C 1 115 ? -13.900 -30.731 -35.408 1.00 24.29 118 GLY C CA 1
ATOM 2916 C C . GLY C 1 115 ? -14.113 -30.838 -36.943 1.00 23.22 118 GLY C C 1
ATOM 2917 O O . GLY C 1 115 ? -13.191 -31.198 -37.666 1.00 22.32 118 GLY C O 1
ATOM 2918 N N . GLN C 1 116 ? -15.279 -30.419 -37.409 1.00 21.79 119 GLN C N 1
ATOM 2919 C CA . GLN C 1 116 ? -15.580 -30.440 -3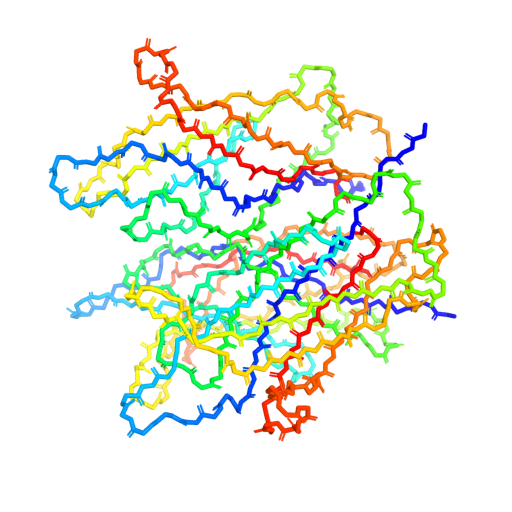8.850 1.00 22.11 119 GLN C CA 1
ATOM 2920 C C . GLN C 1 116 ? -15.197 -29.140 -39.524 1.00 20.66 119 GLN C C 1
ATOM 2921 O O . GLN C 1 116 ? -15.260 -28.046 -38.925 1.00 19.73 119 GLN C O 1
ATOM 2927 N N . ASP C 1 117 ? -14.739 -29.277 -40.758 1.00 22.10 120 ASP C N 1
ATOM 2928 C CA . ASP C 1 117 ? -14.398 -28.157 -41.632 1.00 23.85 120 ASP C CA 1
ATOM 2929 C C . ASP C 1 117 ? -15.650 -27.295 -41.847 1.00 23.81 120 ASP C C 1
ATOM 2930 O O . ASP C 1 117 ? -16.737 -27.820 -42.186 1.00 28.24 120 ASP C O 1
ATOM 2935 N N . THR C 1 118 ? -15.560 -26.002 -41.600 1.00 25.27 121 THR C N 1
ATOM 2936 C CA . THR C 1 118 ? -16.702 -25.121 -41.862 1.00 24.21 121 THR C CA 1
ATOM 2937 C C . THR C 1 118 ? -16.698 -24.596 -43.278 1.00 22.99 121 THR C C 1
ATOM 2938 O O . THR C 1 118 ? -17.692 -23.982 -43.707 1.00 22.35 121 THR C O 1
ATOM 2942 N N . GLY C 1 119 ? -15.565 -24.695 -43.972 1.00 21.33 122 GLY C N 1
ATOM 2943 C CA . GLY C 1 119 ? -15.324 -23.907 -45.190 1.00 21.06 122 GLY C CA 1
ATOM 2944 C C . GLY C 1 119 ? -14.915 -22.471 -44.964 1.00 19.50 122 GLY C C 1
ATOM 2945 O O . GLY C 1 119 ? -14.582 -21.786 -45.903 1.00 19.91 122 GLY C O 1
ATOM 2946 N N . ALA C 1 120 ? -14.978 -21.970 -43.721 1.00 17.73 123 ALA C N 1
ATOM 2947 C CA . ALA C 1 120 ? -14.662 -20.553 -43.473 1.00 16.39 123 ALA C CA 1
ATOM 2948 C C . ALA C 1 120 ? -13.194 -20.430 -43.132 1.00 16.34 123 ALA C C 1
ATOM 2949 O O . ALA C 1 120 ? -12.559 -21.391 -42.598 1.00 14.11 123 ALA C O 1
ATOM 2951 N N . THR C 1 121 ? -12.648 -19.253 -43.437 1.00 16.16 124 THR C N 1
ATOM 2952 C CA . THR C 1 121 ? -11.239 -18.932 -43.087 1.00 14.65 124 THR C CA 1
ATOM 2953 C C . THR C 1 121 ? -11.112 -17.552 -42.533 1.00 15.10 124 THR C C 1
ATOM 2954 O O . THR C 1 121 ? -12.001 -16.704 -42.741 1.00 15.08 124 THR C O 1
ATOM 2958 N N . ILE C 1 122 ? -9.991 -17.312 -41.817 1.00 16.35 125 ILE C N 1
ATOM 2959 C CA . ILE C 1 122 ? -9.696 -16.013 -41.302 1.00 12.95 125 ILE C CA 1
ATOM 2960 C C . ILE C 1 122 ? -8.242 -15.614 -41.674 1.00 13.51 125 ILE C C 1
ATOM 2961 O O . ILE C 1 122 ? -7.329 -16.494 -41.741 1.00 12.04 125 ILE C O 1
ATOM 2966 N N . ASP C 1 123 ? -8.059 -14.316 -41.945 1.00 12.23 126 ASP C N 1
ATOM 2967 C CA . ASP C 1 123 ? -6.753 -13.735 -42.255 1.00 13.18 126 ASP C CA 1
ATOM 2968 C C . ASP C 1 123 ? -6.341 -12.773 -41.146 1.00 12.58 126 ASP C C 1
ATOM 2969 O O . ASP C 1 123 ? -7.122 -11.831 -40.756 1.00 11.14 126 ASP C O 1
ATOM 2974 N N . LEU C 1 124 ? -5.114 -13.001 -40.656 1.00 12.66 127 LEU C N 1
ATOM 2975 C CA . LEU C 1 124 ? -4.476 -12.155 -39.663 1.00 13.92 127 LEU C CA 1
ATOM 2976 C C . LEU C 1 124 ? -3.118 -11.657 -40.120 1.00 14.28 127 LEU C C 1
ATOM 2977 O O . LEU C 1 124 ? -2.524 -12.175 -41.072 1.00 16.59 127 LEU C O 1
ATOM 2982 N N . VAL C 1 125 ? -2.643 -10.643 -39.428 1.00 13.98 128 VAL C N 1
ATOM 2983 C CA . VAL C 1 125 ? -1.237 -10.224 -39.447 1.00 16.34 128 VAL C CA 1
ATOM 2984 C C . VAL C 1 125 ? -0.784 -10.233 -37.988 1.00 16.73 128 VAL C C 1
ATOM 2985 O O . VAL C 1 125 ? -1.443 -9.654 -37.152 1.00 17.27 128 VAL C O 1
ATOM 2989 N N . ILE C 1 126 ? 0.316 -10.936 -37.709 1.00 17.23 129 ILE C N 1
ATOM 2990 C CA . ILE C 1 126 ? 0.769 -11.087 -36.328 1.00 17.95 129 ILE C CA 1
ATOM 2991 C C . ILE C 1 126 ? 2.189 -10.659 -36.308 1.00 20.30 129 ILE C C 1
ATOM 2992 O O . ILE C 1 126 ? 2.993 -11.074 -37.190 1.00 19.89 129 ILE C O 1
ATOM 2997 N N . GLY C 1 127 ? 2.534 -9.865 -35.294 1.00 22.22 130 GLY C N 1
ATOM 2998 C CA . GLY C 1 127 ? 3.904 -9.468 -35.112 1.00 24.47 130 GLY C CA 1
ATOM 2999 C C . GLY C 1 127 ? 4.347 -9.312 -33.676 1.00 28.18 130 GLY C C 1
ATOM 3000 O O . GLY C 1 127 ? 3.568 -9.356 -32.702 1.00 26.39 130 GLY C O 1
ATOM 3001 N N . TYR C 1 128 ? 5.660 -9.246 -33.566 1.00 33.83 131 TYR C N 1
ATOM 3002 C CA . TYR C 1 128 ? 6.410 -9.157 -32.292 1.00 39.06 131 TYR C CA 1
ATOM 3003 C C . TYR C 1 128 ? 6.770 -7.691 -32.245 1.00 40.14 131 TYR C C 1
ATOM 3004 O O . TYR C 1 128 ? 7.629 -7.283 -32.960 1.00 41.51 131 TYR C O 1
ATOM 3013 N N . ASP C 1 129 ? 5.998 -6.919 -31.507 1.00 42.55 132 ASP C N 1
ATOM 3014 C CA . ASP C 1 129 ? 6.182 -5.465 -31.371 1.00 45.25 132 ASP C CA 1
ATOM 3015 C C . ASP C 1 129 ? 7.328 -5.284 -30.338 1.00 49.90 132 ASP C C 1
ATOM 3016 O O . ASP C 1 129 ? 7.267 -4.584 -29.300 1.00 49.82 132 ASP C O 1
#

Organism: Homo sapiens (NCBI:txid9606)

Sequence (387 aa):
AITHMLRVIVESASNIPKTKFGKPDPIVSVIFKDEKKKTKKVDNELNPVWNEILEFDLRGIPLDFSSSLGIIVKDFETIGQNKLIGTATVALKDLTGDQSRSLPYKLISLLNEKGQDTGATIDLVIGYDAITHMLRVIVESASSNIPKTKFGKPDPIVSVIFKDEKKKTKKVDNELNPVWNEILEFDLRGIPLDFSSSLGIIVKDFETIGQNKLIGTATVALKDLTGDQSRSLPYKLISSLLLNEKGQDTGATIDLVIGYDAITHMLRVIVESASNIPKTKFGKPDPIVSVIFKDEKKKTKKVDNELNPVWNEILEFDLRGIPLDFSSSLGIIVKDFETIGQNKLIGTATVALKDLTGDQSRSLPYKLISLLNEKGQDTGATIDLVIGYD

InterPro domains:
  IPR000008 C2 domain [PF00168] (2-101)
  IPR000008 C2 domain [PF00168] (200-286)
  IPR000008 C2 domain [PF00168] (362-468)
  IPR000008 C2 domain [PF00168] (1140-1232)
  IPR000008 C2 domain [PF00168] (1313-1395)
  IPR000008 C2 domain [PF00168] (1554-1644)
  IPR000008 C2 domain [PF00168] (1789-1908)
  IPR000008 C2 domain [PS50004] (1-101)
  IPR000008 C2 domain [PS50004] (181-300)
  IPR000008 C2 domain [PS50004] (339-474)
  IPR000008 C2 domain [PS50004] (1123-1251)
  IPR000008 C2 domain [PS50004] (1282-1410)
  IPR000008 C2 domain [PS50004] (1536-1654)
  IPR000008 C2 domain [PS50004] (1772-1920)
  IPR000008 C2 domain [SM00239] (1-100)
  IPR000008 C2 domain [SM00239] (200-299)
  IPR000008 C2 domain [SM00239] (359-473)
  IPR000008 C2 domain [SM00239] (1140-1247)
  IPR000008 C2 domain [SM00239] (1302-1409)
  IPR000008 C2 domain [SM00239] (1554-1653)

Secondary structure (DSSP, 8-state):
----EEEEEEEEEE-PPP-SSS---EEEEEEETTEEEEPPP-SS-SS-EEEEEEEEE-TT----TT-EEEEEEEE--SSSSPEEEEEEEEE-GGG-SS--EEEEEEEEEEE-TTS-EEEEEEEEEEEE-/----EEEEEEEEEE-PPPPSSS---EEEEEEETTEEEE----SS-SS-EEEEEEEEE-TT----TT-EEEEEEEE--SSSSPEEEEEEEEE-GGG-SSS-EEEEEEEEEEE-TTS-EEEEEEEEEEEE-/----EEEEEEEEEE-PPP-SSS---EEEEEEETTEEEE----SS-SS-EEEEEEEEE-TT----TT-EEEEEEEE--SSSSPEEEEEEEEE-GGG-SS--EEEEEEEEEEE-TTS-EEEEEEEEEEEE-

GO terms:
  GO:0031902 late endosome membrane (C, IDA)
  GO:0005886 plasma membrane (C, IDA)
  GO:0031965 nuclear membrane (C, EXP)
  GO:0005886 plasma membrane (C, EXP)
  GO:0030659 cytoplasmic vesicle membrane (C, EXP)
  GO:0005515 protein binding (F, IPI)
  GO:0005635 nuclear envelope (C, TAS)
  GO:0005886 plasma membrane (C, TAS)
  GO:0006936 muscle contraction (P, TAS)
  GO:0008015 blood circulation (P, TAS)
  GO:0005543 phospholipid binding (F, IDA)
  GO:0031410 cytoplasmic vesicle (C, IDA)
  GO:0070062 extracellular exosome (C, HDA)

Foldseek 3Di:
DDWWKKKKFFFKKAQQDADPDFAFWKKKWKAFPNDIDIFDTHPRDRIDGGRDMDIGTPVPDFQAQAGKMKMWMFGDDPPDDTHGRFIDIGGPHVAGDDDKDKDKDWFTFGAGPVRHGPVMGTIMIIIGD/DDWKKKKKFFFKKAQQDADPDFAFWKKKWKDFPPDIDIFDTHPRDRIDGGRDMDIGTPVPDFDAQAGKMKMWMFGDDPPDDTHTRFIFIGGPHVADDDDKDKDKDWFTFGAGPVRHTNVMGTIMIIIGD/DDWKKKKKFFFKKAQQDADPDFAFWKKKWKAFPNDTDIFDTHPRDRIDTGRDMDIGTPVPDFDAQAGKMKMWMFGDDPPDDTHGRFIFIGGPHVQDDDDKDKDKDWFTFGATPVRHTNVMGTIMIIIID

Solvent-accessible surface area: 19437 Å² total; per-residue (Å²): 158,60,34,56,1,0,14,0,2,0,21,17,3,42,98,4,58,166,50,182,162,69,105,1,24,0,18,0,4,0,41,6,104,142,49,110,19,86,2,36,82,28,86,86,57,26,75,1,44,0,2,3,1,2,3,0,31,5,149,76,77,98,14,62,175,73,11,52,0,22,2,38,0,52,16,72,53,117,152,63,157,23,119,70,20,0,49,11,110,10,55,0,120,87,1,50,53,142,100,69,42,2,28,33,28,77,130,26,44,0,66,35,126,158,47,108,90,38,47,0,23,0,25,2,4,0,0,22,30,159,120,30,66,4,0,13,0,2,0,17,25,4,38,99,4,56,166,49,180,168,69,109,1,25,0,20,0,3,0,44,6,114,150,52,107,20,81,1,22,77,20,82,86,59,32,74,0,38,1,2,4,0,2,7,0,37,8,205,69,103,98,14,62,166,73,20,48,0,21,2,34,0,45,19,62,80,118,161,63,161,24,131,61,19,0,52,8,107,10,50,0,109,83,1,71,49,130,106,75,47,1,25,35,28,102,132,24,43,0,57,42,152,170,54,100,98,28,47,0,27,0,27,1,3,0,0,25,58,165,62,42,50,1,0,20,0,3,0,19,20,2,44,95,4,58,174,50,187,176,68,110,2,25,0,16,0,4,0,41,6,118,142,39,104,17,79,2,32,81,24,84,83,53,40,74,0,39,0,2,2,1,2,4,0,30,10,142,79,91,98,15,57,158,71,13,48,0,20,1,36,0,44,10,58,41,119,145,68,157,25,115,66,19,0,53,15,104,10,74,0,121,88,0,51,54,142,93,70,61,8,36,45,32,103,131,25,72,1,70,47,151,174,48,103,128,29,57,2,25,0,28,1,4,0,0,27,36

Nearest PDB structures (foldseek):
  6eel-assembly3_C  TM=1.003E+00  e=3.693E-24  Homo sapiens
  2dmh-assembly1_A  TM=9.246E-01  e=3.598E-19  Homo sapiens
  4iqh-assembly2_B  TM=9.389E-01  e=2.907E-12  Homo sapiens
  4ihb-assembly2_B  TM=9.306E-01  e=6.017E-12  Homo sapiens
  7krb-assembly1_A  TM=8.187E-01  e=1.292E-10  Homo sapiens